Protein 4AU8 (pdb70)

Foldseek 3Di:
DVVQKDFDDFADAFPFATWTFIARNVPRDTWIKGAGPQLVVQQCVVLVPQDDQQAWHFDDWDDNIMTTTHDAPDFQLVVLVVLVWADPVVLLLLQLLSLLVSLVSQQVQQKAQQADDRNQWGAHPVSHIHGHHSSQMDHNQDGPDDPDGYPLLLAALLVLLPDPTDGSLSVLSSSLQVSLCNLTSNDTQQPAPDSVRSLVSLCQAAWDDDCVLAVCQCVRPRRDDDPGHHHPPFCCVSRVRADPQSRVLSNLSSDRHSVSRDHSVRSSVGCSVVVD/DQKAFDAFADAFPQGTWTFIARPVPRATWIKDKAQPPLRVVLVVQQCVLLVPQDDQQAWHFDDWDDDSMIMTTTHDAPHFQLVVLVPDPQADDVVLLVLQLLSLLVSLVSQQVQQKAQQADDRRQWGAHPVSHIHGHHSSQIDHNQDHVHYPLLLAALLVLLPDPTDGSLSVLSSSLQVSLCSLRSHDGQQPAPDSVSSVVSLCLAAWDQDCVLAVCQCVRNNRDDDPGRGYDPFCCVSRVSADPQSRVLSNLSNRRHSVSRDHSVVSSVGPSNVVD

CATH classification: 3.30.200.20 (+1 more: 1.10.510.10)

Organism: Homo sapiens (NCBI:txid9606)

GO terms:
  GO:0004674 protein serine/threonine kinase activity (F, IDA)
  GO:0004674 protein serine/threonine kinase activity (F, TAS)
  GO:0031175 neuron projection development (P, TAS)
  GO:0048167 regulation of synaptic plasticity (P, TAS)
  GO:0000226 microtubule cytoskeleton organization (P, TAS)
  GO:0030547 signaling receptor inhibitor activity (F, IMP)
  GO:0035255 ionotropic glutamate receptor binding (F, IPI)
  GO:0016241 regulation of macroautophagy (P, TAS)
  GO:0045861 negative regulation of proteolysis (P, IMP)
  GO:0045892 negative regulation of DNA-templated transcription (P, IMP)
  GO:0048709 oligodendrocyte differentiation (P, IDA)
  GO:0001764 neuron migration (P, TAS)
  GO:0042981 regulation of apoptotic process (P, TAS)
  GO:0016079 synaptic vesicle exocytosis (P, TAS)
  GO:0030036 actin cytoskeleton organization (P, TAS)
  GO:0030182 neuron differentiation (P, TAS)
  GO:0051402 neuron apoptotic process (P, TAS)
  GO:0051726 regulation of cell cycle (P, TAS)
  GO:0048488 synaptic vesicle endocytosis (P, TAS)
  GO:0048675 axon extension (P, TAS)

Sequence (553 aa):
GSQKYEKLEKIGEGTYGTVFKAKNRETHEIVALKRVPSSALREICLLKELKHKNIVRLHDVLHKLTLVFEFCDQDLKKYFDSCCNGDLDPEIVKSFLFQLLKGLGFCHSRNVLHRDLKPQNLLINRNGELKLADFGLARAFGIPVRSAEVVTLWYRPPDVLFGAKLYSTSIDMWSAGCIFAELANAGRPLFPGNDVDDQLKRIFRLLGTPTEEQWPSMTKLPDYKPYPMYPATTSLVNVVPKLNATGRDLLQNLLKCNPVQRISAEEALQHPYFSDFQKYEKLEKIGEGTYGTVFKAKNRETHEIVALKRVRLEGVPSSALREICLLKELKHKNIVRLHDVLHSKKLTLVFEFCDQDLKKYFDSCNGDLDPEIVKSFLFQLLKGLGFCHSRNVLHRDLKPQNLLINRNGELKLADFGLARAFGIPVVVTLWYRPPDVLFGAKLYSTSIDMWSAGCIFAELANAGRPLFPGNDVDDQLKRIFRLLGTPTEEQWPSMTKLPDYKPYPMYPATTSLVNVVPKLNATGRDLLQNLLKCNPVQRISAEEALQHPYFSDF

Structure (mmCIF, N/CA/C/O backbone):
data_4AU8
#
_entry.id   4AU8
#
_cell.length_a   83.271
_cell.length_b   83.271
_cell.length_c   191.766
_cell.angle_alpha   90.00
_cell.angle_beta   90.00
_cell.angle_gamma   90.00
#
_symmetry.space_group_name_H-M   'P 41 21 2'
#
loop_
_entity.id
_entity.type
_entity.pdbx_description
1 polymer 'CYCLIN-DEPENDENT KINASE 5'
2 non-polymer 'SULFATE ION'
3 non-polymer 4-(1,3-benzothiazol-2-yl)thiophene-2-sulfonamide
4 non-polymer IMIDAZOLE
5 water water
#
loop_
_atom_site.group_PDB
_atom_site.id
_atom_site.type_symbol
_atom_site.label_atom_id
_atom_site.label_alt_id
_atom_site.label_comp_id
_atom_site.label_asym_id
_atom_site.label_entity_id
_atom_site.label_seq_id
_atom_site.pdbx_PDB_ins_code
_atom_site.Cartn_x
_atom_site.Cartn_y
_atom_site.Cartn_z
_atom_site.occupancy
_atom_site.B_iso_or_equiv
_atom_site.auth_seq_id
_atom_site.auth_comp_id
_atom_site.auth_asym_id
_atom_site.auth_atom_id
_atom_site.pdbx_PDB_model_num
ATOM 1 N N . GLY A 1 4 ? -12.577 22.138 -3.428 1.00 56.34 0 GLY A N 1
ATOM 2 C CA . GLY A 1 4 ? -11.751 21.891 -2.251 1.00 55.96 0 GLY A CA 1
ATOM 3 C C . GLY A 1 4 ? -10.260 21.833 -2.531 1.00 58.85 0 GLY A C 1
ATOM 4 O O . GLY A 1 4 ? -9.658 22.840 -2.905 1.00 58.91 0 GLY A O 1
ATOM 5 N N . SER A 1 5 ? -9.646 20.655 -2.326 1.00 53.35 1 SER A N 1
ATOM 6 C CA . SER A 1 5 ? -8.209 20.415 -2.526 1.00 51.68 1 SER A CA 1
ATOM 7 C C . SER A 1 5 ? -7.822 20.562 -4.014 1.00 51.12 1 SER A C 1
ATOM 8 O O . SER A 1 5 ? -6.801 21.189 -4.329 1.00 49.40 1 SER A O 1
ATOM 11 N N . GLN A 1 6 ? -8.678 20.014 -4.920 1.00 44.71 2 GLN A N 1
ATOM 12 C CA . GLN A 1 6 ? -8.552 20.050 -6.384 1.00 43.17 2 GLN 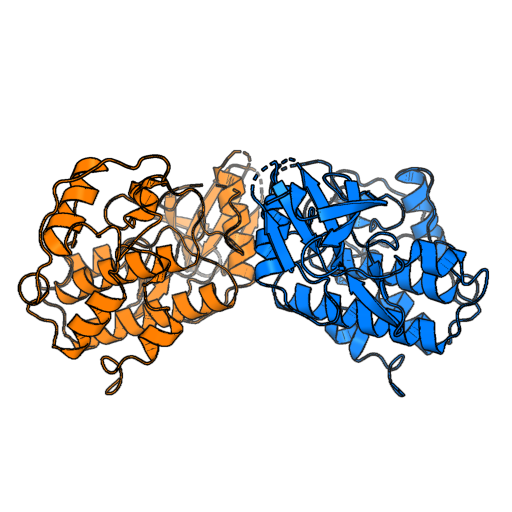A CA 1
ATOM 13 C C . GLN A 1 6 ? -8.795 21.453 -6.975 1.00 43.20 2 GLN A C 1
ATOM 14 O O . GLN A 1 6 ? -8.699 21.632 -8.190 1.00 42.73 2 GLN A O 1
ATOM 20 N N . LYS A 1 7 ? -9.070 22.452 -6.112 1.00 36.48 3 LYS A N 1
ATOM 21 C CA . LYS A 1 7 ? -9.163 23.862 -6.497 1.00 34.94 3 LYS A CA 1
ATOM 22 C C . LYS A 1 7 ? -7.731 24.381 -6.809 1.00 32.68 3 LYS A C 1
ATOM 23 O O . LYS A 1 7 ? -7.575 25.428 -7.439 1.00 31.95 3 LYS A O 1
ATOM 29 N N . TYR A 1 8 ? -6.695 23.657 -6.375 1.00 26.29 4 TYR A N 1
ATOM 30 C CA . TYR A 1 8 ? -5.310 24.087 -6.620 1.00 25.17 4 TYR A CA 1
ATOM 31 C C . TYR A 1 8 ? -4.543 23.190 -7.576 1.00 32.49 4 TYR A C 1
ATOM 32 O O . TYR A 1 8 ? -4.534 21.970 -7.405 1.00 35.38 4 TYR A O 1
ATOM 41 N N . GLU A 1 9 ? -3.863 23.787 -8.557 1.00 28.16 5 GLU A N 1
ATOM 42 C CA . GLU A 1 9 ? -3.026 23.032 -9.484 1.00 28.31 5 GLU A CA 1
ATOM 43 C C . GLU A 1 9 ? -1.608 23.079 -8.914 1.00 33.59 5 GLU A C 1
ATOM 44 O O . GLU A 1 9 ? -1.082 24.172 -8.734 1.00 31.30 5 GLU A O 1
ATOM 50 N N . LYS A 1 10 ? -0.990 21.918 -8.639 1.00 33.34 6 LYS A N 1
ATOM 51 C CA . LYS A 1 10 ? 0.388 21.882 -8.114 1.00 34.56 6 LYS A CA 1
ATOM 52 C C . LYS A 1 10 ? 1.345 22.199 -9.240 1.00 37.43 6 LYS A C 1
ATOM 53 O O . LYS A 1 10 ? 1.211 21.638 -10.323 1.00 38.05 6 LYS A O 1
ATOM 59 N N . LEU A 1 11 ? 2.237 23.177 -9.030 1.00 32.55 7 LEU A N 1
ATOM 60 C CA . LEU A 1 11 ? 3.161 23.644 -10.060 1.00 32.37 7 LEU A CA 1
ATOM 61 C C . LEU A 1 11 ? 4.550 23.032 -9.979 1.00 38.70 7 LEU A C 1
ATOM 62 O O . LEU A 1 11 ? 5.079 22.603 -11.015 1.00 40.79 7 LEU A O 1
ATOM 67 N N . GLU A 1 12 ? 5.134 22.985 -8.760 1.00 32.06 8 GLU A N 1
ATOM 68 C CA . GLU A 1 12 ? 6.446 22.403 -8.445 1.00 31.27 8 GLU A CA 1
ATOM 69 C C . GLU A 1 12 ? 6.664 22.309 -6.945 1.00 30.34 8 GLU A C 1
ATOM 70 O O . GLU A 1 12 ? 6.121 23.118 -6.179 1.00 25.02 8 GLU A O 1
ATOM 76 N N . LYS A 1 13 ? 7.517 21.360 -6.546 1.00 26.10 9 LYS A N 1
ATOM 77 C CA . LYS A 1 13 ? 7.961 21.151 -5.192 1.00 26.15 9 LYS A CA 1
ATOM 78 C C . LYS A 1 13 ? 8.950 22.298 -4.875 1.00 28.16 9 LYS A C 1
ATOM 79 O O . LYS A 1 13 ? 9.912 22.481 -5.601 1.00 27.93 9 LYS A O 1
ATOM 85 N N . ILE A 1 14 ? 8.678 23.098 -3.835 1.00 21.61 10 ILE A N 1
ATOM 86 C CA . ILE A 1 14 ? 9.547 24.206 -3.450 1.00 20.71 10 ILE A CA 1
ATOM 87 C C . ILE A 1 14 ? 10.238 24.000 -2.111 1.00 26.57 10 ILE A C 1
ATOM 88 O O . ILE A 1 14 ? 11.183 24.718 -1.787 1.00 25.53 10 ILE A O 1
ATOM 93 N N . GLY A 1 15 ? 9.756 23.057 -1.326 1.00 25.69 11 GLY A N 1
ATOM 94 C CA . GLY A 1 15 ? 10.404 22.839 -0.051 1.00 28.20 11 GLY A CA 1
ATOM 95 C C . GLY A 1 15 ? 9.937 21.669 0.763 1.00 36.99 11 GLY A C 1
ATOM 96 O O . GLY A 1 15 ? 9.129 20.845 0.322 1.00 34.28 11 GLY A O 1
ATOM 97 N N . GLU A 1 16 ? 10.500 21.606 1.964 1.00 40.43 12 GLU A N 1
ATOM 98 C CA . GLU A 1 16 ? 10.186 20.635 2.996 1.00 43.51 12 GLU A CA 1
ATOM 99 C C . GLU A 1 16 ? 10.050 21.419 4.290 1.00 51.24 12 GLU A C 1
ATOM 100 O O . GLU A 1 16 ? 10.910 22.252 4.609 1.00 51.91 12 GLU A O 1
ATOM 106 N N . GLY A 1 17 ? 8.946 21.189 4.985 1.00 48.56 13 GLY A N 1
ATOM 107 C CA . GLY A 1 17 ? 8.692 21.775 6.295 1.00 47.88 13 GLY A CA 1
ATOM 108 C C . GLY A 1 17 ? 9.009 20.751 7.370 1.00 49.89 13 GLY A C 1
ATOM 109 O O . GLY A 1 17 ? 9.589 19.693 7.081 1.00 48.96 13 GLY A O 1
ATOM 110 N N . THR A 1 18 ? 8.610 21.033 8.613 1.00 45.48 14 THR A N 1
ATOM 111 C CA . THR A 1 18 ? 8.830 20.096 9.721 1.00 45.14 14 THR A CA 1
ATOM 112 C C . THR A 1 18 ? 7.918 18.875 9.648 1.00 49.38 14 THR A C 1
ATOM 113 O O . THR A 1 18 ? 8.211 17.880 10.312 1.00 50.96 14 THR A O 1
ATOM 117 N N . TYR A 1 19 ? 6.840 18.929 8.819 1.00 43.24 15 TYR A N 1
ATOM 118 C CA . TYR A 1 19 ? 5.868 17.840 8.725 1.00 41.58 15 TYR A CA 1
ATOM 119 C C . TYR A 1 19 ? 5.414 17.411 7.331 1.00 47.97 15 TYR A C 1
ATOM 120 O O . TYR A 1 19 ? 4.456 16.636 7.211 1.00 50.37 15 TYR A O 1
ATOM 129 N N . GLY A 1 20 ? 6.093 17.886 6.296 1.00 42.74 16 GLY A N 1
ATOM 130 C CA . GLY A 1 20 ? 5.750 17.498 4.934 1.00 41.51 16 GLY A CA 1
ATOM 131 C C . GLY A 1 20 ? 6.397 18.319 3.844 1.00 40.96 16 GLY A C 1
ATOM 132 O O . GLY A 1 20 ? 7.384 19.018 4.080 1.00 40.69 16 GLY A O 1
ATOM 133 N N . THR A 1 21 ? 5.775 18.283 2.661 1.00 34.52 17 THR A N 1
ATOM 134 C CA . THR A 1 21 ? 6.233 18.933 1.432 1.00 32.70 17 THR A CA 1
ATOM 135 C C . THR A 1 21 ? 5.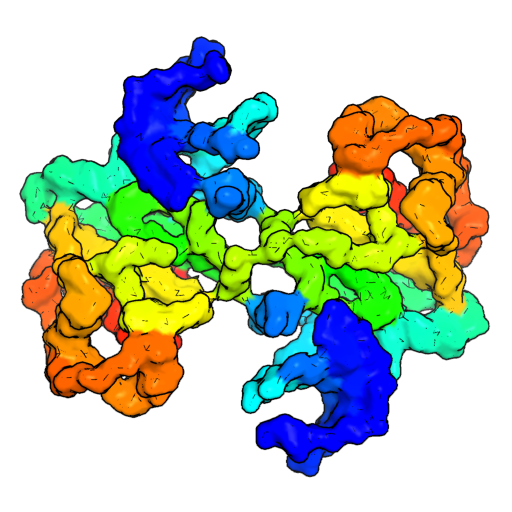509 20.249 1.144 1.00 32.90 17 THR A C 1
ATOM 136 O O . THR A 1 21 ? 4.299 20.344 1.319 1.00 33.04 17 THR A O 1
ATOM 140 N N . VAL A 1 22 ? 6.249 21.243 0.638 1.00 26.47 18 VAL A N 1
ATOM 141 C CA . VAL A 1 22 ? 5.662 22.521 0.239 1.00 25.30 18 VAL A CA 1
ATOM 142 C C . VAL A 1 22 ? 5.694 22.597 -1.284 1.00 27.22 18 VAL A C 1
ATOM 143 O O . VAL A 1 22 ? 6.733 22.304 -1.897 1.00 26.63 18 VAL A O 1
ATOM 147 N N . PHE A 1 23 ? 4.562 23.015 -1.879 1.00 22.32 19 PHE A N 1
ATOM 148 C CA . PHE A 1 23 ? 4.408 23.184 -3.307 1.00 23.17 19 PHE A CA 1
ATOM 149 C C . PHE A 1 23 ? 4.087 24.602 -3.688 1.00 25.75 19 PHE A C 1
ATOM 150 O O . PHE A 1 23 ? 3.319 25.281 -3.001 1.00 24.85 19 PHE A O 1
ATOM 158 N N . LYS A 1 24 ? 4.593 25.020 -4.842 1.00 19.02 20 LYS A N 1
ATOM 159 C CA . LYS A 1 24 ? 4.154 26.259 -5.445 1.00 18.46 20 LYS A CA 1
ATOM 160 C C . LYS A 1 24 ? 2.868 25.766 -6.146 1.00 24.44 20 LYS A C 1
ATOM 161 O O . LYS A 1 24 ? 2.854 24.653 -6.719 1.00 23.62 20 LYS A O 1
ATOM 167 N N . ALA A 1 25 ? 1.768 26.523 -6.013 1.00 20.57 21 ALA A N 1
ATOM 168 C CA . ALA A 1 25 ? 0.503 26.117 -6.626 1.00 19.35 21 ALA A CA 1
ATOM 169 C C . ALA A 1 25 ? -0.313 27.310 -7.117 1.00 23.23 21 ALA A C 1
ATOM 170 O O . ALA A 1 25 ? -0.061 28.449 -6.726 1.00 20.06 21 ALA A O 1
ATOM 172 N N . LYS A 1 26 ? -1.273 27.045 -8.002 1.00 21.34 22 LYS A N 1
ATOM 173 C CA . LYS A 1 26 ? -2.131 28.081 -8.584 1.00 20.41 22 LYS A CA 1
ATOM 174 C C . LYS A 1 26 ? -3.570 27.749 -8.260 1.00 23.82 22 LYS A C 1
ATOM 175 O O . LYS A 1 26 ? -3.991 26.612 -8.471 1.00 23.01 22 LYS A O 1
ATOM 181 N N . ASN A 1 27 ? -4.317 28.736 -7.740 1.00 19.40 23 ASN A N 1
ATOM 182 C CA . ASN A 1 27 ? -5.741 28.623 -7.483 1.00 19.25 23 ASN A CA 1
ATOM 183 C C . ASN A 1 27 ? -6.378 28.534 -8.882 1.00 23.93 23 ASN A C 1
ATOM 184 O O . ASN A 1 27 ? -6.158 29.427 -9.695 1.00 22.73 23 ASN A O 1
ATOM 189 N N . ARG A 1 28 ? -7.129 27.473 -9.169 1.00 21.83 24 ARG A N 1
ATOM 190 C CA . ARG A 1 28 ? -7.706 27.300 -10.509 1.00 22.57 24 ARG A CA 1
ATOM 191 C C . ARG A 1 28 ? -8.797 28.310 -10.894 1.00 28.27 24 ARG A C 1
ATOM 192 O O . ARG A 1 28 ? -8.924 28.619 -12.079 1.00 28.48 24 ARG A O 1
ATOM 200 N N . GLU A 1 29 ? -9.539 28.845 -9.903 1.00 24.26 25 GLU A N 1
ATOM 201 C CA . GLU A 1 29 ? -10.611 29.826 -10.100 1.00 23.89 25 GLU A CA 1
ATOM 202 C C . GLU A 1 29 ? -10.082 31.240 -10.273 1.00 25.46 25 GLU A C 1
ATOM 203 O O . GLU A 1 29 ? -10.723 32.049 -10.949 1.00 24.40 25 GLU A O 1
ATOM 209 N N . THR A 1 30 ? -8.972 31.583 -9.599 1.00 19.14 26 THR A N 1
ATOM 210 C CA . THR A 1 30 ? -8.514 32.970 -9.628 1.00 17.37 26 THR A CA 1
ATOM 211 C C . THR A 1 30 ? -7.138 33.138 -10.195 1.00 20.12 26 THR A C 1
ATOM 212 O O . THR A 1 30 ? -6.697 34.272 -10.354 1.00 18.97 26 THR A O 1
ATOM 216 N N . HIS A 1 31 ? -6.403 32.033 -10.372 1.00 16.86 27 HIS A N 1
ATOM 217 C CA . HIS A 1 31 ? -5.010 32.049 -10.822 1.00 19.32 27 HIS A CA 1
ATOM 218 C C . HIS A 1 31 ? -4.022 32.679 -9.836 1.00 21.86 27 HIS A C 1
ATOM 219 O O . HIS A 1 31 ? -2.883 32.960 -10.209 1.00 19.90 27 HIS A O 1
ATOM 226 N N . GLU A 1 32 ? -4.435 32.885 -8.575 1.00 20.53 28 GLU A N 1
ATOM 227 C CA . GLU A 1 32 ? -3.493 33.401 -7.578 1.00 19.53 28 GLU A CA 1
ATOM 228 C C . GLU A 1 32 ? -2.452 32.323 -7.329 1.00 20.61 28 GLU A C 1
ATOM 229 O O . GLU A 1 32 ? -2.812 31.150 -7.247 1.00 18.68 28 GLU A O 1
ATOM 235 N N . ILE A 1 33 ? -1.167 32.709 -7.234 1.00 18.01 29 ILE A N 1
ATOM 236 C CA . ILE A 1 33 ? -0.081 31.785 -6.904 1.00 17.90 29 ILE A CA 1
ATOM 237 C C . ILE A 1 33 ? 0.052 31.705 -5.364 1.00 21.37 29 ILE A C 1
ATOM 238 O O . ILE A 1 33 ? 0.010 32.738 -4.676 1.00 18.31 29 ILE A O 1
ATOM 243 N N . VAL A 1 34 ? 0.139 30.478 -4.829 1.00 18.03 30 VAL A N 1
ATOM 244 C CA . VAL A 1 34 ? 0.230 30.247 -3.371 1.00 17.35 30 VAL A CA 1
ATOM 245 C C . VAL A 1 34 ? 1.334 29.240 -3.088 1.00 22.51 30 VAL A C 1
ATOM 246 O O . VAL A 1 34 ? 1.841 28.605 -4.024 1.00 21.61 30 VAL A O 1
ATOM 250 N N . ALA A 1 35 ? 1.688 29.070 -1.782 1.00 19.54 31 ALA A N 1
ATOM 251 C CA . ALA A 1 35 ? 2.571 27.992 -1.332 1.00 18.46 31 ALA A CA 1
ATOM 252 C C . ALA A 1 35 ? 1.611 27.056 -0.576 1.00 24.14 31 ALA A C 1
ATOM 253 O O . ALA A 1 35 ? 0.802 27.510 0.233 1.00 23.24 31 ALA A O 1
ATOM 255 N N . LEU A 1 36 ? 1.637 25.776 -0.909 1.00 22.41 32 LEU A N 1
ATOM 256 C CA . LEU A 1 36 ? 0.706 24.796 -0.379 1.00 23.73 32 LEU A CA 1
ATOM 257 C C . LEU A 1 36 ? 1.447 23.739 0.423 1.00 26.61 32 LEU A C 1
ATOM 258 O O . LEU A 1 36 ? 2.414 23.150 -0.054 1.00 24.82 32 LEU A O 1
ATOM 263 N N . LYS A 1 37 ? 0.983 23.482 1.635 1.00 24.98 33 LYS A N 1
ATOM 264 C CA . LYS A 1 37 ? 1.541 22.439 2.491 1.00 26.19 33 LYS A CA 1
ATOM 265 C C . LYS A 1 37 ? 0.429 21.399 2.660 1.00 34.18 33 LYS A C 1
ATOM 266 O O . LYS A 1 37 ? -0.677 21.750 3.073 1.00 32.92 33 LYS A O 1
ATOM 272 N N . ARG A 1 38 ? 0.672 20.153 2.244 1.00 35.44 34 ARG A N 1
ATOM 273 C CA . ARG A 1 38 ? -0.356 19.121 2.382 1.00 37.08 34 ARG A CA 1
ATOM 274 C C . ARG A 1 38 ? 0.082 18.064 3.393 1.00 43.35 34 ARG A C 1
ATOM 275 O O . ARG A 1 38 ? 1.277 17.760 3.475 1.00 44.84 34 ARG A O 1
ATOM 283 N N . VAL A 1 39 ? -0.871 17.555 4.203 1.00 39.16 35 VAL A N 1
ATOM 284 C CA . VAL A 1 39 ? -0.580 16.536 5.218 1.00 63.28 35 VAL A CA 1
ATOM 285 C C . VAL A 1 39 ? -1.704 15.504 5.395 1.00 77.70 35 VAL A C 1
ATOM 286 O O . VAL A 1 39 ? -2.854 15.768 5.050 1.00 46.72 35 VAL A O 1
ATOM 290 N N . PRO A 1 49 ? -1.615 15.752 12.449 1.00 44.83 45 PRO A N 1
ATOM 291 C CA . PRO A 1 49 ? -0.334 15.887 13.160 1.00 44.38 45 PRO A CA 1
ATOM 292 C C . PRO A 1 49 ? -0.258 17.171 13.967 1.00 45.64 45 PRO A C 1
ATOM 293 O O . PRO A 1 49 ? -0.811 18.198 13.561 1.00 45.26 45 PRO A O 1
ATOM 297 N N . SER A 1 50 ? 0.444 17.097 15.108 1.00 40.24 46 SER A N 1
ATOM 298 C CA . SER A 1 50 ? 0.669 18.179 16.056 1.00 38.95 46 SER A CA 1
ATOM 299 C C . SER A 1 50 ? 1.345 19.389 15.417 1.00 39.35 46 SER A C 1
ATOM 300 O O . SER A 1 50 ? 1.043 20.511 15.810 1.00 39.01 46 SER A O 1
ATOM 303 N N . SER A 1 51 ? 2.289 19.172 14.473 1.00 32.62 47 SER A N 1
ATOM 304 C CA . SER A 1 51 ? 3.000 20.274 13.834 1.00 31.64 47 SER A CA 1
ATOM 305 C C . SER A 1 51 ? 2.072 21.140 12.969 1.00 30.32 47 SER A C 1
ATOM 306 O O . SER A 1 51 ? 2.214 22.357 12.975 1.00 28.35 47 SER A O 1
ATOM 309 N N . ALA A 1 52 ? 1.124 20.512 12.244 1.00 24.78 48 ALA A N 1
ATOM 310 C CA . ALA A 1 52 ? 0.174 21.217 11.386 1.00 24.00 48 ALA A CA 1
ATOM 311 C C . ALA A 1 52 ? -0.831 21.955 12.231 1.00 23.87 48 ALA A C 1
ATOM 312 O O . ALA A 1 52 ? -1.124 23.115 11.958 1.00 21.33 48 ALA A O 1
ATOM 314 N N . LEU A 1 53 ? -1.392 21.266 13.241 1.00 21.06 49 LEU A N 1
ATOM 315 C CA . LEU A 1 53 ? -2.344 21.877 14.151 1.00 21.45 49 LEU A CA 1
ATOM 316 C C . LEU A 1 53 ? -1.712 23.061 14.879 1.00 21.22 49 LEU A C 1
ATOM 317 O O . LEU A 1 53 ? -2.340 24.107 14.970 1.00 20.12 49 LEU A O 1
ATOM 322 N N . ARG A 1 54 ? -0.458 22.926 15.335 1.00 18.10 50 ARG A N 1
ATOM 323 C CA . ARG A 1 54 ? 0.191 24.033 16.033 1.00 18.31 50 ARG A CA 1
ATOM 324 C C . ARG A 1 54 ? 0.433 25.222 15.132 1.00 17.17 50 ARG A C 1
ATOM 325 O O . ARG A 1 54 ? 0.251 26.357 15.554 1.00 16.47 50 ARG A O 1
ATOM 333 N N . GLU A 1 55 ? 0.825 24.974 13.886 1.00 15.54 51 GLU A N 1
ATOM 334 C CA . GLU A 1 55 ? 1.076 26.052 12.940 1.00 15.39 51 GLU A CA 1
ATOM 335 C C . GLU A 1 55 ? -0.209 26.854 12.653 1.00 18.78 51 GLU A C 1
ATOM 336 O O . GLU A 1 55 ? -0.190 28.100 12.624 1.00 18.63 51 GLU A O 1
ATOM 342 N N . ILE A 1 56 ? -1.338 26.151 12.518 1.00 15.60 52 ILE A N 1
ATOM 343 C CA . ILE A 1 56 ? -2.632 26.817 12.274 1.00 14.60 52 ILE A CA 1
ATOM 344 C C . ILE A 1 56 ? -2.997 27.655 13.488 1.00 19.39 52 ILE A C 1
ATOM 345 O O . ILE A 1 56 ? -3.381 28.822 13.332 1.00 19.07 52 ILE A O 1
ATOM 350 N N . CYS A 1 57 ? -2.895 27.050 14.698 1.00 17.91 53 CYS A N 1
ATOM 351 C CA . CYS A 1 57 ? -3.229 27.744 15.950 1.00 18.25 53 CYS A CA 1
ATOM 352 C C . CYS A 1 57 ? -2.426 29.022 16.142 1.00 18.16 53 CYS A C 1
ATOM 353 O O . CYS A 1 57 ? -2.980 30.036 16.555 1.00 16.12 53 CYS A O 1
ATOM 356 N N . LEU A 1 58 ? -1.112 28.975 15.857 1.00 13.84 54 LEU A N 1
ATOM 357 C CA . LEU A 1 58 ? -0.257 30.154 16.023 1.00 13.35 54 LEU A CA 1
ATOM 358 C C . LEU A 1 58 ? -0.464 31.179 14.939 1.00 17.29 54 LEU A C 1
ATOM 359 O O . LEU A 1 58 ? -0.645 32.361 15.221 1.00 15.50 54 LEU A O 1
ATOM 364 N N . LEU A 1 59 ? -0.437 30.735 13.668 1.00 15.99 55 LEU A N 1
ATOM 365 C CA . LEU A 1 59 ? -0.589 31.675 12.556 1.00 15.43 55 LEU A CA 1
ATOM 366 C C . LEU A 1 59 ? -1.928 32.353 12.469 1.00 20.59 55 LEU A C 1
ATOM 367 O O . LEU A 1 59 ? -1.986 33.475 11.958 1.00 21.34 55 LEU A O 1
ATOM 372 N N . LYS A 1 60 ? -2.976 31.764 13.092 1.00 18.26 56 LYS A N 1
ATOM 373 C CA . LYS A 1 60 ? -4.249 32.467 13.122 1.00 19.55 56 LYS A CA 1
ATOM 374 C C . LYS A 1 60 ? -4.190 33.668 14.033 1.00 23.22 56 LYS A C 1
ATOM 375 O O . LYS A 1 60 ? -4.924 34.641 13.807 1.00 23.86 56 LYS A O 1
ATOM 381 N N . GLU A 1 61 ? -3.201 33.672 14.962 1.00 17.27 57 GLU A N 1
ATOM 382 C CA . GLU A 1 61 ? -3.021 34.773 15.910 1.00 18.89 57 GLU A CA 1
ATOM 383 C C . GLU A 1 61 ? -1.790 35.647 15.658 1.00 26.52 57 GLU A C 1
ATOM 384 O O . GLU A 1 61 ? -1.695 36.732 16.222 1.00 30.56 57 GLU A O 1
ATOM 390 N N . LEU A 1 62 ? -0.867 35.200 14.818 1.00 20.50 58 LEU A N 1
ATOM 391 C CA . LEU A 1 62 ? 0.356 35.970 14.551 1.00 19.29 58 LEU A CA 1
ATOM 392 C C . LEU A 1 62 ? 0.323 36.582 13.168 1.00 21.31 58 LEU A C 1
ATOM 393 O O . LEU A 1 62 ? 0.725 35.931 12.217 1.00 19.27 58 LEU A O 1
ATOM 398 N N . LYS A 1 63 ? -0.185 37.816 13.063 1.00 18.97 59 LYS A N 1
ATOM 399 C CA . LYS A 1 63 ? -0.286 38.528 11.791 1.00 19.26 59 LYS A CA 1
ATOM 400 C C . LYS A 1 63 ? 0.677 39.679 11.839 1.00 20.60 59 LYS A C 1
ATOM 401 O O . LYS A 1 63 ? 0.519 40.602 12.633 1.00 19.57 59 LYS A O 1
ATOM 407 N N . HIS A 1 64 ? 1.688 39.620 10.994 1.00 16.62 60 HIS A N 1
ATOM 408 C CA . HIS A 1 64 ? 2.720 40.631 10.914 1.00 16.55 60 HIS A CA 1
ATOM 409 C C . HIS A 1 64 ? 3.321 40.576 9.525 1.00 20.15 60 HIS A C 1
ATOM 410 O O . HIS A 1 64 ? 3.397 39.505 8.928 1.00 20.16 60 HIS A O 1
ATOM 417 N N . LYS A 1 65 ? 3.730 41.729 9.000 1.00 18.83 61 LYS A N 1
ATOM 418 C CA . LYS A 1 65 ? 4.314 41.810 7.646 1.00 18.79 61 LYS A CA 1
ATOM 419 C C . LYS A 1 65 ? 5.592 40.955 7.473 1.00 19.05 61 LYS A C 1
ATOM 420 O O . LYS A 1 65 ? 5.939 40.609 6.337 1.00 19.16 61 LYS A O 1
ATOM 426 N N . ASN A 1 66 ? 6.270 40.612 8.579 1.00 14.32 62 ASN A N 1
ATOM 427 C CA . ASN A 1 66 ? 7.470 39.763 8.508 1.00 14.42 62 ASN A CA 1
ATOM 428 C C . ASN A 1 66 ? 7.212 38.327 8.939 1.00 14.86 62 ASN A C 1
ATOM 429 O O . ASN A 1 66 ? 8.139 37.582 9.238 1.00 13.99 62 ASN A O 1
ATOM 434 N N . ILE A 1 67 ? 5.942 37.928 8.931 1.00 13.02 63 ILE A N 1
ATOM 435 C CA . ILE A 1 67 ? 5.537 36.547 9.250 1.00 11.70 63 ILE A CA 1
ATOM 436 C C . ILE A 1 67 ? 4.709 36.087 8.062 1.00 15.74 63 ILE A C 1
ATOM 437 O O . ILE A 1 67 ? 3.787 36.795 7.640 1.00 15.55 63 ILE A O 1
ATOM 442 N N . VAL A 1 68 ? 4.991 34.871 7.556 1.00 13.08 64 VAL A N 1
ATOM 443 C CA . VAL A 1 68 ? 4.262 34.310 6.418 1.00 13.51 64 VAL A CA 1
ATOM 444 C C . VAL A 1 68 ? 2.763 34.302 6.725 1.00 18.31 64 VAL A C 1
ATOM 445 O O . VAL A 1 68 ? 2.360 33.999 7.860 1.00 17.46 64 VAL A O 1
ATOM 449 N N . ARG A 1 69 ? 1.962 34.650 5.735 1.00 17.51 65 ARG A N 1
ATOM 450 C CA . ARG A 1 69 ? 0.516 34.641 5.923 1.00 18.50 65 ARG A CA 1
ATOM 451 C C . ARG A 1 69 ? -0.043 33.262 5.630 1.00 19.47 65 ARG A C 1
ATOM 452 O O . ARG A 1 69 ? 0.291 32.651 4.613 1.00 15.46 65 ARG A O 1
ATOM 460 N N . LEU A 1 70 ? -0.951 32.806 6.498 1.00 15.68 66 LEU A N 1
ATOM 461 C CA . LEU A 1 70 ? -1.697 31.578 6.296 1.00 15.86 66 LEU A CA 1
ATOM 462 C C . LEU A 1 70 ? -3.062 32.042 5.748 1.00 19.52 66 LEU A C 1
ATOM 463 O O . LEU A 1 70 ? -3.830 32.693 6.480 1.00 19.69 66 LEU A O 1
ATOM 468 N N . HIS A 1 71 ? -3.298 31.824 4.440 1.00 16.25 67 HIS A N 1
ATOM 469 C CA . HIS A 1 71 ? -4.541 32.265 3.779 1.00 17.55 67 HIS A CA 1
ATOM 470 C C . HIS A 1 71 ? -5.694 31.358 4.089 1.00 22.15 67 HIS A C 1
ATOM 471 O O . HIS A 1 71 ? -6.781 31.846 4.392 1.00 23.82 67 HIS A O 1
ATOM 478 N N . ASP A 1 72 ? -5.493 30.038 3.968 1.00 18.29 68 ASP A N 1
ATOM 479 C CA . ASP A 1 72 ? -6.643 29.151 4.134 1.00 17.67 68 ASP A CA 1
ATOM 480 C C . ASP A 1 72 ? -6.238 27.780 4.570 1.00 20.41 68 ASP A C 1
ATOM 481 O O . ASP A 1 72 ? -5.057 27.432 4.547 1.00 18.26 68 ASP A O 1
ATOM 486 N N . VAL A 1 73 ? -7.209 27.030 5.069 1.00 20.18 69 VAL A N 1
ATOM 487 C CA . VAL A 1 73 ? -7.043 25.646 5.487 1.00 21.82 69 VAL A CA 1
ATOM 488 C C . VAL A 1 73 ? -8.155 24.854 4.768 1.00 27.78 69 VAL A C 1
ATOM 489 O O . VAL A 1 73 ? -9.315 25.239 4.860 1.00 27.80 69 VAL A O 1
ATOM 493 N N . LEU A 1 74 ? -7.793 23.787 4.048 1.00 27.18 70 LEU A N 1
ATOM 494 C CA . LEU A 1 74 ? -8.774 22.932 3.353 1.00 29.55 70 LEU A CA 1
ATOM 495 C C . LEU A 1 74 ? -8.750 21.593 4.042 1.00 33.10 70 LEU A C 1
ATOM 496 O O . LEU A 1 74 ? -7.662 21.086 4.321 1.00 33.30 70 LEU A O 1
ATOM 501 N N . HIS A 1 75 ? -9.930 21.002 4.297 1.00 30.34 71 HIS A N 1
ATOM 502 C CA . HIS A 1 75 ? -10.015 19.707 4.993 1.00 47.02 71 HIS A CA 1
ATOM 503 C C . HIS A 1 75 ? -10.348 18.551 4.063 1.00 70.32 71 HIS A C 1
ATOM 504 O O . HIS A 1 75 ? -11.298 18.639 3.296 1.00 43.16 71 HIS A O 1
ATOM 511 N N . LYS A 1 79 ? -7.359 14.381 4.229 1.00 46.14 75 LYS A N 1
ATOM 512 C CA . LYS A 1 79 ? -6.270 15.276 3.823 1.00 45.42 75 LYS A CA 1
ATOM 513 C C . LYS A 1 79 ? -6.430 16.674 4.402 1.00 43.54 75 LYS A C 1
ATOM 514 O O . LYS A 1 79 ? -7.548 17.181 4.487 1.00 42.97 75 LYS A O 1
ATOM 520 N N . LEU A 1 80 ? -5.308 17.298 4.795 1.00 36.92 76 LEU A N 1
ATOM 521 C CA . LEU A 1 80 ? -5.311 18.660 5.341 1.00 35.28 76 LEU A CA 1
ATOM 522 C C . LEU A 1 80 ? -4.399 19.532 4.477 1.00 34.68 76 LEU A C 1
ATOM 523 O O . LEU A 1 80 ? -3.238 19.198 4.284 1.00 35.75 76 LEU A O 1
ATOM 528 N N . THR A 1 81 ? -4.931 20.618 3.923 1.00 29.76 77 THR A N 1
ATOM 529 C CA . THR A 1 81 ? -4.113 21.489 3.074 1.00 29.41 77 THR A CA 1
ATOM 530 C C . THR A 1 81 ? -3.989 22.884 3.679 1.00 26.16 77 THR A C 1
ATOM 531 O O . THR A 1 81 ? -5.006 23.495 3.989 1.00 23.33 77 THR A O 1
ATOM 535 N N . LEU A 1 82 ? -2.743 23.376 3.837 1.00 20.14 78 LEU A N 1
ATOM 536 C CA . LEU A 1 82 ? -2.498 24.728 4.364 1.00 18.65 78 LEU A CA 1
ATOM 537 C C . LEU A 1 82 ? -2.073 25.595 3.191 1.00 21.19 78 LEU A C 1
ATOM 538 O O . LEU A 1 82 ? -1.105 25.257 2.489 1.00 19.47 78 LEU A O 1
ATOM 543 N N . VAL A 1 83 ? -2.813 26.688 2.974 1.00 17.19 79 VAL A N 1
ATOM 544 C CA . VAL A 1 83 ? -2.583 27.605 1.868 1.00 17.54 79 VAL A CA 1
ATOM 545 C C . VAL A 1 83 ? -1.884 28.845 2.378 1.00 21.39 79 VAL A C 1
ATOM 546 O O . VAL A 1 83 ? -2.480 29.648 3.102 1.00 19.91 79 VAL A O 1
ATOM 550 N N . PHE A 1 84 ? -0.614 29.019 1.970 1.00 16.18 80 PHE A N 1
ATOM 551 C CA . PHE A 1 84 ? 0.188 30.175 2.346 1.00 15.49 80 PHE A CA 1
ATOM 552 C C . PHE A 1 84 ? 0.431 31.159 1.200 1.00 20.05 80 PHE A C 1
ATOM 553 O O . PHE A 1 84 ? 0.334 30.826 0.020 1.00 19.26 80 PHE A O 1
ATOM 561 N N . GLU A 1 85 ? 0.820 32.364 1.592 1.00 16.78 81 GLU A N 1
ATOM 562 C CA . GLU A 1 85 ? 1.385 33.432 0.784 1.00 18.12 81 GLU A CA 1
ATOM 563 C C . GLU A 1 85 ? 2.571 32.806 0.016 1.00 20.41 81 GLU A C 1
ATOM 564 O O . GLU A 1 85 ? 3.355 32.058 0.616 1.00 19.16 81 GLU A O 1
ATOM 570 N N . PHE A 1 86 ? 2.740 33.181 -1.256 1.00 19.51 82 PHE A N 1
ATOM 571 C CA . PHE A 1 86 ? 3.858 32.745 -2.074 1.00 19.81 82 PHE A CA 1
ATOM 572 C C . PHE A 1 86 ? 4.958 33.830 -2.168 1.00 24.45 82 PHE A C 1
ATOM 573 O O . PHE A 1 86 ? 4.686 34.973 -2.537 1.00 22.94 82 PHE A O 1
ATOM 581 N N . CYS A 1 87 ? 6.204 33.447 -1.859 1.00 21.46 83 CYS A N 1
ATOM 582 C CA . CYS A 1 87 ? 7.400 34.279 -2.022 1.00 21.79 83 CYS A CA 1
ATOM 583 C C . CYS A 1 87 ? 8.265 33.528 -3.047 1.00 23.47 83 CYS A C 1
ATOM 584 O O . CYS A 1 87 ? 8.333 32.301 -2.979 1.00 21.83 83 CYS A O 1
ATOM 587 N N . ASP A 1 88 ? 8.934 34.234 -3.971 1.00 22.65 84 ASP A N 1
ATOM 588 C CA . ASP A 1 88 ? 9.730 33.559 -5.020 1.00 23.61 84 ASP A CA 1
ATOM 589 C C . ASP A 1 88 ? 10.927 32.751 -4.558 1.00 22.80 84 ASP A C 1
ATOM 590 O O . ASP A 1 88 ? 11.334 31.809 -5.253 1.00 22.11 84 ASP A O 1
ATOM 595 N N . GLN A 1 89 ? 11.512 33.120 -3.412 1.00 18.26 85 GLN A N 1
ATOM 596 C CA . GLN A 1 89 ? 12.693 32.428 -2.895 1.00 17.39 85 GLN A CA 1
ATOM 597 C C . GLN A 1 89 ? 12.661 32.282 -1.392 1.00 20.91 85 GLN A C 1
ATOM 598 O O . GLN A 1 89 ? 11.985 33.049 -0.715 1.00 20.94 85 GLN A O 1
ATOM 604 N N . ASP A 1 90 ? 13.435 31.323 -0.867 1.00 16.72 86 ASP A N 1
ATOM 605 C CA . ASP A 1 90 ? 13.750 31.239 0.555 1.00 15.21 86 ASP A CA 1
ATOM 606 C C . ASP A 1 90 ? 15.140 31.877 0.597 1.00 19.43 86 ASP A C 1
ATOM 607 O O . ASP A 1 90 ? 15.714 32.106 -0.470 1.00 16.46 86 ASP A O 1
ATOM 612 N N . LEU A 1 91 ? 15.686 32.158 1.788 1.00 15.88 87 LEU A N 1
ATOM 613 C CA . LEU A 1 91 ? 16.996 32.800 1.894 1.00 15.64 87 LEU A CA 1
ATOM 614 C C . LEU A 1 91 ? 18.137 31.933 1.335 1.00 20.33 87 LEU A C 1
ATOM 615 O O . LEU A 1 91 ? 19.108 32.482 0.840 1.00 18.58 87 LEU A O 1
ATOM 620 N N . LYS A 1 92 ? 18.019 30.602 1.400 1.00 20.18 88 LYS A N 1
ATOM 621 C CA . LYS A 1 92 ? 19.055 29.711 0.837 1.00 20.37 88 LYS A CA 1
ATOM 622 C C . LYS A 1 92 ? 19.147 29.941 -0.673 1.00 22.71 88 LYS A C 1
ATOM 623 O O . LYS A 1 92 ? 20.247 30.086 -1.200 1.00 22.24 88 LYS A O 1
ATOM 629 N N . LYS A 1 93 ? 17.991 29.986 -1.362 1.00 19.97 89 LYS A N 1
ATOM 630 C CA . LYS A 1 93 ? 17.922 30.209 -2.806 1.00 19.91 89 LYS A CA 1
ATOM 631 C C . LYS A 1 93 ? 18.397 31.595 -3.135 1.00 22.02 89 LYS A C 1
ATOM 632 O O . LYS A 1 93 ? 19.058 31.787 -4.160 1.00 20.69 89 LYS A O 1
ATOM 638 N N . TYR A 1 94 ? 18.051 32.575 -2.265 1.00 17.56 90 TYR A N 1
ATOM 639 C CA . TYR A 1 94 ? 18.488 33.961 -2.426 1.00 17.82 90 TYR A CA 1
ATOM 640 C C . TYR A 1 94 ? 20.008 33.985 -2.387 1.00 21.69 90 TYR A C 1
ATOM 641 O O . TYR A 1 94 ? 20.632 34.600 -3.255 1.00 22.13 90 TYR A O 1
ATOM 650 N N . PHE A 1 95 ? 20.615 33.311 -1.396 1.00 17.11 91 PHE A N 1
ATOM 651 C CA . PHE A 1 95 ? 22.083 33.271 -1.302 1.00 16.25 91 PHE A CA 1
ATOM 652 C C . PHE A 1 95 ? 22.715 32.647 -2.563 1.00 21.30 91 PHE A C 1
ATOM 653 O O . PHE A 1 95 ? 23.731 33.154 -3.043 1.00 20.80 91 PHE A O 1
ATOM 661 N N . ASP A 1 96 ? 22.145 31.525 -3.057 1.00 19.51 92 ASP A N 1
ATOM 662 C CA . ASP A 1 96 ? 22.653 30.838 -4.260 1.00 19.18 92 ASP A CA 1
ATOM 663 C C . ASP A 1 96 ? 22.698 31.800 -5.438 1.00 24.44 92 ASP A C 1
ATOM 664 O O . ASP A 1 96 ? 23.707 31.851 -6.134 1.00 24.14 92 ASP A O 1
ATOM 669 N N . SER A 1 97 ? 21.625 32.592 -5.621 1.00 22.19 93 SER A N 1
ATOM 670 C CA . SER A 1 97 ? 21.499 33.561 -6.700 1.00 23.69 93 SER A CA 1
ATOM 671 C C . SER A 1 97 ? 22.428 34.769 -6.554 1.00 27.93 93 SER A C 1
ATOM 672 O O . SER A 1 97 ? 22.867 35.295 -7.577 1.00 27.14 93 SER A O 1
ATOM 675 N N A CYS A 1 98 ? 22.729 35.190 -5.311 0.50 24.48 94 CYS A N 1
ATOM 676 N N B CYS A 1 98 ? 22.758 35.183 -5.306 0.50 26.05 94 CYS A N 1
ATOM 677 C CA A CYS A 1 98 ? 23.632 36.306 -5.028 0.50 24.67 94 CYS A CA 1
ATOM 678 C CA B CYS A 1 98 ? 23.697 36.279 -5.006 0.50 26.96 94 CYS A CA 1
ATOM 679 C C A CYS A 1 98 ? 25.070 35.969 -5.420 0.50 29.77 94 CYS A C 1
ATOM 680 C C B CYS A 1 98 ? 25.041 35.931 -5.550 0.50 30.99 94 CYS A C 1
ATOM 681 O O A CYS A 1 98 ? 25.812 36.861 -5.839 0.50 28.90 94 CYS A O 1
ATOM 682 O O B CYS A 1 98 ? 25.703 36.773 -6.161 0.50 30.32 94 CYS A O 1
ATOM 687 N N . ASN A 1 99 ? 25.458 34.677 -5.288 1.00 27.22 95 ASN A N 1
ATOM 688 C CA . ASN A 1 99 ? 26.742 34.124 -5.711 1.00 27.43 95 ASN A CA 1
ATOM 689 C C . ASN A 1 99 ? 27.939 35.005 -5.308 1.00 31.75 95 ASN A C 1
ATOM 690 O O . ASN A 1 99 ? 28.744 35.406 -6.139 1.00 30.94 95 ASN A O 1
ATOM 695 N N . GLY A 1 100 ? 28.003 35.339 -4.030 1.00 31.08 96 GLY A N 1
ATOM 696 C CA . GLY A 1 100 ? 29.029 36.236 -3.505 1.00 32.90 96 GLY A CA 1
ATOM 697 C C . GLY A 1 100 ? 28.422 37.298 -2.625 1.00 38.01 96 GLY A C 1
ATOM 698 O O . GLY A 1 100 ? 27.238 37.211 -2.286 1.00 39.57 96 GLY A O 1
ATOM 699 N N . ASP A 1 101 ? 29.229 38.274 -2.197 1.00 35.21 97 ASP A N 1
ATOM 700 C CA . ASP A 1 101 ? 28.812 39.331 -1.261 1.00 35.22 97 ASP A CA 1
ATOM 701 C C . ASP A 1 101 ? 27.433 39.938 -1.494 1.00 35.89 97 ASP A C 1
ATOM 702 O O . ASP A 1 101 ? 27.051 40.200 -2.623 1.00 38.01 97 ASP A O 1
ATOM 707 N N . LEU A 1 102 ? 26.665 40.080 -0.423 1.00 29.13 98 LEU A N 1
ATOM 708 C CA . LEU A 1 102 ? 25.377 40.721 -0.477 1.00 28.02 98 LEU A CA 1
ATOM 709 C C . LEU A 1 102 ? 25.717 42.175 -0.245 1.00 29.48 98 LEU A C 1
ATOM 710 O O . LEU A 1 102 ? 26.636 42.453 0.523 1.00 26.74 98 LEU A O 1
ATOM 715 N N . ASP A 1 103 ? 24.944 43.092 -0.818 1.00 29.00 99 ASP A N 1
ATOM 716 C CA . ASP A 1 103 ? 25.131 44.514 -0.543 1.00 29.78 99 ASP A CA 1
ATOM 717 C C . ASP A 1 103 ? 24.917 44.729 0.991 1.00 33.43 99 ASP A C 1
ATOM 718 O O . ASP A 1 103 ? 23.910 44.244 1.528 1.00 29.94 99 ASP A O 1
ATOM 723 N N . PRO A 1 104 ? 25.862 45.414 1.701 1.00 32.54 100 PRO A N 1
ATOM 724 C CA . PRO A 1 104 ? 25.677 45.669 3.150 1.00 31.86 100 PRO A CA 1
ATOM 725 C C . PRO A 1 104 ? 24.319 46.242 3.545 1.00 33.38 100 PRO A C 1
ATOM 726 O O . PRO A 1 104 ? 23.873 45.983 4.660 1.00 31.91 100 PRO A O 1
ATOM 730 N N . GLU A 1 105 ? 23.650 46.977 2.639 1.00 29.25 101 GLU A N 1
ATOM 731 C CA . GLU A 1 105 ? 22.325 47.530 2.916 1.00 28.78 101 GLU A CA 1
ATOM 732 C C . GLU A 1 105 ? 21.251 46.466 2.910 1.00 29.19 101 GLU A C 1
ATOM 733 O O . GLU A 1 105 ? 20.290 46.576 3.660 1.00 26.09 101 GLU A O 1
ATOM 739 N N . ILE A 1 106 ? 21.436 45.422 2.091 1.00 25.12 102 ILE A N 1
ATOM 740 C CA . ILE A 1 106 ? 20.511 44.293 2.018 1.00 24.76 102 ILE A CA 1
ATOM 741 C C . ILE A 1 106 ? 20.693 43.462 3.273 1.00 25.12 102 ILE A C 1
ATOM 742 O O . ILE A 1 106 ? 19.703 43.024 3.854 1.00 24.39 102 ILE A O 1
ATOM 747 N N . VAL A 1 107 ? 21.954 43.293 3.720 1.00 21.72 103 VAL A N 1
ATOM 748 C CA . VAL A 1 107 ? 22.297 42.573 4.94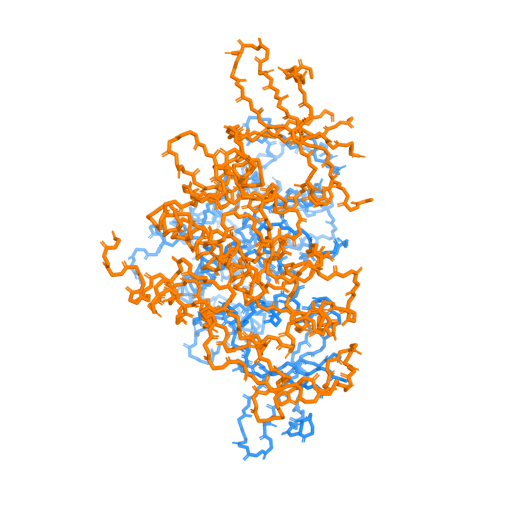0 1.00 21.25 103 VAL A CA 1
ATOM 749 C C . VAL A 1 107 ? 21.506 43.200 6.113 1.00 25.24 103 VAL A C 1
ATOM 750 O O . VAL A 1 107 ? 20.871 42.491 6.893 1.00 22.60 103 VAL A O 1
ATOM 754 N N . LYS A 1 108 ? 21.584 44.536 6.229 1.00 22.22 104 LYS A N 1
ATOM 755 C CA . LYS A 1 108 ? 20.929 45.317 7.270 1.00 20.84 104 LYS A CA 1
ATOM 756 C C . LYS A 1 108 ? 19.424 45.192 7.188 1.00 22.08 104 LYS A C 1
ATOM 757 O O . LYS A 1 108 ? 18.802 44.961 8.224 1.00 22.23 104 LYS A O 1
ATOM 763 N N . SER A 1 109 ? 18.840 45.379 5.990 1.00 18.22 105 SER A N 1
ATOM 764 C CA . SER A 1 109 ? 17.391 45.286 5.761 1.00 18.73 105 SER A CA 1
ATOM 765 C C . SER A 1 109 ? 16.865 43.887 6.152 1.00 22.32 105 SER A C 1
ATOM 766 O O . SER A 1 109 ? 15.862 43.789 6.870 1.00 20.26 105 SER A O 1
ATOM 769 N N . PHE A 1 110 ? 17.547 42.818 5.677 1.00 17.14 106 PHE A N 1
ATOM 770 C CA . PHE A 1 110 ? 17.119 41.440 6.004 1.00 17.30 106 PHE A CA 1
ATOM 771 C C . PHE A 1 110 ? 17.243 41.170 7.497 1.00 19.93 106 PHE A C 1
ATOM 772 O O . PHE A 1 110 ? 16.306 40.629 8.064 1.00 17.88 106 PHE A O 1
ATOM 780 N N . LEU A 1 111 ? 18.324 41.620 8.167 1.00 17.41 107 LEU A N 1
ATOM 781 C CA . LEU A 1 111 ? 18.382 41.418 9.613 1.00 17.47 107 LEU A CA 1
ATOM 782 C C . LEU A 1 111 ? 17.292 42.220 10.357 1.00 21.59 107 LEU A C 1
ATOM 783 O O . LEU A 1 111 ? 16.679 41.694 11.279 1.00 19.35 107 LEU A O 1
ATOM 788 N N . PHE A 1 112 ? 17.069 43.484 9.952 1.00 18.05 108 PHE A N 1
ATOM 789 C CA . PHE A 1 112 ? 16.050 44.352 10.550 1.00 17.97 108 PHE A CA 1
ATOM 790 C C . PHE A 1 112 ? 14.674 43.646 10.505 1.00 19.46 108 PHE A C 1
ATOM 791 O O . PHE A 1 112 ? 13.982 43.561 11.526 1.00 17.60 108 PHE A O 1
ATOM 799 N N . GLN A 1 113 ? 14.304 43.146 9.323 1.00 16.17 109 GLN A N 1
ATOM 800 C CA . GLN A 1 113 ? 13.018 42.457 9.099 1.00 14.96 109 GLN A CA 1
ATOM 801 C C . GLN A 1 113 ? 12.901 41.171 9.886 1.00 17.28 109 GLN A C 1
ATOM 802 O O . GLN A 1 113 ? 11.834 40.902 10.442 1.00 15.68 109 GLN A O 1
ATOM 808 N N . LEU A 1 114 ? 13.991 40.373 9.945 1.00 13.77 110 LEU A N 1
ATOM 809 C CA . LEU A 1 114 ? 13.997 39.138 10.741 1.00 13.74 110 LEU A CA 1
ATOM 810 C C . LEU A 1 114 ? 13.746 39.479 12.254 1.00 18.12 110 LEU A C 1
ATOM 811 O O . LEU A 1 114 ? 12.923 38.840 12.913 1.00 16.05 110 LEU A O 1
ATOM 816 N N . LEU A 1 115 ? 14.449 40.487 12.783 1.00 15.45 111 LEU A N 1
ATOM 817 C CA . LEU A 1 115 ? 14.288 40.908 14.189 1.00 16.10 111 LEU A CA 1
ATOM 818 C C . LEU A 1 115 ? 12.889 41.488 14.456 1.00 19.16 111 LEU A C 1
ATOM 819 O O . LEU A 1 115 ? 12.388 41.340 15.562 1.00 19.52 111 LEU A O 1
ATOM 824 N N . LYS A 1 116 ? 12.279 42.159 13.466 1.00 15.78 112 LYS A N 1
ATOM 825 C CA . LYS A 1 116 ? 10.910 42.696 13.598 1.00 17.12 112 LYS A CA 1
ATOM 826 C C . LYS A 1 116 ? 9.912 41.544 13.721 1.00 21.54 112 LYS A C 1
ATOM 827 O O . LYS A 1 116 ? 9.015 41.594 14.570 1.00 19.89 112 LYS A O 1
ATOM 833 N N . GLY A 1 117 ? 10.090 40.517 12.885 1.00 17.35 113 GLY A N 1
ATOM 834 C CA . GLY A 1 117 ? 9.235 39.323 12.924 1.00 17.39 113 GLY A CA 1
ATOM 835 C C . GLY A 1 117 ? 9.428 38.563 14.219 1.00 18.20 113 GLY A C 1
ATOM 836 O O . GLY A 1 117 ? 8.450 38.139 14.854 1.00 16.06 113 GLY A O 1
ATOM 837 N N . LEU A 1 118 ? 10.693 38.340 14.600 1.00 15.38 114 LEU A N 1
ATOM 838 C CA . LEU A 1 118 ? 11.008 37.673 15.872 1.00 15.91 114 LEU A CA 1
ATOM 839 C C . LEU A 1 118 ? 10.502 38.474 17.058 1.00 20.50 114 LEU A C 1
ATOM 840 O O . LEU A 1 118 ? 9.946 37.879 17.979 1.00 19.37 114 LEU A O 1
ATOM 845 N N . GLY A 1 119 ? 10.700 39.796 17.023 1.00 16.02 115 GLY A N 1
ATOM 846 C CA . GLY A 1 119 ? 10.239 40.695 18.089 1.00 16.43 115 GLY A CA 1
ATOM 847 C C . GLY A 1 119 ? 8.746 40.550 18.328 1.00 18.48 115 GLY A C 1
ATOM 848 O O . GLY A 1 119 ? 8.290 40.534 19.476 1.00 19.73 115 GLY A O 1
ATOM 849 N N . PHE A 1 120 ? 7.991 40.483 17.242 1.00 14.78 116 PHE A N 1
ATOM 850 C CA . PHE A 1 120 ? 6.535 40.335 17.252 1.00 14.45 116 PHE A CA 1
ATOM 851 C C . PHE A 1 120 ? 6.170 39.005 17.935 1.00 18.41 116 PHE A C 1
ATOM 852 O O . PHE A 1 120 ? 5.278 38.975 18.795 1.00 18.33 116 PHE A O 1
ATOM 860 N N . CYS A 1 121 ? 6.847 37.905 17.538 1.00 14.85 117 CYS A N 1
ATOM 861 C CA . CYS A 1 121 ? 6.586 36.575 18.118 1.00 14.34 117 CYS A CA 1
ATOM 862 C C . CYS A 1 121 ? 6.893 36.558 19.609 1.00 16.72 117 CYS A C 1
ATOM 863 O O . CYS A 1 121 ? 6.064 36.150 20.442 1.00 16.20 117 CYS A O 1
ATOM 866 N N . HIS A 1 122 ? 8.097 37.024 19.947 1.00 12.63 118 HIS A N 1
ATOM 867 C CA . HIS A 1 122 ? 8.582 36.989 21.314 1.00 13.17 118 HIS A CA 1
ATOM 868 C C . HIS A 1 122 ? 7.699 37.829 22.220 1.00 17.32 118 HIS A C 1
ATOM 869 O O . HIS A 1 122 ? 7.442 37.403 23.340 1.00 17.20 118 HIS A O 1
ATOM 876 N N . SER A 1 123 ? 7.157 38.967 21.712 1.00 15.25 119 SER A N 1
ATOM 877 C CA . SER A 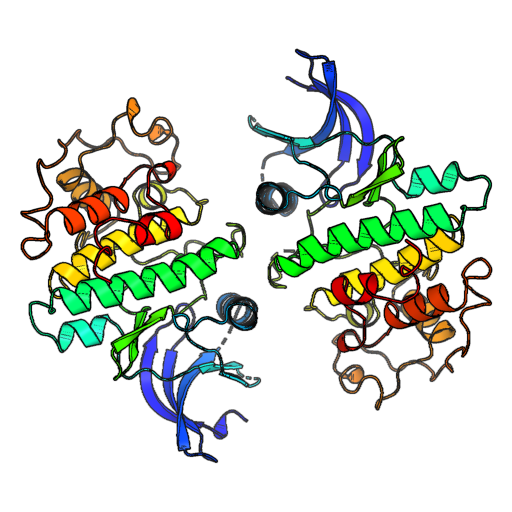1 123 ? 6.300 39.817 22.550 1.00 17.62 119 SER A CA 1
ATOM 878 C C . SER A 1 123 ? 4.970 39.101 22.839 1.00 22.47 119 SER A C 1
ATOM 879 O O . SER A 1 123 ? 4.307 39.415 23.821 1.00 21.94 119 SER A O 1
ATOM 882 N N . ARG A 1 124 ? 4.613 38.138 21.996 1.00 17.01 120 ARG A N 1
ATOM 883 C CA . ARG A 1 124 ? 3.402 37.316 22.131 1.00 18.09 120 ARG A CA 1
ATOM 884 C C . ARG A 1 124 ? 3.720 35.943 22.707 1.00 19.69 120 ARG A C 1
ATOM 885 O O . ARG A 1 124 ? 2.896 35.023 22.642 1.00 19.59 120 ARG A O 1
ATOM 893 N N . ASN A 1 125 ? 4.904 35.827 23.337 1.00 14.96 121 ASN A N 1
ATOM 894 C CA . ASN A 1 125 ? 5.355 34.611 24.035 1.00 14.81 121 ASN A CA 1
ATOM 895 C C . ASN A 1 125 ? 5.507 33.405 23.119 1.00 18.61 121 ASN A C 1
ATOM 896 O O . ASN A 1 125 ? 5.274 32.276 23.538 1.00 18.99 121 ASN A O 1
ATOM 901 N N . VAL A 1 126 ? 5.888 33.641 21.863 1.00 13.99 122 VAL A N 1
ATOM 902 C CA . VAL A 1 126 ? 6.104 32.536 20.941 1.00 13.76 122 VAL A CA 1
ATOM 903 C C . VAL A 1 126 ? 7.602 32.443 20.565 1.00 16.83 122 VAL A C 1
ATOM 904 O O . VAL A 1 126 ? 8.166 33.437 20.155 1.00 15.32 122 VAL A O 1
ATOM 908 N N . LEU A 1 127 ? 8.234 31.270 20.717 1.00 14.42 123 LEU A N 1
ATOM 909 C CA . LEU A 1 127 ? 9.592 31.103 20.190 1.00 15.24 123 LEU A CA 1
ATOM 910 C C . LEU A 1 127 ? 9.494 30.233 18.924 1.00 17.73 123 LEU A C 1
ATOM 911 O O . LEU A 1 127 ? 8.719 29.282 18.891 1.00 16.33 123 LEU A O 1
ATOM 916 N N . HIS A 1 128 ? 10.260 30.564 17.907 1.00 14.45 124 HIS A N 1
ATOM 917 C CA . HIS A 1 128 ? 10.202 29.860 16.631 1.00 14.97 124 HIS A CA 1
ATOM 918 C C . HIS A 1 128 ? 10.847 28.483 16.730 1.00 18.00 124 HIS A C 1
ATOM 919 O O . HIS A 1 128 ? 10.236 27.512 16.291 1.00 16.63 124 HIS A O 1
ATOM 926 N N . ARG A 1 129 ? 12.078 28.393 17.298 1.00 16.70 125 ARG A N 1
ATOM 927 C CA . ARG A 1 129 ? 12.807 27.137 17.545 1.00 18.19 125 ARG A CA 1
ATOM 928 C C . ARG A 1 129 ? 13.377 26.474 16.280 1.00 20.94 125 ARG A C 1
ATOM 929 O O . ARG A 1 129 ? 14.084 25.484 16.427 1.00 22.52 125 ARG A O 1
ATOM 937 N N . ASP A 1 130 ? 13.060 26.957 15.065 1.00 17.36 126 ASP A N 1
ATOM 938 C CA . ASP A 1 130 ? 13.570 26.318 13.821 1.00 17.96 126 ASP A CA 1
ATOM 939 C C . ASP A 1 130 ? 14.097 27.358 12.820 1.00 20.93 126 ASP A C 1
ATOM 940 O O . ASP A 1 130 ? 13.886 27.242 11.610 1.00 20.59 126 ASP A O 1
ATOM 945 N N . LEU A 1 131 ? 14.759 28.398 13.335 1.00 17.39 127 LEU A N 1
ATOM 946 C CA . LEU A 1 131 ? 15.223 29.485 12.504 1.00 18.08 127 LEU A CA 1
ATOM 947 C C . LEU A 1 131 ? 16.463 29.098 11.715 1.00 19.11 127 LEU A C 1
ATOM 948 O O . LEU A 1 131 ? 17.483 28.759 12.293 1.00 19.97 127 LEU A O 1
ATOM 953 N N . LYS A 1 132 ? 16.356 29.135 10.404 1.00 17.20 128 LYS A N 1
ATOM 954 C CA . LYS A 1 132 ? 17.438 28.777 9.465 1.00 16.50 128 LYS A CA 1
ATOM 955 C C . LYS A 1 132 ? 17.084 29.376 8.100 1.00 19.35 128 LYS A C 1
ATOM 956 O O . LYS A 1 132 ? 15.921 29.720 7.887 1.00 17.61 128 LYS A O 1
ATOM 962 N N . PRO A 1 133 ? 18.054 29.536 7.163 1.00 18.34 129 PRO A N 1
ATOM 963 C CA . PRO A 1 133 ? 17.745 30.167 5.862 1.00 18.28 129 PRO A CA 1
ATOM 964 C C . PRO A 1 133 ? 16.583 29.574 5.077 1.00 20.15 129 PRO A C 1
ATOM 965 O O . PRO A 1 133 ? 15.864 30.330 4.453 1.00 20.06 129 PRO A O 1
ATOM 969 N N . GLN A 1 134 ? 16.394 28.241 5.105 1.00 16.86 130 GLN A N 1
ATOM 970 C CA . GLN A 1 134 ? 15.267 27.604 4.397 1.00 17.58 130 GLN A CA 1
ATOM 971 C C . GLN A 1 134 ? 13.903 28.017 4.954 1.00 20.30 130 GLN A C 1
ATOM 972 O O . GLN A 1 134 ? 12.908 27.878 4.248 1.00 19.03 130 GLN A O 1
ATOM 978 N N . ASN A 1 135 ? 13.860 28.523 6.212 1.00 17.45 131 ASN A N 1
ATOM 979 C CA . ASN A 1 135 ? 12.619 28.960 6.852 1.00 16.67 131 ASN A CA 1
ATOM 980 C C . ASN A 1 135 ? 12.399 30.467 6.788 1.00 19.27 131 ASN A C 1
ATOM 981 O O . ASN A 1 135 ? 11.504 30.974 7.449 1.00 20.62 131 ASN A O 1
ATOM 986 N N . LEU A 1 136 ? 13.213 31.177 6.016 1.00 14.11 132 LEU A N 1
ATOM 987 C CA . LEU A 1 136 ? 13.076 32.615 5.810 1.00 13.73 132 LEU A CA 1
ATOM 988 C C . LEU A 1 136 ? 12.742 32.835 4.342 1.00 18.86 132 LEU A C 1
ATOM 989 O O . LEU A 1 136 ? 13.473 32.387 3.472 1.00 19.13 132 LEU A O 1
ATOM 994 N N . LEU A 1 137 ? 11.647 33.506 4.071 1.00 15.42 133 LEU A N 1
ATOM 995 C CA . LEU A 1 137 ? 11.179 33.742 2.711 1.00 13.99 133 LEU A CA 1
ATOM 996 C C . LEU A 1 137 ? 11.504 35.141 2.260 1.00 19.31 133 LEU A C 1
ATOM 997 O O . LEU A 1 137 ? 11.426 36.065 3.055 1.00 18.85 133 LEU A O 1
ATOM 1002 N N . ILE A 1 138 ? 11.908 35.290 0.987 1.00 15.73 134 ILE A N 1
ATOM 1003 C CA . ILE A 1 138 ? 12.299 36.591 0.423 1.00 16.64 134 ILE A CA 1
ATOM 1004 C C . ILE A 1 138 ? 11.463 36.815 -0.814 1.00 21.72 134 ILE A C 1
ATOM 1005 O O . ILE A 1 138 ? 11.570 36.040 -1.771 1.00 20.26 134 ILE A O 1
ATOM 1010 N N . ASN A 1 139 ? 10.610 37.832 -0.798 1.00 21.63 135 ASN A N 1
ATOM 1011 C CA . ASN A 1 139 ? 9.792 38.074 -1.988 1.00 25.01 135 ASN A CA 1
ATOM 1012 C C . ASN A 1 139 ? 10.543 39.000 -2.985 1.00 30.46 135 ASN A C 1
ATOM 1013 O O . ASN A 1 139 ? 11.649 39.469 -2.672 1.00 28.95 135 ASN A O 1
ATOM 1018 N N . ARG A 1 140 ? 9.987 39.222 -4.181 1.00 29.32 136 ARG A N 1
ATOM 1019 C CA . ARG A 1 140 ? 10.681 40.058 -5.173 1.00 30.40 136 ARG A CA 1
ATOM 1020 C C . ARG A 1 140 ? 10.891 41.546 -4.799 1.00 34.57 136 ARG A C 1
ATOM 1021 O O . ARG A 1 140 ? 11.809 42.176 -5.326 1.00 35.49 136 ARG A O 1
ATOM 1029 N N . ASN A 1 141 ? 10.133 42.053 -3.807 1.00 29.35 137 ASN A N 1
ATOM 1030 C CA . ASN A 1 141 ? 10.259 43.418 -3.277 1.00 28.88 137 ASN A CA 1
ATOM 1031 C C . ASN A 1 141 ? 11.301 43.548 -2.129 1.00 31.73 137 ASN A C 1
ATOM 1032 O O . ASN A 1 141 ? 11.425 44.616 -1.534 1.00 32.45 137 ASN A O 1
ATOM 1037 N N . GLY A 1 142 ? 12.060 42.484 -1.853 1.00 25.29 138 GLY A N 1
ATOM 1038 C CA . GLY A 1 142 ? 13.071 42.505 -0.792 1.00 23.02 138 GLY A CA 1
ATOM 1039 C C . GLY A 1 142 ? 12.493 42.397 0.617 1.00 23.23 138 GLY A C 1
ATOM 1040 O O . GLY A 1 142 ? 13.158 42.743 1.595 1.00 20.79 138 GLY A O 1
ATOM 1041 N N . GLU A 1 143 ? 11.255 41.904 0.736 1.00 18.93 139 GLU A N 1
ATOM 1042 C CA . GLU A 1 143 ? 10.589 41.731 2.033 1.00 18.16 139 GLU A CA 1
ATOM 1043 C C . GLU A 1 143 ? 10.872 40.329 2.554 1.00 23.16 139 GLU A C 1
ATOM 1044 O O . GLU A 1 143 ? 10.784 39.364 1.799 1.00 24.97 139 GLU A O 1
ATOM 1050 N N . LEU A 1 144 ? 11.190 40.210 3.828 1.00 18.86 140 LEU A N 1
ATOM 1051 C CA . LEU A 1 144 ? 11.537 38.917 4.425 1.00 17.39 140 LEU A CA 1
ATOM 1052 C C . LEU A 1 144 ? 10.396 38.425 5.311 1.00 19.65 140 LEU A C 1
ATOM 1053 O O . LEU A 1 144 ? 9.846 39.222 6.068 1.00 19.12 140 LEU A O 1
ATOM 1058 N N . LYS A 1 145 ? 10.087 37.103 5.278 1.00 16.62 141 LYS A N 1
ATOM 1059 C CA . LYS A 1 145 ? 9.037 36.556 6.144 1.00 16.38 141 LYS A CA 1
ATOM 1060 C C . LYS A 1 145 ? 9.525 35.290 6.831 1.00 21.39 141 LYS A C 1
ATOM 1061 O O . LYS A 1 145 ? 10.160 34.441 6.195 1.00 19.26 141 LYS A O 1
ATOM 1067 N N . LEU A 1 146 ? 9.173 35.140 8.132 1.00 18.05 142 LEU A N 1
ATOM 1068 C CA . LEU A 1 146 ? 9.480 33.932 8.895 1.00 17.18 142 LEU A CA 1
ATOM 1069 C C . LEU A 1 146 ? 8.427 32.896 8.506 1.00 18.41 142 LEU A C 1
ATOM 1070 O O . LEU A 1 146 ? 7.247 33.217 8.413 1.00 17.79 142 LEU A O 1
ATOM 1075 N N . ALA A 1 147 ? 8.837 31.661 8.307 1.00 14.33 143 ALA A N 1
ATOM 1076 C CA . ALA A 1 147 ? 7.889 30.602 7.967 1.00 14.36 143 ALA A CA 1
ATOM 1077 C C . ALA A 1 147 ? 8.189 29.357 8.784 1.00 17.39 143 ALA A C 1
ATOM 1078 O O . ALA A 1 147 ? 9.236 29.293 9.452 1.00 16.98 143 ALA A O 1
ATOM 1080 N N . ASP A 1 148 ? 7.308 28.342 8.690 1.00 15.16 144 ASP A N 1
ATOM 1081 C CA . ASP A 1 148 ? 7.485 27.037 9.339 1.00 15.28 144 ASP A CA 1
ATOM 1082 C C . ASP A 1 148 ? 7.472 27.093 10.872 1.00 17.53 144 ASP A C 1
ATOM 1083 O O . ASP A 1 148 ? 8.519 27.018 11.523 1.00 15.99 144 ASP A O 1
ATOM 1088 N N . PHE A 1 149 ? 6.261 27.223 11.436 1.00 13.09 145 PHE A N 1
ATOM 1089 C CA . PHE A 1 149 ? 6.029 27.342 12.879 1.00 12.83 145 PHE A CA 1
ATOM 1090 C C . PHE A 1 149 ? 5.652 25.993 13.499 1.00 19.19 145 PHE A C 1
ATOM 1091 O O . PHE A 1 149 ? 5.104 25.953 14.601 1.00 16.88 145 PHE A O 1
ATOM 1099 N N . GLY A 1 150 ? 5.960 24.905 12.791 1.00 18.59 146 GLY A N 1
ATOM 1100 C CA . GLY A 1 150 ? 5.642 23.560 13.260 1.00 18.86 146 GLY A CA 1
ATOM 1101 C C . GLY A 1 150 ? 6.374 23.107 14.505 1.00 20.77 146 GLY A C 1
ATOM 1102 O O . GLY A 1 150 ? 5.953 22.137 15.138 1.00 20.78 146 GLY A O 1
ATOM 1103 N N . LEU A 1 151 ? 7.497 23.751 14.858 1.00 17.14 147 LEU A N 1
ATOM 1104 C CA . LEU A 1 151 ? 8.220 23.354 16.083 1.00 17.01 147 LEU A CA 1
ATOM 1105 C C . LEU A 1 151 ? 8.094 24.433 17.131 1.00 18.80 147 LEU A C 1
ATOM 1106 O O . LEU A 1 151 ? 8.715 24.343 18.185 1.00 18.59 147 LEU A O 1
ATOM 1111 N N . ALA A 1 152 ? 7.374 25.494 16.816 1.00 14.89 148 ALA A N 1
ATOM 1112 C CA . ALA A 1 152 ? 7.291 26.628 17.726 1.00 14.88 148 ALA A CA 1
ATOM 1113 C C . ALA A 1 152 ? 6.656 26.299 19.100 1.00 19.47 148 ALA A C 1
ATOM 1114 O O . ALA A 1 152 ? 5.871 25.351 19.209 1.00 18.27 148 ALA A O 1
ATOM 1116 N N . ARG A 1 153 ? 7.079 27.024 20.146 1.00 15.12 149 ARG A N 1
ATOM 1117 C CA . ARG A 1 153 ? 6.528 26.829 21.498 1.00 15.12 149 ARG A CA 1
ATOM 1118 C C . ARG A 1 153 ? 5.876 28.102 21.952 1.00 19.18 149 ARG A C 1
ATOM 1119 O O . ARG A 1 153 ? 6.348 29.197 21.620 1.00 19.27 149 ARG A O 1
ATOM 1127 N N . ALA A 1 154 ? 4.748 27.970 22.639 1.00 16.41 150 ALA A N 1
ATOM 1128 C CA . ALA A 1 154 ? 4.030 29.114 23.204 1.00 17.09 150 ALA A CA 1
ATOM 1129 C C . ALA A 1 154 ? 4.376 29.087 24.706 1.00 18.73 150 ALA A C 1
ATOM 1130 O O . ALA A 1 154 ? 4.293 28.023 25.311 1.00 15.80 150 ALA A O 1
ATOM 1132 N N . PHE A 1 155 ? 4.860 30.220 25.274 1.00 16.71 151 PHE A N 1
ATOM 1133 C CA . PHE A 1 155 ? 5.277 30.310 26.697 1.00 16.99 151 PHE A CA 1
ATOM 1134 C C . PHE A 1 155 ? 6.421 29.321 27.078 1.00 21.85 151 PHE A C 1
ATOM 1135 O O . PHE A 1 155 ? 6.573 28.969 28.258 1.00 21.23 151 PHE A O 1
ATOM 1143 N N . GLY A 1 156 ? 7.203 28.883 26.083 1.00 18.95 152 GLY A N 1
ATOM 1144 C CA . GLY A 1 156 ? 8.280 27.916 26.288 1.00 18.42 152 GLY A CA 1
ATOM 1145 C C . GLY A 1 156 ? 7.825 26.509 26.652 1.00 21.63 152 GLY A C 1
ATOM 1146 O O . GLY A 1 156 ? 8.654 25.665 27.010 1.00 22.09 152 GLY A O 1
ATOM 1147 N N . ILE A 1 157 ? 6.507 26.240 26.580 1.00 17.36 153 ILE A N 1
ATOM 1148 C CA . ILE A 1 157 ? 5.944 24.938 26.950 1.00 17.55 153 ILE A CA 1
ATOM 1149 C C . ILE A 1 157 ? 6.221 23.925 25.819 1.00 23.56 153 ILE A C 1
ATOM 1150 O O . ILE A 1 157 ? 5.806 24.167 24.678 1.00 23.60 153 ILE A O 1
ATOM 1155 N N . PRO A 1 158 ? 6.859 22.784 26.119 1.00 23.08 154 PRO A N 1
ATOM 1156 C CA . PRO A 1 158 ? 7.044 21.751 25.075 1.00 24.56 154 PRO A CA 1
ATOM 1157 C C . PRO A 1 158 ? 5.661 21.204 24.693 1.00 32.44 154 PRO A C 1
ATOM 1158 O O . PRO A 1 158 ? 4.852 20.968 25.587 1.00 31.37 154 PRO A O 1
ATOM 1162 N N . VAL A 1 159 ? 5.335 21.109 23.382 1.00 34.22 155 VAL A N 1
ATOM 1163 C CA . VAL A 1 159 ? 3.989 20.667 22.947 1.00 35.98 155 VAL A CA 1
ATOM 1164 C C . VAL A 1 159 ? 3.812 19.161 23.123 1.00 42.27 155 VAL A C 1
ATOM 1165 O O . VAL A 1 159 ? 2.730 18.718 23.514 1.00 43.32 155 VAL A O 1
ATOM 1169 N N . ARG A 1 160 ? 4.868 18.384 22.837 1.00 39.08 156 ARG A N 1
ATOM 1170 C CA . ARG A 1 160 ? 4.876 16.924 22.951 1.00 53.18 156 ARG A CA 1
ATOM 1171 C C . ARG A 1 160 ? 5.820 16.534 24.084 1.00 95.60 156 ARG A C 1
ATOM 1172 O O . ARG A 1 160 ? 6.960 17.000 24.121 1.00 62.17 156 ARG A O 1
ATOM 1180 N N . SER A 1 163 ? 9.730 14.759 22.521 1.00 62.68 159 SER A N 1
ATOM 1181 C CA . SER A 1 163 ? 10.180 14.929 21.141 1.00 62.08 159 SER A CA 1
ATOM 1182 C C . SER A 1 163 ? 11.640 15.369 21.068 1.00 65.27 159 SER A C 1
ATOM 1183 O O . SER A 1 163 ? 12.038 16.312 21.759 1.00 65.56 159 SER A O 1
ATOM 1186 N N . ALA A 1 164 ? 12.431 14.700 20.211 1.00 60.50 160 ALA A N 1
ATOM 1187 C CA . ALA A 1 164 ? 13.844 15.035 20.000 1.00 59.21 160 ALA A CA 1
ATOM 1188 C C . ALA A 1 164 ? 14.004 16.118 18.921 1.00 60.53 160 ALA A C 1
ATOM 1189 O O . ALA A 1 164 ? 15.100 16.662 18.759 1.00 61.27 160 ALA A O 1
ATOM 1191 N N . GLU A 1 165 ? 12.901 16.435 18.200 1.00 54.30 161 GLU A N 1
ATOM 1192 C CA . GLU A 1 165 ? 12.833 17.418 17.106 1.00 52.46 161 GLU A CA 1
ATOM 1193 C C . GLU A 1 165 ? 13.308 18.803 17.528 1.00 52.46 161 GLU A C 1
ATOM 1194 O O . GLU A 1 165 ? 12.717 19.421 18.408 1.00 51.98 161 GLU A O 1
ATOM 1200 N N . VAL A 1 166 ? 14.418 19.255 16.939 1.00 46.05 162 VAL A N 1
ATOM 1201 C CA . VAL A 1 166 ? 15.030 20.558 17.222 1.00 44.33 162 VAL A CA 1
ATOM 1202 C C . VAL A 1 166 ? 15.616 21.121 15.911 1.00 39.95 162 VAL A C 1
ATOM 1203 O O . VAL A 1 166 ? 15.631 20.415 14.899 1.00 34.97 162 VAL A O 1
ATOM 1207 N N . VAL A 1 167 ? 16.024 22.406 15.917 1.00 35.90 163 VAL A N 1
ATOM 1208 C CA . VAL A 1 167 ? 16.613 23.072 14.751 1.00 35.46 163 VAL A CA 1
ATOM 1209 C C . VAL A 1 167 ? 17.847 22.283 14.307 1.00 34.89 163 VAL A C 1
ATOM 1210 O O . VAL A 1 167 ? 18.515 21.626 15.128 1.00 33.11 163 VAL A O 1
ATOM 1214 N N . THR A 1 168 ? 18.087 22.279 12.993 1.00 31.64 164 THR A N 1
ATOM 1215 C CA . THR A 1 168 ? 19.241 21.624 12.393 1.00 29.67 164 THR A CA 1
ATOM 1216 C C . THR A 1 168 ? 20.504 22.089 13.116 1.00 29.50 164 THR A C 1
ATOM 1217 O O . THR A 1 168 ? 20.552 23.220 13.609 1.00 28.39 164 THR A O 1
ATOM 1221 N N . LEU A 1 169 ? 21.501 21.209 13.178 1.00 24.33 165 LEU A N 1
ATOM 1222 C CA . LEU A 1 169 ? 22.751 21.397 13.904 1.00 23.98 165 LEU A CA 1
ATOM 1223 C C . LEU A 1 169 ? 23.394 22.780 13.878 1.00 20.44 165 LEU A C 1
ATOM 1224 O O . LEU A 1 169 ? 23.802 23.263 14.926 1.00 19.85 165 LEU A O 1
ATOM 1229 N N . TRP A 1 170 ? 23.572 23.370 12.685 1.00 16.30 166 TRP A N 1
ATOM 1230 C CA . TRP A 1 170 ? 24.348 24.611 12.532 1.00 16.96 166 TRP A CA 1
ATOM 1231 C C . TRP A 1 170 ? 23.818 25.830 13.249 1.00 20.88 166 TRP A C 1
ATOM 1232 O O . TRP A 1 170 ? 24.584 26.760 13.498 1.00 18.43 166 TRP A O 1
ATOM 1243 N N . TYR A 1 171 ? 22.507 25.817 13.581 1.00 17.26 167 TYR A N 1
ATOM 1244 C CA . TYR A 1 171 ? 21.829 26.958 14.222 1.00 16.25 167 TYR A CA 1
ATOM 1245 C C . TYR A 1 171 ? 21.488 26.689 15.676 1.00 20.70 167 TYR A C 1
ATOM 1246 O O . TYR A 1 171 ? 20.846 27.529 16.313 1.00 20.43 167 TYR A O 1
ATOM 1255 N N . ARG A 1 172 ? 21.968 25.549 16.218 1.00 17.46 168 ARG A N 1
ATOM 1256 C CA . ARG A 1 172 ? 21.702 25.148 17.592 1.00 18.00 168 ARG A CA 1
ATOM 1257 C C . ARG A 1 172 ? 22.606 25.866 18.549 1.00 21.71 168 ARG A C 1
ATOM 1258 O O . ARG A 1 172 ? 23.825 25.832 18.376 1.00 21.55 168 ARG A O 1
ATOM 1266 N N . PRO A 1 173 ? 22.039 26.432 19.632 1.00 18.21 169 PRO A N 1
ATOM 1267 C CA . PRO A 1 173 ? 22.890 27.143 20.610 1.00 16.48 169 PRO A CA 1
ATOM 1268 C C . PRO A 1 173 ? 23.616 26.198 21.539 1.00 19.48 169 PRO A C 1
ATOM 1269 O O . PRO A 1 173 ? 23.169 25.065 21.716 1.00 20.37 169 PRO A O 1
ATOM 1273 N N . PRO A 1 174 ? 24.665 26.695 22.230 1.00 17.95 170 PRO A N 1
ATOM 1274 C CA . PRO A 1 174 ? 25.430 25.821 23.152 1.00 18.81 170 PRO A CA 1
ATOM 1275 C C . PRO A 1 174 ? 24.604 25.141 24.252 1.00 22.77 170 PRO A C 1
ATOM 1276 O O . PRO A 1 174 ? 24.842 23.968 24.561 1.00 22.62 170 PRO A O 1
ATOM 1280 N N . ASP A 1 175 ? 23.575 25.834 24.791 1.00 19.17 171 ASP A N 1
ATOM 1281 C CA . ASP A 1 175 ? 22.741 25.221 25.846 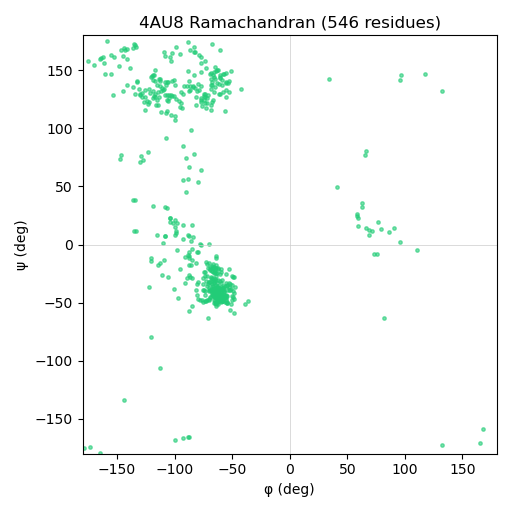1.00 18.32 171 ASP A CA 1
ATOM 1282 C C . ASP A 1 175 ? 22.012 23.996 25.331 1.00 22.07 171 ASP A C 1
ATOM 1283 O O . ASP A 1 175 ? 21.991 22.957 26.015 1.00 23.60 171 ASP A O 1
ATOM 1288 N N . VAL A 1 176 ? 21.471 24.094 24.110 1.00 20.32 172 VAL A N 1
ATOM 1289 C CA . VAL A 1 176 ? 20.744 23.021 23.409 1.00 20.00 172 VAL A CA 1
ATOM 1290 C C . VAL A 1 176 ? 21.715 21.904 23.023 1.00 24.74 172 VAL A C 1
ATOM 1291 O O . VAL A 1 176 ? 21.378 20.725 23.139 1.00 24.77 172 VAL A O 1
ATOM 1295 N N . LEU A 1 177 ? 22.938 22.275 22.599 1.00 22.12 173 LEU A N 1
ATOM 1296 C CA . LEU A 1 177 ? 23.975 21.292 22.257 1.00 21.58 173 LEU A CA 1
ATOM 1297 C C . LEU A 1 177 ? 24.406 20.507 23.482 1.00 25.20 173 LEU A C 1
ATOM 1298 O O . LEU A 1 177 ? 24.702 19.315 23.374 1.00 24.45 173 LEU A O 1
ATOM 1303 N N . PHE A 1 178 ? 24.363 21.164 24.662 1.00 22.30 174 PHE A N 1
ATOM 1304 C CA . PHE A 1 178 ? 24.625 20.555 25.970 1.00 21.50 174 PHE A CA 1
ATOM 1305 C C . PHE A 1 178 ? 23.377 19.857 26.571 1.00 27.96 174 PHE A C 1
ATOM 1306 O O . PHE A 1 178 ? 23.407 19.407 27.714 1.00 30.40 174 PHE A O 1
ATOM 1314 N N . GLY A 1 179 ? 22.303 19.773 25.800 1.00 25.31 175 GLY A N 1
ATOM 1315 C CA . GLY A 1 179 ? 21.105 19.031 26.186 1.00 25.19 175 GLY A CA 1
ATOM 1316 C C . GLY A 1 179 ? 19.986 19.727 26.929 1.00 29.55 175 GLY A C 1
ATOM 1317 O O . GLY A 1 179 ? 19.114 19.036 27.457 1.00 29.05 175 GLY A O 1
ATOM 1318 N N . ALA A 1 180 ? 19.973 21.080 26.978 1.00 27.44 176 ALA A N 1
ATOM 1319 C CA . ALA A 1 180 ? 18.896 21.818 27.640 1.00 27.29 176 ALA A CA 1
ATOM 1320 C C . ALA A 1 180 ? 17.586 21.492 26.917 1.00 30.02 176 ALA A C 1
ATOM 1321 O O . ALA A 1 180 ? 17.555 21.470 25.676 1.00 27.50 176 ALA A O 1
ATOM 1323 N N . LYS A 1 181 ? 16.548 21.114 27.680 1.00 26.77 177 LYS A N 1
ATOM 1324 C CA . LYS A 1 181 ? 15.247 20.766 27.083 1.00 27.42 177 LYS A CA 1
ATOM 1325 C C . LYS A 1 181 ? 14.308 21.971 27.088 1.00 30.37 177 LYS A C 1
ATOM 1326 O O . LYS A 1 181 ? 13.317 21.997 26.342 1.00 29.70 177 LYS A O 1
ATOM 1332 N N . LEU A 1 182 ? 14.601 22.939 27.961 1.00 25.92 178 LEU A N 1
ATOM 1333 C CA . LEU A 1 182 ? 13.825 24.163 28.106 1.00 26.21 178 LEU A CA 1
ATOM 1334 C C . LEU A 1 182 ? 14.698 25.372 27.819 1.00 29.39 178 LEU A C 1
ATOM 1335 O O . LEU A 1 182 ? 15.893 25.390 28.126 1.00 27.99 178 LEU A O 1
ATOM 1340 N N . TYR A 1 183 ? 14.090 26.391 27.220 1.00 25.16 179 TYR A N 1
ATOM 1341 C CA . TYR A 1 183 ? 14.791 27.625 26.881 1.00 23.97 179 TYR A CA 1
ATOM 1342 C C . TYR A 1 183 ? 13.741 28.672 26.601 1.00 26.12 179 TYR A C 1
ATOM 1343 O O . TYR A 1 183 ? 12.582 28.347 26.303 1.00 24.23 179 TYR A O 1
ATOM 1352 N N . SER A 1 184 ? 14.169 29.922 26.670 1.00 23.14 180 SER A N 1
ATOM 1353 C CA . SER A 1 184 ? 13.355 31.087 26.398 1.00 23.14 180 SER A CA 1
ATOM 1354 C C . SER A 1 184 ? 13.544 31.443 24.912 1.00 23.78 180 SER A C 1
ATOM 1355 O O . SER A 1 184 ? 14.135 30.672 24.158 1.00 20.13 180 SER A O 1
ATOM 1358 N N . THR A 1 185 ? 13.110 32.640 24.520 1.00 20.50 181 THR A N 1
ATOM 1359 C CA . THR A 1 185 ? 13.240 33.190 23.165 1.00 19.89 181 THR A CA 1
ATOM 1360 C C . THR A 1 185 ? 14.720 33.385 22.785 1.00 21.84 181 THR A C 1
ATOM 1361 O O . THR A 1 185 ? 15.017 33.601 21.615 1.00 20.05 181 THR A O 1
ATOM 1365 N N . SER A 1 186 ? 15.641 33.238 23.778 1.00 17.71 182 SER A N 1
ATOM 1366 C CA . SER A 1 186 ? 17.112 33.242 23.629 1.00 17.40 182 SER A CA 1
ATOM 1367 C C . SER A 1 186 ? 17.548 32.247 22.537 1.00 17.86 182 SER A C 1
ATOM 1368 O O . SER A 1 186 ? 18.553 32.489 21.871 1.00 17.09 182 SER A O 1
ATOM 1371 N N . ILE A 1 187 ? 16.833 31.112 22.390 1.00 15.29 183 ILE A N 1
ATOM 1372 C CA . ILE A 1 187 ? 17.143 30.112 21.334 1.00 15.34 183 ILE A CA 1
ATOM 1373 C C . ILE A 1 187 ? 17.124 30.776 19.938 1.00 18.40 183 ILE A C 1
ATOM 1374 O O . ILE A 1 187 ? 18.059 30.590 19.151 1.00 17.29 183 ILE A O 1
ATOM 1379 N N . ASP A 1 188 ? 16.092 31.602 19.661 1.00 15.21 184 ASP A N 1
ATOM 1380 C CA . ASP A 1 188 ? 15.949 32.285 18.373 1.00 15.09 184 ASP A CA 1
ATOM 1381 C C . ASP A 1 188 ? 17.001 33.367 18.186 1.00 19.92 184 ASP A C 1
ATOM 1382 O O . ASP A 1 188 ? 17.395 33.644 17.060 1.00 18.54 184 ASP A O 1
ATOM 1387 N N . MET A 1 189 ? 17.438 34.017 19.283 1.00 16.92 185 MET A N 1
ATOM 1388 C CA . MET A 1 189 ? 18.446 35.086 19.145 1.00 14.99 185 MET A CA 1
ATOM 1389 C C . MET A 1 189 ? 19.811 34.510 18.740 1.00 16.86 185 MET A C 1
ATOM 1390 O O . MET A 1 189 ? 20.534 35.151 18.004 1.00 17.07 185 MET A O 1
ATOM 1395 N N . TRP A 1 190 ? 20.129 33.305 19.183 1.00 16.41 186 TRP A N 1
ATOM 1396 C CA . TRP A 1 190 ? 21.378 32.639 18.774 1.00 16.44 186 TRP A CA 1
ATOM 1397 C C . TRP A 1 190 ? 21.300 32.337 17.282 1.00 19.16 186 TRP A C 1
ATOM 1398 O O . TRP A 1 190 ? 22.199 32.720 16.544 1.00 17.05 186 TRP A O 1
ATOM 1409 N N . SER A 1 191 ? 20.187 31.710 16.826 1.00 14.92 187 SER A N 1
ATOM 1410 C CA . SER A 1 191 ? 19.984 31.420 15.405 1.00 13.90 187 SER A CA 1
ATOM 1411 C C . SER A 1 191 ? 20.016 32.700 14.575 1.00 17.90 187 SER A C 1
ATOM 1412 O O . SER A 1 191 ? 20.616 32.692 13.503 1.00 16.02 187 SER A O 1
ATOM 1415 N N . ALA A 1 192 ? 19.448 33.820 15.089 1.00 14.42 188 ALA A N 1
ATOM 1416 C CA . ALA A 1 192 ? 19.483 35.112 14.376 1.00 15.45 188 ALA A CA 1
ATOM 1417 C C . ALA A 1 192 ? 20.924 35.616 14.169 1.00 18.81 188 ALA A C 1
ATOM 1418 O O . ALA A 1 192 ? 21.227 36.120 13.090 1.00 17.60 188 ALA A O 1
ATOM 1420 N N . GLY A 1 193 ? 21.771 35.472 15.190 1.00 16.90 189 GLY A N 1
ATOM 1421 C CA . GLY A 1 193 ? 23.206 35.792 15.121 1.00 16.84 189 GLY A CA 1
ATOM 1422 C C . GLY A 1 193 ? 23.901 34.927 14.067 1.00 19.97 189 GLY A C 1
ATOM 1423 O O . GLY A 1 193 ? 24.710 35.435 13.290 1.00 18.44 189 GLY A O 1
ATOM 1424 N N . CYS A 1 194 ? 23.571 33.616 13.993 1.00 16.61 190 CYS A N 1
ATOM 1425 C CA . CYS A 1 194 ? 24.178 32.723 12.965 1.00 16.42 190 CYS A CA 1
ATOM 1426 C C . CYS A 1 194 ? 23.791 33.166 11.557 1.00 19.07 190 CYS A C 1
ATOM 1427 O O . CYS A 1 194 ? 24.616 33.169 10.639 1.00 18.75 190 CYS A O 1
ATOM 1430 N N . ILE A 1 195 ? 22.525 33.538 11.384 1.00 14.45 191 ILE A N 1
ATOM 1431 C CA . ILE A 1 195 ? 21.988 33.990 10.107 1.00 14.95 191 ILE A CA 1
ATOM 1432 C C . ILE A 1 195 ? 22.562 35.354 9.746 1.00 18.13 191 ILE A C 1
ATOM 1433 O O . ILE A 1 195 ? 22.835 35.600 8.572 1.00 17.29 191 ILE A O 1
ATOM 1438 N N . PHE A 1 196 ? 22.743 36.236 10.753 1.00 16.88 192 PHE A N 1
ATOM 1439 C CA . PHE A 1 196 ? 23.370 37.567 10.518 1.00 16.08 192 PHE A CA 1
ATOM 1440 C C . PHE A 1 196 ? 24.801 37.362 9.927 1.00 17.36 192 PHE A C 1
ATOM 1441 O O . PHE A 1 196 ? 25.148 38.019 8.954 1.00 17.63 192 PHE A O 1
ATOM 1449 N N . ALA A 1 197 ? 25.604 36.443 10.498 1.00 16.97 193 ALA A N 1
ATOM 1450 C CA . ALA A 1 197 ? 26.971 36.156 10.011 1.00 17.50 193 ALA A CA 1
ATOM 1451 C C . ALA A 1 197 ? 26.927 35.600 8.600 1.00 23.34 193 ALA A C 1
ATOM 1452 O O . ALA A 1 197 ? 27.776 35.937 7.759 1.00 21.58 193 ALA A O 1
ATOM 1454 N N . GLU A 1 198 ? 25.881 34.786 8.323 1.00 20.51 194 GLU A N 1
ATOM 1455 C CA . GLU A 1 198 ? 25.670 34.176 7.018 1.00 19.67 194 GLU A CA 1
ATOM 1456 C C . GLU A 1 198 ? 25.327 35.251 6.000 1.00 23.52 194 GLU A C 1
ATOM 1457 O O . GLU A 1 198 ? 25.937 35.269 4.921 1.00 23.70 194 GLU A O 1
ATOM 1463 N N . LEU A 1 199 ? 24.435 36.226 6.377 1.00 18.52 195 LEU A N 1
ATOM 1464 C CA . LEU A 1 199 ? 24.059 37.356 5.529 1.00 18.61 195 LEU A CA 1
ATOM 1465 C C . LEU A 1 199 ? 25.292 38.175 5.189 1.00 24.21 195 LEU A C 1
ATOM 1466 O O . LEU A 1 199 ? 25.525 38.486 4.026 1.00 25.56 195 LEU A O 1
ATOM 1471 N N . ALA A 1 200 ? 26.085 38.483 6.191 1.00 21.97 196 ALA A N 1
ATOM 1472 C CA . ALA A 1 200 ? 27.292 39.304 6.027 1.00 23.55 196 ALA A CA 1
ATOM 1473 C C . ALA A 1 200 ? 28.394 38.566 5.237 1.00 31.28 196 ALA A C 1
ATOM 1474 O O . ALA A 1 200 ? 29.265 39.215 4.655 1.00 33.76 196 ALA A O 1
ATOM 1476 N N . ASN A 1 201 ? 28.325 37.225 5.186 1.00 26.64 197 ASN A N 1
ATOM 1477 C CA . ASN A 1 201 ? 29.297 36.393 4.487 1.00 27.46 197 ASN A CA 1
ATOM 1478 C C . ASN A 1 201 ? 28.811 35.759 3.235 1.00 31.90 197 ASN A C 1
ATOM 1479 O O . ASN A 1 201 ? 29.251 34.655 2.962 1.00 32.16 197 ASN A O 1
ATOM 1484 N N . ALA A 1 202 ? 27.896 36.402 2.478 1.00 29.34 198 ALA A N 1
ATOM 1485 C CA . ALA A 1 202 ? 27.434 35.872 1.182 1.00 30.80 198 ALA A CA 1
ATOM 1486 C C . ALA A 1 202 ? 26.792 34.451 1.233 1.00 30.89 198 ALA A C 1
ATOM 1487 O O . ALA A 1 202 ? 26.856 33.702 0.255 1.00 28.94 198 ALA A O 1
ATOM 1489 N N . GLY A 1 203 ? 26.239 34.073 2.374 1.00 24.83 199 GLY A N 1
ATOM 1490 C CA . GLY A 1 203 ? 25.617 32.760 2.520 1.00 22.86 199 GLY A CA 1
ATOM 1491 C C . GLY A 1 203 ? 26.482 31.679 3.108 1.00 24.26 199 GLY A C 1
ATOM 1492 O O . GLY A 1 203 ? 26.035 30.542 3.201 1.00 24.20 199 GLY A O 1
ATOM 1493 N N . ARG A 1 204 ? 27.735 32.008 3.499 1.00 19.51 200 ARG A N 1
ATOM 1494 C CA . ARG A 1 204 ? 28.624 31.037 4.111 1.00 18.64 200 ARG A CA 1
ATOM 1495 C C . ARG A 1 204 ? 28.195 30.829 5.583 1.00 19.55 200 ARG A C 1
ATOM 1496 O O . ARG A 1 204 ? 28.101 31.811 6.324 1.00 17.16 200 ARG A O 1
ATOM 1504 N N . PRO A 1 205 ? 27.942 29.581 6.025 1.00 18.68 201 PRO A N 1
ATOM 1505 C CA . PRO A 1 205 ? 27.519 29.365 7.428 1.00 19.00 201 PRO A CA 1
ATOM 1506 C C . PRO A 1 205 ? 28.637 29.666 8.423 1.00 22.63 201 PRO A C 1
ATOM 1507 O O . PRO A 1 205 ? 29.819 29.459 8.132 1.00 21.10 201 PRO A O 1
ATOM 1511 N N . LEU A 1 206 ? 28.258 30.142 9.606 1.00 17.89 202 LEU A N 1
ATOM 1512 C CA . LEU A 1 206 ? 29.252 30.502 10.598 1.00 17.44 202 LEU A CA 1
ATOM 1513 C C . LEU A 1 206 ? 29.848 29.287 11.286 1.00 19.70 202 LEU A C 1
ATOM 1514 O O . LEU A 1 206 ? 31.066 29.205 11.442 1.00 18.81 202 LEU A O 1
ATOM 1519 N N . PHE A 1 207 ? 28.991 28.368 11.740 1.00 16.26 203 PHE A N 1
ATOM 1520 C CA . PHE A 1 207 ? 29.422 27.182 12.473 1.00 15.99 203 PHE A CA 1
ATOM 1521 C C . PHE A 1 207 ? 28.917 25.929 11.755 1.00 19.00 203 PHE A C 1
ATOM 1522 O O . PHE A 1 207 ? 27.928 25.313 12.175 1.00 17.18 203 PHE A O 1
ATOM 1530 N N . PRO A 1 208 ? 29.592 25.490 10.675 1.00 17.49 204 PRO A N 1
ATOM 1531 C CA . PRO A 1 208 ? 29.101 24.296 9.962 1.00 16.36 204 PRO A CA 1
ATOM 1532 C C . PRO A 1 208 ? 29.657 22.981 10.538 1.00 24.07 204 PRO A C 1
ATOM 1533 O O . PRO A 1 208 ? 30.448 22.297 9.882 1.00 24.80 204 PRO A O 1
ATOM 1537 N N . GLY A 1 209 ? 29.265 22.655 11.768 1.00 21.66 205 GLY A N 1
ATOM 1538 C CA . GLY A 1 209 ? 29.721 21.466 12.488 1.00 21.63 205 GLY A CA 1
ATOM 1539 C C . GLY A 1 209 ? 29.287 20.157 11.856 1.00 27.48 205 GLY A C 1
ATOM 1540 O O . GLY A 1 209 ? 28.244 20.108 11.208 1.00 26.59 205 GLY A O 1
ATOM 1541 N N . ASN A 1 210 ? 30.078 19.088 12.082 1.00 25.38 206 ASN A N 1
ATOM 1542 C CA . ASN A 1 210 ? 29.856 17.729 11.552 1.00 27.06 206 ASN A CA 1
ATOM 1543 C C . ASN A 1 210 ? 28.923 16.913 12.416 1.00 27.62 206 ASN A C 1
ATOM 1544 O O . ASN A 1 210 ? 28.379 15.909 11.953 1.00 25.72 206 ASN A O 1
ATOM 1549 N N . ASP A 1 211 ? 28.912 17.223 13.715 1.00 22.54 207 ASP A N 1
ATOM 1550 C CA . ASP A 1 211 ? 28.115 16.541 14.736 1.00 22.42 207 ASP A CA 1
ATOM 1551 C C . ASP A 1 211 ? 28.105 17.435 15.966 1.00 23.89 207 ASP A C 1
ATOM 1552 O O . ASP A 1 211 ? 28.704 18.499 15.922 1.00 23.15 207 ASP A O 1
ATOM 1557 N N . VAL A 1 212 ? 27.439 17.014 17.057 1.00 22.14 208 VAL A N 1
ATOM 1558 C CA . VAL A 1 212 ? 27.327 17.832 18.265 1.00 21.43 208 VAL A CA 1
ATOM 1559 C C . VAL A 1 212 ? 28.690 18.289 18.819 1.00 25.59 208 VAL A C 1
ATOM 1560 O O . VAL A 1 212 ? 28.860 19.474 19.099 1.00 23.14 208 VAL A O 1
ATOM 1564 N N . ASP A 1 213 ? 29.644 17.348 18.969 1.00 23.24 209 ASP A N 1
ATOM 1565 C CA . ASP A 1 213 ? 30.974 17.631 19.500 1.00 23.12 209 ASP A CA 1
ATOM 1566 C C . ASP A 1 213 ? 31.734 18.628 18.630 1.00 25.20 209 ASP A C 1
ATOM 1567 O O . ASP A 1 213 ? 32.313 19.582 19.153 1.00 25.03 209 ASP A O 1
ATOM 1572 N N . ASP A 1 214 ? 31.675 18.448 17.297 1.00 21.05 210 ASP A N 1
ATOM 1573 C CA . ASP A 1 214 ? 32.330 19.371 16.360 1.00 19.96 210 ASP A CA 1
ATOM 1574 C C . ASP A 1 214 ? 31.643 20.744 16.389 1.00 22.79 210 ASP A C 1
ATOM 1575 O O . ASP A 1 214 ? 32.309 21.776 16.268 1.00 20.26 210 ASP A O 1
ATOM 1580 N N . GLN A 1 215 ? 30.311 20.757 16.603 1.00 18.93 211 GLN A N 1
ATOM 1581 C CA . GLN A 1 215 ? 29.558 22.020 16.663 1.00 17.47 211 GLN A CA 1
ATOM 1582 C C . GLN A 1 215 ? 30.021 22.880 17.848 1.00 19.15 211 GLN A C 1
ATOM 1583 O O . GLN A 1 215 ? 30.292 24.068 17.688 1.00 17.67 211 GLN A O 1
ATOM 1589 N N . LEU A 1 216 ? 30.136 22.265 19.013 1.00 19.42 212 LEU A N 1
ATOM 1590 C CA . LEU A 1 216 ? 30.585 22.908 20.251 1.00 20.93 212 LEU A CA 1
ATOM 1591 C C . LEU A 1 216 ? 32.021 23.368 20.113 1.00 23.19 212 LEU A C 1
ATOM 1592 O O . LEU A 1 216 ? 32.337 24.498 20.476 1.00 21.87 212 LEU A O 1
ATOM 1597 N N . LYS A 1 217 ? 32.866 22.550 19.462 1.00 20.43 213 LYS A N 1
ATOM 1598 C CA . LYS A 1 217 ? 34.259 22.934 19.223 1.00 19.62 213 LYS A CA 1
ATOM 1599 C C . LYS A 1 217 ? 34.360 24.122 18.322 1.00 22.14 213 LYS A C 1
ATOM 1600 O O . LYS A 1 217 ? 35.112 25.035 18.650 1.00 21.88 213 LYS A O 1
ATOM 1606 N N . ARG A 1 218 ? 33.558 24.194 17.225 1.00 18.88 214 ARG A N 1
ATOM 1607 C CA . ARG A 1 218 ? 33.640 25.373 16.334 1.00 18.01 214 ARG A CA 1
ATOM 1608 C C . ARG A 1 218 ? 33.160 26.658 17.046 1.00 20.80 214 ARG A C 1
ATOM 1609 O O . ARG A 1 218 ? 33.712 27.751 16.833 1.00 19.03 214 ARG A O 1
ATOM 1617 N N . ILE A 1 219 ? 32.102 26.519 17.860 1.00 17.70 215 ILE A N 1
ATOM 1618 C CA . ILE A 1 219 ? 31.545 27.658 18.583 1.00 17.93 215 ILE A CA 1
ATOM 1619 C C . ILE A 1 219 ? 32.588 28.189 19.587 1.00 20.70 215 ILE A C 1
ATOM 1620 O O . ILE A 1 219 ? 32.911 29.377 19.556 1.00 19.75 215 ILE A O 1
ATOM 1625 N N . PHE A 1 220 ? 33.118 27.304 20.428 1.00 18.74 216 PHE A N 1
ATOM 1626 C CA . PHE A 1 220 ? 34.100 27.692 21.463 1.00 18.92 216 PHE A CA 1
ATOM 1627 C C . PHE A 1 220 ? 35.427 28.155 20.906 1.00 26.46 216 PHE A C 1
ATOM 1628 O O . PHE A 1 220 ? 36.026 29.068 21.482 1.00 26.42 216 PHE A O 1
ATOM 1636 N N . ARG A 1 221 ? 35.860 27.621 19.744 1.00 24.28 217 ARG A N 1
ATOM 1637 C CA . ARG A 1 221 ? 37.118 28.099 19.136 1.00 24.63 217 ARG A CA 1
ATOM 1638 C C . ARG A 1 221 ? 36.977 29.533 18.646 1.00 27.48 217 ARG A C 1
ATOM 1639 O O . ARG A 1 221 ? 37.937 30.295 18.690 1.00 26.33 217 ARG A O 1
ATOM 1647 N N . LEU A 1 222 ? 35.768 29.932 18.246 1.00 22.93 218 LEU A N 1
ATOM 1648 C CA . LEU A 1 222 ? 35.580 31.308 17.834 1.00 23.25 218 LEU A CA 1
ATOM 1649 C C . LEU A 1 222 ? 35.305 32.246 19.020 1.00 28.61 218 LEU A C 1
ATOM 1650 O O . LEU A 1 222 ? 35.965 33.275 19.150 1.00 28.56 218 LEU A O 1
ATOM 1655 N N . LEU A 1 223 ? 34.310 31.915 19.848 1.00 24.25 219 LEU A N 1
ATOM 1656 C CA . LEU A 1 223 ? 33.880 32.802 20.932 1.00 23.85 219 LEU A CA 1
ATOM 1657 C C . LEU A 1 223 ? 34.623 32.652 22.224 1.00 30.62 219 LEU A C 1
ATOM 1658 O O . LEU A 1 223 ? 34.520 33.528 23.084 1.00 32.13 219 LEU A O 1
ATOM 1663 N N . GLY A 1 224 ? 35.315 31.531 22.382 1.00 26.48 220 GLY A N 1
ATOM 1664 C CA . GLY A 1 224 ? 35.999 31.177 23.615 1.00 24.81 220 GLY A CA 1
ATOM 1665 C C . GLY A 1 224 ? 35.105 30.254 24.405 1.00 27.05 220 GLY A C 1
ATOM 1666 O O . GLY A 1 224 ? 33.875 30.380 24.334 1.00 25.60 220 GLY A O 1
ATOM 1667 N N . THR A 1 225 ? 35.694 29.298 25.135 1.00 23.00 221 THR A N 1
ATOM 1668 C CA . THR A 1 225 ? 34.919 28.372 25.956 1.00 23.37 221 THR A CA 1
ATOM 1669 C C . THR A 1 225 ? 34.425 29.165 27.183 1.00 29.95 221 THR A C 1
ATOM 1670 O O . THR A 1 225 ? 35.240 29.856 27.811 1.00 28.43 221 THR A O 1
ATOM 1674 N N . PRO A 1 226 ? 33.106 29.169 27.485 1.00 28.76 222 PRO A N 1
ATOM 1675 C CA . PRO A 1 226 ? 32.632 29.961 28.641 1.00 28.99 222 PRO A CA 1
ATOM 1676 C C . PRO A 1 226 ? 33.229 29.520 29.980 1.00 30.88 222 PRO A C 1
ATOM 1677 O O . PRO A 1 226 ? 33.372 28.323 30.262 1.00 27.37 222 PRO A O 1
ATOM 1681 N N . THR A 1 227 ? 33.584 30.507 30.796 1.00 31.83 223 THR A N 1
ATOM 1682 C CA . THR A 1 227 ? 34.136 30.269 32.142 1.00 34.50 223 THR A CA 1
ATOM 1683 C C . THR A 1 227 ? 32.996 30.034 33.141 1.00 43.55 223 THR A C 1
ATOM 1684 O O . THR A 1 227 ? 31.826 30.268 32.809 1.00 41.99 223 THR A O 1
ATOM 1688 N N . GLU A 1 228 ? 33.336 29.590 34.381 1.00 44.20 224 GLU A N 1
ATOM 1689 C CA . GLU A 1 228 ? 32.350 29.403 35.454 1.00 44.97 224 GLU A CA 1
ATOM 1690 C C . GLU A 1 228 ? 31.689 30.756 35.754 1.00 46.85 224 GLU A C 1
ATOM 1691 O O . GLU A 1 228 ? 30.483 30.802 35.965 1.00 46.09 224 GLU A O 1
ATOM 1697 N N . GLU A 1 229 ? 32.473 31.849 35.712 1.00 41.74 225 GLU A N 1
ATOM 1698 C CA . GLU A 1 229 ? 32.012 33.216 35.953 1.00 41.73 225 GLU A CA 1
ATOM 1699 C C . GLU A 1 229 ? 30.973 33.690 34.907 1.00 43.09 225 GLU A C 1
ATOM 1700 O O . GLU A 1 229 ? 30.001 34.353 35.272 1.00 41.39 225 GLU A O 1
ATOM 1706 N N . GLN A 1 230 ? 31.195 33.367 33.613 1.00 37.55 226 GLN A N 1
ATOM 1707 C CA . GLN A 1 230 ? 30.290 33.756 32.523 1.00 35.42 226 GLN A CA 1
ATOM 1708 C C . GLN A 1 230 ? 29.017 32.917 32.504 1.00 35.43 226 GLN A C 1
ATOM 1709 O O . GLN A 1 230 ? 27.960 33.410 32.118 1.00 35.07 226 GLN A O 1
ATOM 1715 N N . TRP A 1 231 ? 29.123 31.640 32.873 1.00 30.98 227 TRP A N 1
ATOM 1716 C CA . TRP A 1 231 ? 28.009 30.710 32.809 1.00 29.90 227 TRP A CA 1
ATOM 1717 C C . TRP A 1 231 ? 28.066 29.676 33.952 1.00 35.01 227 TRP A C 1
ATOM 1718 O O . TRP A 1 231 ? 28.373 28.508 33.720 1.00 33.27 227 TRP A O 1
ATOM 1729 N N . PRO A 1 232 ? 27.679 30.085 35.191 1.00 35.27 228 PRO A N 1
ATOM 1730 C CA . PRO A 1 232 ? 27.716 29.150 36.338 1.00 35.53 228 PRO A CA 1
ATOM 1731 C C . PRO A 1 232 ? 26.974 27.828 36.191 1.00 40.27 228 PRO A C 1
ATOM 1732 O O . PRO A 1 232 ? 27.476 26.809 36.659 1.00 40.35 228 PRO A O 1
ATOM 1736 N N . SER A 1 233 ? 25.785 27.834 35.565 1.00 35.97 229 SER A N 1
ATOM 1737 C CA . SER A 1 233 ? 24.991 26.615 35.401 1.00 35.58 229 SER A CA 1
ATOM 1738 C C . SER A 1 233 ? 25.426 25.688 34.246 1.00 38.61 229 SER A C 1
ATOM 1739 O O . SER A 1 233 ? 24.872 24.598 34.125 1.00 37.61 229 SER A O 1
ATOM 1742 N N . MET A 1 234 ? 26.389 26.105 33.402 1.00 36.45 230 MET A N 1
ATOM 1743 C CA . MET A 1 234 ? 26.853 25.295 32.256 1.00 36.06 230 MET A CA 1
ATOM 1744 C C . MET A 1 234 ? 27.160 23.837 32.623 1.00 38.69 230 MET A C 1
ATOM 1745 O O . MET A 1 234 ? 26.781 22.916 31.890 1.00 37.58 230 MET A O 1
ATOM 1750 N N . THR A 1 235 ? 27.810 23.632 33.775 1.00 35.89 231 THR A N 1
ATOM 1751 C CA . THR A 1 235 ? 28.223 22.306 34.253 1.00 36.65 231 THR A CA 1
ATOM 1752 C C . THR A 1 235 ? 27.081 21.350 34.621 1.00 40.73 231 THR A C 1
ATOM 1753 O O . THR A 1 235 ? 27.309 20.143 34.719 1.00 41.09 231 THR A O 1
ATOM 1757 N N . LYS A 1 236 ? 25.859 21.877 34.818 1.00 36.92 232 LYS A N 1
ATOM 1758 C CA . LYS A 1 236 ? 24.691 21.095 35.229 1.00 36.36 232 LYS A CA 1
ATOM 1759 C C . LYS A 1 236 ? 23.840 20.541 34.090 1.00 38.97 232 LYS A C 1
ATOM 1760 O O . LYS A 1 236 ? 22.980 19.697 34.332 1.00 38.60 232 LYS A O 1
ATOM 1766 N N . LEU A 1 237 ? 24.097 20.982 32.848 1.00 35.82 233 LEU A N 1
ATOM 1767 C CA . LEU A 1 237 ? 23.327 20.594 31.671 1.00 36.00 233 LEU A CA 1
ATOM 1768 C C . LEU A 1 237 ? 23.305 19.083 31.413 1.00 40.83 233 LEU A C 1
ATOM 1769 O O . LEU A 1 237 ? 24.305 18.436 31.697 1.00 41.88 233 LEU A O 1
ATOM 1774 N N . PRO A 1 238 ? 22.163 18.492 30.971 1.00 36.35 234 PRO A N 1
ATOM 1775 C CA . PRO A 1 238 ? 22.089 17.026 30.811 1.00 36.44 234 PRO A CA 1
ATOM 1776 C C . PRO A 1 238 ? 23.230 16.318 30.071 1.00 40.05 234 PRO A C 1
ATOM 1777 O O . PRO A 1 238 ? 23.597 15.204 30.448 1.00 39.50 234 PRO A O 1
ATOM 1781 N N . ASP A 1 239 ? 23.779 16.959 29.026 1.00 35.38 235 ASP A N 1
ATOM 1782 C CA . ASP A 1 239 ? 24.855 16.406 28.201 1.00 34.19 235 ASP A CA 1
ATOM 1783 C C . ASP A 1 239 ? 26.112 17.279 28.267 1.00 38.76 235 ASP A C 1
ATOM 1784 O O . ASP A 1 239 ? 26.836 17.394 27.269 1.00 38.55 235 ASP A O 1
ATOM 1789 N N . TYR A 1 240 ? 26.371 17.912 29.431 1.00 34.11 236 TYR A N 1
ATOM 1790 C CA . TYR A 1 240 ? 27.567 18.731 29.580 1.00 33.90 236 TYR A CA 1
ATOM 1791 C C . TYR A 1 240 ? 28.820 17.853 29.500 1.00 39.83 236 TYR A C 1
ATOM 1792 O O . TYR A 1 240 ? 28.810 16.704 29.955 1.00 39.16 236 TYR A O 1
ATOM 1801 N N . LYS A 1 241 ? 29.880 18.404 28.891 1.00 37.10 237 LYS A N 1
ATOM 1802 C CA . LYS A 1 241 ? 31.188 17.775 28.734 1.00 37.46 237 LYS A CA 1
ATOM 1803 C C . LYS A 1 241 ? 32.211 18.898 28.850 1.00 42.34 237 LYS A C 1
ATOM 1804 O O . LYS A 1 241 ? 32.018 19.966 28.247 1.00 41.25 237 LYS A O 1
ATOM 1810 N N . PRO A 1 242 ? 33.273 18.722 29.665 1.00 39.06 238 PRO A N 1
ATOM 1811 C CA . PRO A 1 242 ? 34.274 19.797 29.772 1.00 38.03 238 PRO A CA 1
ATOM 1812 C C . PRO A 1 242 ? 35.106 19.881 28.485 1.00 39.07 238 PRO A C 1
ATOM 1813 O O . PRO A 1 242 ? 35.603 18.865 27.993 1.00 39.36 238 PRO A O 1
ATOM 1817 N N . TYR A 1 243 ? 35.160 21.071 27.887 1.00 33.28 239 TYR A N 1
ATOM 1818 C CA . TYR A 1 243 ? 35.907 21.299 26.644 1.00 32.44 239 TYR A CA 1
ATOM 1819 C C . TYR A 1 243 ? 37.213 22.017 26.970 1.00 37.00 239 TYR A C 1
ATOM 1820 O O . TYR A 1 243 ? 37.270 22.720 27.991 1.00 35.29 239 TYR A O 1
ATOM 1829 N N . PRO A 1 244 ? 38.246 21.931 26.089 1.00 34.07 240 PRO A N 1
ATOM 1830 C CA . PRO A 1 244 ? 39.453 22.734 26.307 1.00 34.22 240 PRO A CA 1
ATOM 1831 C C . PRO A 1 244 ? 39.057 24.202 26.414 1.00 39.28 240 PRO A C 1
ATOM 1832 O O . PRO A 1 244 ? 38.070 24.631 25.802 1.00 38.79 240 PRO A O 1
ATOM 1836 N N . MET A 1 245 ? 39.790 24.962 27.214 1.00 35.51 241 MET A N 1
ATOM 1837 C CA . MET A 1 245 ? 39.485 26.371 27.436 1.00 34.75 241 MET A CA 1
ATOM 1838 C C . MET A 1 245 ? 40.064 27.223 26.338 1.00 37.44 241 MET A C 1
ATOM 1839 O O . MET A 1 245 ? 41.110 27.844 26.522 1.00 36.46 241 MET A O 1
ATOM 1844 N N . TYR A 1 246 ? 39.389 27.241 25.165 1.00 32.95 242 TYR A N 1
ATOM 1845 C CA . TYR A 1 246 ? 39.852 28.028 24.021 1.00 31.49 242 TYR A CA 1
ATOM 1846 C C . TYR A 1 246 ? 39.704 29.513 24.336 1.00 36.62 242 TYR A C 1
ATOM 1847 O O . TYR A 1 246 ? 38.718 29.892 24.973 1.00 36.35 242 TYR A O 1
ATOM 1856 N N . PRO A 1 247 ? 40.643 30.382 23.909 1.00 35.10 243 PRO A N 1
ATOM 1857 C CA . PRO A 1 247 ? 40.483 31.810 24.218 1.00 35.72 243 PRO A CA 1
ATOM 1858 C C . PRO A 1 247 ? 39.450 32.489 23.326 1.00 42.03 243 PRO A C 1
ATOM 1859 O O . PRO A 1 247 ? 39.222 32.043 22.202 1.00 41.32 243 PRO A O 1
ATOM 1863 N N . ALA A 1 248 ? 38.869 33.596 23.799 1.00 40.55 244 ALA A N 1
ATOM 1864 C CA . ALA A 1 248 ? 37.924 34.357 22.992 1.00 42.53 244 ALA A CA 1
ATOM 1865 C C . ALA A 1 248 ? 38.716 35.064 21.899 1.00 50.90 244 ALA A C 1
ATOM 1866 O O . ALA A 1 248 ? 39.650 35.812 22.218 1.00 51.41 244 ALA A O 1
ATOM 1868 N N . THR A 1 249 ? 38.378 34.795 20.613 1.00 48.69 245 THR A N 1
ATOM 1869 C CA . THR A 1 249 ? 39.023 35.448 19.464 1.00 49.50 245 THR A CA 1
ATOM 1870 C C . THR A 1 249 ? 38.886 36.969 19.643 1.00 55.41 245 THR A C 1
ATOM 1871 O O . THR A 1 249 ? 37.811 37.449 20.020 1.00 55.87 245 THR A O 1
ATOM 1875 N N . THR A 1 250 ? 39.997 37.699 19.446 1.00 53.02 246 THR A N 1
ATOM 1876 C CA . THR A 1 250 ? 40.095 39.156 19.615 1.00 52.65 246 THR A CA 1
ATOM 1877 C C . THR A 1 250 ? 38.981 39.960 18.936 1.00 53.89 246 THR A C 1
ATOM 1878 O O . THR A 1 250 ? 38.393 40.845 19.566 1.00 54.12 246 THR A O 1
ATOM 1882 N N . SER A 1 251 ? 38.679 39.628 17.667 1.00 47.22 247 SER A N 1
ATOM 1883 C CA . SER A 1 251 ? 37.674 40.314 16.865 1.00 45.12 247 SER A CA 1
ATOM 1884 C C . SER A 1 251 ? 36.995 39.365 15.878 1.00 45.53 247 SER A C 1
ATOM 1885 O O . SER A 1 251 ? 37.603 38.386 15.434 1.00 44.96 247 SER A O 1
ATOM 1888 N N . LEU A 1 252 ? 35.746 39.696 15.497 1.00 39.13 248 LEU A N 1
ATOM 1889 C CA . LEU A 1 252 ? 34.980 38.935 14.507 1.00 37.43 248 LEU A CA 1
ATOM 1890 C C . LEU A 1 252 ? 35.302 39.397 13.077 1.00 40.47 248 LEU A C 1
ATOM 1891 O O . LEU A 1 252 ? 34.754 38.848 12.118 1.00 40.10 248 LEU A O 1
ATOM 1896 N N . VAL A 1 253 ? 36.245 40.356 12.929 1.00 36.48 249 VAL A N 1
ATOM 1897 C CA . VAL A 1 253 ? 36.678 40.900 11.633 1.00 36.36 249 VAL A CA 1
ATOM 1898 C C . VAL A 1 253 ? 37.157 39.808 10.657 1.00 39.84 249 VAL A C 1
ATOM 1899 O O . VAL A 1 253 ? 36.894 39.909 9.465 1.00 39.95 249 VAL A O 1
ATOM 1903 N N . ASN A 1 254 ? 37.768 38.738 11.179 1.00 37.11 250 ASN A N 1
ATOM 1904 C CA . ASN A 1 254 ? 38.226 37.595 10.398 1.00 38.04 250 ASN A CA 1
ATOM 1905 C C . ASN A 1 254 ? 37.065 36.747 9.843 1.00 41.81 250 ASN A C 1
ATOM 1906 O O . ASN A 1 254 ? 37.163 36.253 8.716 1.00 41.87 250 ASN A O 1
ATOM 1911 N N . VAL A 1 255 ? 35.989 36.550 10.635 1.00 36.44 251 VAL A N 1
ATOM 1912 C CA . VAL A 1 255 ? 34.846 35.725 10.209 1.00 35.11 251 VAL A CA 1
ATOM 1913 C C . VAL A 1 255 ? 33.801 36.484 9.406 1.00 33.82 251 VAL A C 1
ATOM 1914 O O . VAL A 1 255 ? 33.128 35.874 8.581 1.00 33.53 251 VAL A O 1
ATOM 1918 N N . VAL A 1 256 ? 33.669 37.807 9.627 1.00 26.91 252 VAL A N 1
ATOM 1919 C CA . VAL A 1 256 ? 32.723 38.671 8.886 1.00 25.26 252 VAL A CA 1
ATOM 1920 C C . VAL A 1 256 ? 33.483 39.924 8.350 1.00 31.79 252 VAL A C 1
ATOM 1921 O O . VAL A 1 256 ? 33.267 41.044 8.827 1.00 29.53 252 VAL A O 1
ATOM 1925 N N . PRO A 1 257 ? 34.372 39.760 7.335 1.00 32.20 253 PRO A N 1
ATOM 1926 C CA . PRO A 1 257 ? 35.183 40.915 6.879 1.00 33.38 253 PRO A CA 1
ATOM 1927 C C . PRO A 1 257 ? 34.415 42.114 6.342 1.00 38.63 253 PRO A C 1
ATOM 1928 O O . PRO A 1 257 ? 34.864 43.248 6.517 1.00 38.88 253 PRO A O 1
ATOM 1932 N N . LYS A 1 258 ? 33.258 41.867 5.720 1.00 33.92 254 LYS A N 1
ATOM 1933 C CA . LYS A 1 258 ? 32.437 42.909 5.112 1.00 33.78 254 LYS A CA 1
ATOM 1934 C C . LYS A 1 258 ? 31.495 43.591 6.108 1.00 35.91 254 LYS A C 1
ATOM 1935 O O . LYS A 1 258 ? 30.795 44.524 5.727 1.00 37.18 254 LYS A O 1
ATOM 1941 N N . LEU A 1 259 ? 31.462 43.137 7.364 1.00 29.64 255 LEU A N 1
ATOM 1942 C CA . LEU A 1 259 ? 30.569 43.727 8.356 1.00 28.45 255 LEU A CA 1
ATOM 1943 C C . LEU A 1 259 ? 31.317 44.769 9.186 1.00 33.22 255 LEU A C 1
ATOM 1944 O O . LEU A 1 259 ? 32.323 44.424 9.795 1.00 33.44 255 LEU A O 1
ATOM 1949 N N . ASN A 1 260 ? 30.811 46.028 9.226 1.00 31.76 256 ASN A N 1
ATOM 1950 C CA . ASN A 1 260 ? 31.409 47.128 9.995 1.00 32.33 256 ASN A CA 1
ATOM 1951 C C . ASN A 1 260 ? 31.469 46.820 11.515 1.00 36.89 256 ASN A C 1
ATOM 1952 O O . ASN A 1 260 ? 30.846 45.861 11.980 1.00 35.34 256 ASN A O 1
ATOM 1957 N N . ALA A 1 261 ? 32.219 47.637 12.277 1.00 33.64 257 ALA A N 1
ATOM 1958 C CA . ALA A 1 261 ? 32.413 47.485 13.717 1.00 33.07 257 ALA A CA 1
ATOM 1959 C C . ALA A 1 261 ? 31.100 47.504 14.534 1.00 33.78 257 ALA A C 1
ATOM 1960 O O . ALA A 1 261 ? 31.010 46.780 15.524 1.00 31.50 257 ALA A O 1
ATOM 1962 N N . THR A 1 262 ? 30.103 48.319 14.133 1.00 30.14 258 THR A N 1
ATOM 1963 C CA . THR A 1 262 ? 28.822 48.369 14.860 1.00 30.20 258 THR A CA 1
ATOM 1964 C C . THR A 1 262 ? 28.033 47.083 14.606 1.00 31.54 258 THR A C 1
ATOM 1965 O O . THR A 1 262 ? 27.407 46.567 15.515 1.00 31.57 258 THR A O 1
ATOM 1969 N N . GLY A 1 263 ? 28.146 46.566 13.385 1.00 28.16 259 GLY A N 1
ATOM 1970 C CA . GLY A 1 263 ? 27.560 45.307 12.952 1.00 26.64 259 GLY A CA 1
ATOM 1971 C C . GLY A 1 263 ? 28.150 44.179 13.751 1.00 26.66 259 GLY A C 1
ATOM 1972 O O . GLY A 1 263 ? 27.405 43.388 14.327 1.00 25.10 259 GLY A O 1
ATOM 1973 N N . ARG A 1 264 ? 29.503 44.144 13.874 1.00 23.00 260 ARG A N 1
ATOM 1974 C CA . ARG A 1 264 ? 30.194 43.104 14.646 1.00 21.67 260 ARG A CA 1
ATOM 1975 C C . ARG A 1 264 ? 29.830 43.153 16.107 1.00 25.17 260 ARG A C 1
ATOM 1976 O O . ARG A 1 264 ? 29.783 42.104 16.762 1.00 23.50 260 ARG A O 1
ATOM 1984 N N . ASP A 1 265 ? 29.563 44.370 16.637 1.00 23.29 261 ASP A N 1
ATOM 1985 C CA . ASP A 1 265 ? 29.175 44.504 18.041 1.00 23.03 261 ASP A CA 1
ATOM 1986 C C . ASP A 1 265 ? 27.798 43.872 18.256 1.00 24.33 261 ASP A C 1
ATOM 1987 O O . ASP A 1 265 ? 27.580 43.161 19.250 1.00 24.89 261 ASP A O 1
ATOM 1992 N N . LEU A 1 266 ? 26.883 44.111 17.317 1.00 20.28 262 LEU A N 1
ATOM 1993 C CA . LEU A 1 266 ? 25.550 43.518 17.399 1.00 20.24 262 LEU A CA 1
ATOM 1994 C C . LEU A 1 266 ? 25.651 41.972 17.345 1.00 25.17 262 LEU A C 1
ATOM 1995 O O . LEU A 1 266 ? 25.032 41.276 18.165 1.00 22.27 262 LEU A O 1
ATOM 2000 N N . LEU A 1 267 ? 26.462 41.462 16.390 1.00 22.23 263 LEU A N 1
ATOM 2001 C CA . LEU A 1 267 ? 26.726 40.040 16.205 1.00 20.79 263 LEU A CA 1
ATOM 2002 C C . LEU A 1 267 ? 27.241 39.382 17.485 1.00 23.72 263 LEU A C 1
ATOM 2003 O O . LEU A 1 267 ? 26.730 38.331 17.874 1.00 21.34 263 LEU A O 1
ATOM 2008 N N . GLN A 1 268 ? 28.216 40.017 18.181 1.00 21.86 264 GLN A N 1
ATOM 2009 C CA . GLN A 1 268 ? 28.746 39.517 19.447 1.00 21.86 264 GLN A CA 1
ATOM 2010 C C . GLN A 1 268 ? 27.658 39.405 20.524 1.00 22.41 264 GLN A C 1
ATOM 2011 O O . GLN A 1 268 ? 27.678 38.463 21.314 1.00 21.99 264 GLN A O 1
ATOM 2017 N N . ASN A 1 269 ? 26.734 40.377 20.556 1.00 20.65 265 ASN A N 1
ATOM 2018 C CA . ASN A 1 269 ? 25.652 40.412 21.555 1.00 20.74 265 ASN A CA 1
ATOM 2019 C C . ASN A 1 269 ? 24.555 39.373 21.304 1.00 24.32 265 ASN A C 1
ATOM 2020 O O . ASN A 1 269 ? 23.891 38.938 22.249 1.00 25.47 265 ASN A O 1
ATOM 2025 N N . LEU A 1 270 ? 24.420 38.930 20.042 1.00 20.33 266 LEU A N 1
ATOM 2026 C CA . LEU A 1 270 ? 23.481 37.878 19.661 1.00 18.74 266 LEU A CA 1
ATOM 2027 C C . LEU A 1 270 ? 24.115 36.535 20.008 1.00 22.22 266 LEU A C 1
ATOM 2028 O O . LEU A 1 270 ? 23.472 35.674 20.608 1.00 20.46 266 LEU A O 1
ATOM 2033 N N . LEU A 1 271 ? 25.418 36.387 19.704 1.00 20.72 267 LEU A N 1
ATOM 2034 C CA . LEU A 1 271 ? 26.167 35.154 19.930 1.00 18.89 267 LEU A CA 1
ATOM 2035 C C . LEU A 1 271 ? 26.810 35.023 21.294 1.00 23.98 267 LEU A C 1
ATOM 2036 O O . LEU A 1 271 ? 28.007 34.773 21.381 1.00 24.02 267 LEU A O 1
ATOM 2041 N N . LYS A 1 272 ? 26.024 35.115 22.369 1.00 21.59 268 LYS A N 1
ATOM 2042 C CA . LYS A 1 272 ? 26.545 34.837 23.724 1.00 20.18 268 LYS A CA 1
ATOM 2043 C C . LYS A 1 272 ? 26.221 33.382 23.979 1.00 23.58 268 LYS A C 1
ATOM 2044 O O . LYS A 1 272 ? 25.092 32.960 23.709 1.00 24.65 268 LYS A O 1
ATOM 2050 N N . CYS A 1 273 ? 27.197 32.584 24.437 1.00 19.85 269 CYS A N 1
ATOM 2051 C CA . CYS A 1 273 ? 26.930 31.160 24.685 1.00 20.95 269 CYS A CA 1
ATOM 2052 C C . CYS A 1 273 ? 25.889 30.969 25.795 1.00 24.11 269 CYS A C 1
ATOM 2053 O O . CYS A 1 273 ? 25.037 30.087 25.699 1.00 22.21 269 CYS A O 1
ATOM 2056 N N . ASN A 1 274 ? 26.006 31.759 26.871 1.00 20.71 270 ASN A N 1
ATOM 2057 C CA . ASN A 1 274 ? 25.084 31.667 28.003 1.00 19.42 270 ASN A CA 1
ATOM 2058 C C . ASN A 1 274 ? 23.757 32.275 27.515 1.00 19.71 270 ASN A C 1
ATOM 2059 O O . ASN A 1 274 ? 23.750 33.454 27.149 1.00 17.73 270 ASN A O 1
ATOM 2064 N N . PRO A 1 275 ? 22.645 31.483 27.471 1.00 17.35 271 PRO A N 1
ATOM 2065 C CA . PRO A 1 275 ? 21.375 32.014 26.925 1.00 18.50 271 PRO A CA 1
ATOM 2066 C C . PRO A 1 275 ? 20.847 33.295 27.546 1.00 24.97 271 PRO A C 1
ATOM 2067 O O . PRO A 1 275 ? 20.319 34.145 26.813 1.00 22.53 271 PRO A O 1
ATOM 2071 N N . VAL A 1 276 ? 21.043 33.466 28.873 1.00 24.46 272 VAL A N 1
ATOM 2072 C CA . VAL A 1 276 ? 20.598 34.686 29.555 1.00 25.33 272 VAL A CA 1
ATOM 2073 C C . VAL A 1 276 ? 21.270 35.956 29.091 1.00 28.68 272 VAL A C 1
ATOM 2074 O O . VAL A 1 276 ? 20.698 37.025 29.277 1.00 29.81 272 VAL A O 1
ATOM 2078 N N . GLN A 1 277 ? 22.496 35.868 28.532 1.00 23.40 273 GLN A N 1
ATOM 2079 C CA . GLN A 1 277 ? 23.256 37.052 28.107 1.00 22.15 273 GLN A CA 1
ATOM 2080 C C . GLN A 1 277 ? 22.977 37.539 26.701 1.00 24.17 273 GLN A C 1
ATOM 2081 O O . GLN A 1 277 ? 23.404 38.635 26.338 1.00 22.44 273 GLN A O 1
ATOM 2087 N N . ARG A 1 278 ? 22.267 36.735 25.887 1.00 21.03 274 ARG A N 1
ATOM 2088 C CA . ARG A 1 278 ? 21.941 37.112 24.514 1.00 19.65 274 ARG A CA 1
ATOM 2089 C C . ARG A 1 278 ? 20.962 38.267 24.497 1.00 24.46 274 ARG A C 1
ATOM 2090 O O . ARG A 1 278 ? 19.987 38.257 25.254 1.00 25.19 274 ARG A O 1
ATOM 2098 N N . ILE A 1 279 ? 21.236 39.266 23.663 1.00 21.46 275 ILE A N 1
ATOM 2099 C CA . ILE A 1 279 ? 20.408 40.464 23.473 1.00 22.98 275 ILE A CA 1
ATOM 2100 C C . ILE A 1 279 ? 19.013 40.032 22.968 1.00 25.45 275 ILE A C 1
ATOM 2101 O O . ILE A 1 279 ? 18.910 39.045 22.244 1.00 22.45 275 ILE A O 1
ATOM 2106 N N . SER A 1 280 ? 17.955 40.753 23.363 1.00 21.63 276 SER A N 1
ATOM 2107 C CA . SER A 1 280 ? 16.604 40.421 22.928 1.00 20.54 276 SER A CA 1
ATOM 2108 C C . SER A 1 280 ? 16.391 41.032 21.515 1.00 21.80 276 SER A C 1
ATOM 2109 O O . SER A 1 280 ? 17.163 41.891 21.089 1.00 19.73 276 SER A O 1
ATOM 2112 N N . ALA A 1 281 ? 15.339 40.609 20.801 1.00 18.74 277 ALA A N 1
ATOM 2113 C CA . ALA A 1 281 ? 15.023 41.171 19.490 1.00 19.00 277 ALA A CA 1
ATOM 2114 C C . ALA A 1 281 ? 14.709 42.687 19.617 1.00 22.27 277 ALA A C 1
ATOM 2115 O O . ALA A 1 281 ? 15.098 43.477 18.751 1.00 18.77 277 ALA A O 1
ATOM 2117 N N . GLU A 1 282 ? 13.999 43.075 20.680 1.00 21.00 278 GLU A N 1
ATOM 2118 C CA . GLU A 1 282 ? 13.657 44.495 20.882 1.00 23.89 278 GLU A CA 1
ATOM 2119 C C . GLU A 1 282 ? 14.932 45.357 21.074 1.00 27.92 278 GLU A C 1
ATOM 2120 O O . GLU A 1 282 ? 15.054 46.400 20.438 1.00 27.65 278 GLU A O 1
ATOM 2126 N N . GLU A 1 283 ? 15.879 44.885 21.902 1.00 25.99 279 GLU A N 1
ATOM 2127 C CA . GLU A 1 283 ? 17.158 45.570 22.169 1.00 26.40 279 GLU A CA 1
ATOM 2128 C C . GLU A 1 283 ? 18.041 45.616 20.917 1.00 27.74 279 GLU A C 1
ATOM 2129 O O . GLU A 1 283 ? 18.631 46.655 20.621 1.00 25.29 279 GLU A O 1
ATOM 2135 N N . ALA A 1 284 ? 18.093 44.503 20.150 1.00 24.09 280 ALA A N 1
ATOM 2136 C CA . ALA A 1 284 ? 18.853 44.442 18.894 1.00 22.76 280 ALA A CA 1
ATOM 2137 C C . ALA A 1 284 ? 18.338 45.500 17.886 1.00 25.63 280 ALA A C 1
ATOM 2138 O O . ALA A 1 284 ? 19.146 46.137 17.213 1.00 25.47 280 ALA A O 1
ATOM 2140 N N . LEU A 1 285 ? 17.004 45.699 17.785 1.00 21.20 281 LEU A N 1
ATOM 2141 C CA . LEU A 1 285 ? 16.439 46.714 16.894 1.00 21.45 281 LEU A CA 1
ATOM 2142 C C . LEU A 1 285 ? 16.838 48.149 17.309 1.00 26.87 281 LEU A C 1
ATOM 2143 O O . LEU A 1 285 ? 16.851 49.039 16.460 1.00 25.76 281 LEU A O 1
ATOM 2148 N N . GLN A 1 286 ? 17.157 48.349 18.589 1.00 25.67 282 GLN A N 1
ATOM 2149 C CA . GLN A 1 286 ? 17.594 49.657 19.123 1.00 27.90 282 GLN A CA 1
ATOM 2150 C C . GLN A 1 286 ? 19.127 49.863 18.998 1.00 33.86 282 GLN A C 1
ATOM 2151 O O . GLN A 1 286 ? 19.631 50.954 19.294 1.00 34.81 282 GLN A O 1
ATOM 2157 N N . HIS A 1 287 ? 19.861 48.820 18.567 1.00 27.96 283 HIS A N 1
ATOM 2158 C CA . HIS A 1 287 ? 21.321 48.863 18.438 1.00 26.98 283 HIS A CA 1
ATOM 2159 C C . HIS A 1 287 ? 21.794 49.933 17.443 1.00 32.32 283 HIS A C 1
ATOM 2160 O O . HIS A 1 287 ? 21.164 50.092 16.397 1.00 32.25 283 HIS A O 1
ATOM 2167 N N . PRO A 1 288 ? 22.933 50.623 17.710 1.00 30.32 284 PRO A N 1
ATOM 2168 C CA . PRO A 1 288 ? 23.447 51.621 16.735 1.00 30.09 284 PRO A CA 1
ATOM 2169 C C . PRO A 1 288 ? 23.620 51.101 15.297 1.00 31.99 284 PRO A C 1
ATOM 2170 O O . PRO A 1 288 ? 23.636 51.902 14.365 1.00 31.17 284 PRO A O 1
ATOM 2174 N N . TYR A 1 289 ? 23.730 49.761 15.100 1.00 27.32 285 TYR A N 1
ATOM 2175 C CA . TYR A 1 289 ? 23.836 49.171 13.754 1.00 25.63 285 TYR A CA 1
ATOM 2176 C C . TYR A 1 289 ? 22.726 49.664 12.834 1.00 27.42 285 TYR A C 1
ATOM 2177 O O . TYR A 1 289 ? 22.992 49.955 11.673 1.00 28.97 285 TYR A O 1
ATOM 2186 N N . PHE A 1 290 ? 21.501 49.806 13.364 1.00 23.95 286 PHE A N 1
ATOM 2187 C CA . PHE A 1 290 ? 20.338 50.272 12.629 1.00 24.62 286 PHE A CA 1
ATOM 2188 C C . PHE A 1 290 ? 20.103 51.806 12.724 1.00 36.29 286 PHE A C 1
ATOM 2189 O O . PHE A 1 290 ? 19.003 52.260 12.389 1.00 34.60 286 PHE A O 1
ATOM 2197 N N . SER A 1 291 ? 21.130 52.596 13.154 1.00 39.94 287 SER A N 1
ATOM 2198 C CA . SER A 1 291 ? 21.016 54.074 13.289 1.00 43.38 287 SER A CA 1
ATOM 2199 C C . SER A 1 291 ? 20.422 54.779 12.074 1.00 53.87 287 SER A C 1
ATOM 2200 O O . SER A 1 291 ? 19.373 55.412 12.205 1.00 55.76 287 SER A O 1
ATOM 2203 N N . ASP A 1 292 ? 21.055 54.641 10.896 1.00 53.84 288 ASP A N 1
ATOM 2204 C CA . ASP A 1 292 ? 20.599 55.279 9.653 1.00 55.44 288 ASP A CA 1
ATOM 2205 C C . ASP A 1 292 ? 19.626 54.387 8.862 1.00 59.72 288 ASP A C 1
ATOM 2206 O O . ASP A 1 292 ? 19.733 54.262 7.635 1.00 59.99 288 ASP A O 1
ATOM 2211 N N . PHE A 1 293 ? 18.658 53.789 9.582 1.00 54.76 289 PHE A N 1
ATOM 2212 C CA . PHE A 1 293 ? 17.658 52.885 9.030 1.00 54.15 289 PHE A CA 1
ATOM 2213 C C . PHE A 1 293 ? 16.336 53.097 9.762 1.00 91.31 289 PHE A C 1
ATOM 2214 O O . PHE A 1 293 ? 15.274 52.782 9.232 1.00 60.08 289 PHE A O 1
ATOM 2222 N N . GLN B 1 6 ? 11.512 21.511 52.943 1.00 41.70 2 GLN B N 1
ATOM 2223 C CA . GLN B 1 6 ? 11.642 21.774 54.376 1.00 41.24 2 GLN B CA 1
ATOM 2224 C C . GLN B 1 6 ? 11.769 23.264 54.768 1.00 41.10 2 GLN B C 1
ATOM 2225 O O . GLN B 1 6 ? 11.781 23.581 55.954 1.00 40.99 2 GLN B O 1
ATOM 2231 N N . LYS B 1 7 ? 11.837 24.165 53.776 1.00 34.68 3 LYS B N 1
ATOM 2232 C CA . LYS B 1 7 ? 11.865 25.621 53.970 1.00 33.30 3 LYS B CA 1
ATOM 2233 C C . LYS B 1 7 ? 10.434 26.071 54.392 1.00 32.80 3 LYS B C 1
ATOM 2234 O O . LYS B 1 7 ? 10.272 27.068 55.094 1.00 31.02 3 LYS B O 1
ATOM 2240 N N . TYR B 1 8 ? 9.420 25.306 53.971 1.00 27.66 4 TYR B N 1
ATOM 2241 C CA . TYR B 1 8 ? 8.012 25.583 54.229 1.00 27.11 4 TYR B CA 1
ATOM 2242 C C . TYR B 1 8 ? 7.346 24.538 55.119 1.00 36.59 4 TYR B C 1
ATOM 2243 O O . TYR B 1 8 ? 7.477 23.340 54.862 1.00 38.72 4 TYR B O 1
ATOM 2252 N N . GLU B 1 9 ? 6.627 24.996 56.162 1.00 32.44 5 GLU B N 1
ATOM 2253 C CA . GLU B 1 9 ? 5.862 24.145 57.075 1.00 31.54 5 GLU B CA 1
ATOM 2254 C C . GLU B 1 9 ? 4.403 24.099 56.577 1.00 33.86 5 GLU B C 1
ATOM 2255 O O . GLU B 1 9 ? 3.752 25.145 56.517 1.00 31.15 5 GLU B O 1
ATOM 2261 N N . LYS B 1 10 ? 3.897 22.899 56.215 1.00 31.58 6 LYS B N 1
ATOM 2262 C CA . LYS B 1 10 ? 2.509 22.722 55.772 1.00 32.59 6 LYS B CA 1
ATOM 2263 C C . LYS B 1 10 ? 1.617 22.899 56.987 1.00 38.16 6 LYS B C 1
ATOM 2264 O O . LYS B 1 10 ? 1.890 22.308 58.032 1.00 39.27 6 LYS B O 1
ATOM 2270 N N . LEU B 1 11 ? 0.591 23.754 56.882 1.00 34.18 7 LEU B N 1
ATOM 2271 C CA . LEU B 1 11 ? -0.299 24.059 58.011 1.00 33.48 7 LEU B CA 1
ATOM 2272 C C . LEU B 1 11 ? -1.622 23.311 57.957 1.00 39.79 7 LEU B C 1
ATOM 2273 O O . LEU B 1 11 ? -2.127 22.911 59.013 1.00 42.30 7 LEU B O 1
ATOM 2278 N N . GLU B 1 12 ? -2.202 23.153 56.741 1.00 32.22 8 GLU B N 1
ATOM 2279 C CA . GLU B 1 12 ? -3.453 22.437 56.469 1.00 31.42 8 GLU B CA 1
ATOM 2280 C C . GLU B 1 12 ? -3.716 22.367 54.965 1.00 33.03 8 GLU B C 1
ATOM 2281 O O . GLU B 1 12 ? -3.234 23.227 54.211 1.00 30.47 8 GLU B O 1
ATOM 2287 N N . LYS B 1 13 ? -4.529 21.381 54.553 1.00 29.27 9 LYS B N 1
ATOM 2288 C CA . LYS B 1 13 ? -5.004 21.224 53.184 1.00 29.17 9 LYS B CA 1
ATOM 2289 C C . LYS B 1 13 ? -6.071 22.317 52.957 1.00 31.63 9 LYS B C 1
ATOM 2290 O O . LYS B 1 13 ? -6.993 22.453 53.767 1.00 30.48 9 LYS B O 1
ATOM 2296 N N . ILE B 1 14 ? -5.955 23.082 51.860 1.00 25.63 10 ILE B N 1
ATOM 2297 C CA . ILE B 1 14 ? -6.945 24.130 51.559 1.00 24.08 10 ILE B CA 1
ATOM 2298 C C . ILE B 1 14 ? -7.770 23.877 50.305 1.00 30.45 10 ILE B C 1
ATOM 2299 O O . ILE B 1 14 ? -8.820 24.500 50.105 1.00 30.87 10 ILE B O 1
ATOM 2304 N N . GLY B 1 15 ? -7.284 22.985 49.468 1.00 28.37 11 GLY B N 1
ATOM 2305 C CA . GLY B 1 15 ? -7.959 22.652 48.232 1.00 29.39 11 GLY B CA 1
ATOM 2306 C C . GLY B 1 15 ? -7.288 21.582 47.404 1.00 35.74 11 GLY B C 1
ATOM 2307 O O . GLY B 1 15 ? -6.318 20.942 47.822 1.00 33.08 11 GLY B O 1
ATOM 2308 N N . GLU B 1 16 ? -7.867 21.365 46.232 1.00 37.81 12 GLU B N 1
ATOM 2309 C CA . GLU B 1 16 ? -7.427 20.401 45.236 1.00 39.25 12 GLU B CA 1
ATOM 2310 C C . GLU B 1 16 ? -7.262 21.161 43.934 1.00 44.87 12 GLU B C 1
ATOM 2311 O O . GLU B 1 16 ? -8.188 21.844 43.483 1.00 44.58 12 GLU B O 1
ATOM 2317 N N . GLY B 1 17 ? -6.062 21.100 43.384 1.00 41.39 13 GLY B N 1
ATOM 2318 C CA . GLY B 1 17 ? -5.766 21.721 42.101 1.00 40.56 13 GLY B CA 1
ATOM 2319 C C . GLY B 1 17 ? -6.090 20.727 41.002 1.00 41.51 13 GLY B C 1
ATOM 2320 O O . GLY B 1 17 ? -6.739 19.707 41.262 1.00 40.50 13 GLY B O 1
ATOM 2321 N N . THR B 1 18 ? -5.614 20.985 39.779 1.00 36.56 14 THR B N 1
ATOM 2322 C CA . THR B 1 18 ? -5.855 20.068 38.666 1.00 35.91 14 THR B CA 1
ATOM 2323 C C . THR B 1 18 ? -4.860 18.901 38.704 1.00 38.27 14 THR B C 1
ATOM 2324 O O . THR B 1 18 ? -5.074 17.906 38.010 1.00 39.54 14 THR B O 1
ATOM 2328 N N . TYR B 1 19 ? -3.762 19.032 39.477 1.00 32.28 15 TYR B N 1
ATOM 2329 C CA . TYR B 1 19 ? -2.726 18.003 39.540 1.00 31.17 15 TYR B CA 1
ATOM 2330 C C . TYR B 1 19 ? -2.247 17.624 40.942 1.00 36.24 15 TYR B C 1
ATOM 2331 O O . TYR B 1 19 ? -1.245 16.924 41.086 1.00 37.76 15 TYR B O 1
ATOM 2340 N N . GLY B 1 20 ? -2.962 18.066 41.962 1.00 31.32 16 GLY B N 1
ATOM 2341 C CA . GLY B 1 20 ? -2.610 17.726 43.334 1.00 30.93 16 GLY B CA 1
ATOM 2342 C C . GLY B 1 20 ? -3.293 18.566 44.390 1.00 32.20 16 GLY B C 1
ATOM 2343 O O . GLY B 1 20 ? -4.148 19.405 44.094 1.00 31.28 16 GLY B O 1
ATOM 2344 N N . THR B 1 21 ? -2.844 18.391 45.615 1.00 28.04 17 THR B N 1
ATOM 2345 C CA . THR B 1 21 ? -3.359 19.091 46.777 1.00 27.54 17 THR B CA 1
ATOM 2346 C C . THR B 1 21 ? -2.716 20.470 46.915 1.00 29.38 17 THR B C 1
ATOM 2347 O O . THR B 1 21 ? -1.532 20.630 46.626 1.00 29.46 17 THR B O 1
ATOM 2351 N N . VAL B 1 22 ? -3.495 21.448 47.407 1.00 24.50 18 VAL B N 1
ATOM 2352 C CA . VAL B 1 22 ? -2.986 22.781 47.714 1.00 23.51 18 VAL B CA 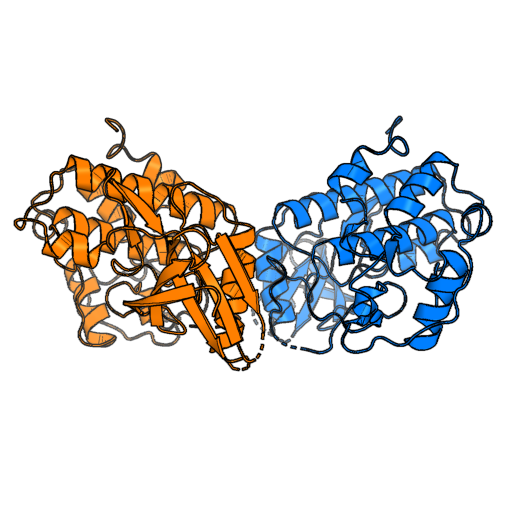1
ATOM 2353 C C . VAL B 1 22 ? -3.000 22.887 49.270 1.00 26.92 18 VAL B C 1
ATOM 2354 O O . VAL B 1 22 ? -3.992 22.539 49.925 1.00 25.25 18 VAL B O 1
ATOM 2358 N N . PHE B 1 23 ? -1.905 23.368 49.830 1.00 22.82 19 PHE B N 1
ATOM 2359 C CA . PHE B 1 23 ? -1.776 23.546 51.265 1.00 24.22 19 PHE B CA 1
ATOM 2360 C C . PHE B 1 23 ? -1.581 24.993 51.640 1.00 26.10 19 PHE B C 1
ATOM 2361 O O . PHE B 1 23 ? -0.913 25.741 50.923 1.00 25.74 19 PHE B O 1
ATOM 2369 N N . LYS B 1 24 ? -2.053 25.357 52.840 1.00 21.41 20 LYS B N 1
ATOM 2370 C CA . LYS B 1 24 ? -1.724 26.624 53.462 1.00 19.91 20 LYS B CA 1
ATOM 2371 C C . LYS B 1 24 ? -0.395 26.265 54.105 1.00 24.77 20 LYS B C 1
ATOM 2372 O O . LYS B 1 24 ? -0.256 25.167 54.662 1.00 25.50 20 LYS B O 1
ATOM 2378 N N . ALA B 1 25 ? 0.604 27.141 53.986 1.00 21.45 21 ALA B N 1
ATOM 2379 C CA . ALA B 1 25 ? 1.926 26.866 54.521 1.00 20.87 21 ALA B CA 1
ATOM 2380 C C . ALA B 1 25 ? 2.589 28.117 55.004 1.00 24.64 21 ALA B C 1
ATOM 2381 O O . ALA B 1 25 ? 2.103 29.221 54.749 1.00 24.11 21 ALA B O 1
ATOM 2383 N N . LYS B 1 26 ? 3.684 27.946 55.736 1.00 22.43 22 LYS B N 1
ATOM 2384 C CA . LYS B 1 26 ? 4.428 29.030 56.353 1.00 22.68 22 LYS B CA 1
ATOM 2385 C C . LYS B 1 26 ? 5.916 28.914 56.026 1.00 24.80 22 LYS B C 1
ATOM 2386 O O . LYS B 1 26 ? 6.514 27.851 56.228 1.00 24.07 22 LYS B O 1
ATOM 2392 N N . ASN B 1 27 ? 6.518 30.015 55.555 1.00 20.08 23 ASN B N 1
ATOM 2393 C CA . ASN B 1 27 ? 7.962 30.059 55.323 1.00 21.45 23 ASN B CA 1
ATOM 2394 C C . ASN B 1 27 ? 8.593 30.011 56.738 1.00 25.29 23 ASN B C 1
ATOM 2395 O O . ASN B 1 27 ? 8.283 30.845 57.587 1.00 22.08 23 ASN B O 1
ATOM 2400 N N . ARG B 1 28 ? 9.409 28.999 57.016 1.00 23.45 24 ARG B N 1
ATOM 2401 C CA . ARG B 1 28 ? 9.984 28.871 58.363 1.00 23.50 24 ARG B CA 1
ATOM 2402 C C . ARG B 1 28 ? 10.933 29.991 58.767 1.00 28.53 24 ARG B C 1
ATOM 2403 O O . ARG B 1 28 ? 10.991 30.330 59.947 1.00 28.62 24 ARG B O 1
ATOM 2411 N N . GLU B 1 29 ? 11.625 30.598 57.795 1.00 25.29 25 GLU B N 1
ATOM 2412 C CA . GLU B 1 29 ? 12.580 31.677 58.053 1.00 26.20 25 GLU B CA 1
ATOM 2413 C C . GLU B 1 29 ? 11.910 33.023 58.258 1.00 28.53 25 GLU B C 1
ATOM 2414 O O . GLU B 1 29 ? 12.453 33.853 58.988 1.00 28.63 25 GLU B O 1
ATOM 2420 N N . THR B 1 30 ? 10.759 33.276 57.581 1.00 21.93 26 THR B N 1
ATOM 2421 C CA . THR B 1 30 ? 10.152 34.606 57.620 1.00 19.45 26 THR B CA 1
ATOM 2422 C C . THR B 1 30 ? 8.775 34.620 58.171 1.00 19.01 26 THR B C 1
ATOM 2423 O O . THR B 1 30 ? 8.228 35.704 58.395 1.00 17.86 26 THR B O 1
ATOM 2427 N N . HIS B 1 31 ? 8.149 33.434 58.279 1.00 14.74 27 HIS B N 1
ATOM 2428 C CA . HIS B 1 31 ? 6.785 33.278 58.741 1.00 17.69 27 HIS B CA 1
ATOM 2429 C C . HIS B 1 31 ? 5.748 33.808 57.795 1.00 20.20 27 HIS B C 1
ATOM 2430 O O . HIS B 1 31 ? 4.590 33.862 58.164 1.00 20.25 27 HIS B O 1
ATOM 2437 N N . GLU B 1 32 ? 6.123 34.135 56.541 1.00 18.13 28 GLU B N 1
ATOM 2438 C CA . GLU B 1 32 ? 5.118 34.552 55.556 1.00 17.45 28 GLU B CA 1
ATOM 2439 C C . GLU B 1 32 ? 4.176 33.376 55.268 1.00 22.31 28 GLU B C 1
ATOM 2440 O O . GLU B 1 32 ? 4.636 32.235 55.138 1.00 21.34 28 GLU B O 1
ATOM 2446 N N . ILE B 1 33 ? 2.864 33.643 55.223 1.00 19.35 29 ILE B N 1
ATOM 2447 C CA . ILE B 1 33 ? 1.878 32.618 54.913 1.00 19.76 29 ILE B CA 1
ATOM 2448 C C . ILE B 1 33 ? 1.737 32.546 53.381 1.00 23.26 29 ILE B C 1
ATOM 2449 O O . ILE B 1 33 ? 1.614 33.581 52.726 1.00 21.35 29 ILE B O 1
ATOM 2454 N N . VAL B 1 34 ? 1.760 31.323 52.825 1.00 20.12 30 VAL B N 1
ATOM 2455 C CA . VAL B 1 34 ? 1.647 31.078 51.372 1.00 19.09 30 VAL B CA 1
ATOM 2456 C C . VAL B 1 34 ? 0.654 29.952 51.105 1.00 23.43 30 VAL B C 1
ATOM 2457 O O . VAL B 1 34 ? 0.225 29.261 52.042 1.00 19.44 30 VAL B O 1
ATOM 2461 N N . ALA B 1 35 ? 0.332 29.738 49.812 1.00 21.71 31 ALA B N 1
ATOM 2462 C CA . ALA B 1 35 ? -0.441 28.594 49.328 1.00 20.76 31 ALA B CA 1
ATOM 2463 C C . ALA B 1 35 ? 0.648 27.796 48.631 1.00 25.51 31 ALA B C 1
ATOM 2464 O O . ALA B 1 35 ? 1.525 28.373 47.971 1.00 26.30 31 ALA B O 1
ATOM 2466 N N . LEU B 1 36 ? 0.647 26.489 48.814 1.00 21.30 32 LEU B N 1
ATOM 2467 C CA . LEU B 1 36 ? 1.721 25.665 48.316 1.00 21.41 32 LEU B CA 1
ATOM 2468 C C . LEU B 1 36 ? 1.210 24.433 47.575 1.00 25.77 32 LEU B C 1
ATOM 2469 O O . LEU B 1 36 ? 0.224 23.831 47.994 1.00 24.41 32 LEU B O 1
ATOM 2474 N N . LYS B 1 37 ? 1.889 24.065 46.468 1.00 23.15 33 LYS B N 1
ATOM 2475 C CA . LYS B 1 37 ? 1.644 22.831 45.724 1.00 22.87 33 LYS B CA 1
ATOM 2476 C C . LYS B 1 37 ? 2.986 22.084 45.723 1.00 29.35 33 LYS B C 1
ATOM 2477 O O . LYS B 1 37 ? 4.013 22.698 45.469 1.00 26.88 33 LYS B O 1
ATOM 2483 N N . ARG B 1 38 ? 2.979 20.780 46.006 1.00 30.42 34 ARG B N 1
ATOM 2484 C CA . ARG B 1 38 ? 4.201 19.966 46.028 1.00 33.00 34 ARG B CA 1
ATOM 2485 C C . ARG B 1 38 ? 4.026 18.788 45.057 1.00 39.27 34 ARG B C 1
ATOM 2486 O O . ARG B 1 38 ? 3.051 18.045 45.160 1.00 39.63 34 ARG B O 1
ATOM 2494 N N . VAL B 1 39 ? 4.946 18.663 44.097 1.00 37.23 35 VAL B N 1
ATOM 2495 C CA . VAL B 1 39 ? 4.925 17.640 43.048 1.00 38.42 35 VAL B CA 1
ATOM 2496 C C . VAL B 1 39 ? 6.161 16.748 43.117 1.00 43.62 35 VAL B C 1
ATOM 2497 O O . VAL B 1 39 ? 7.283 17.259 43.184 1.00 42.58 35 VAL B O 1
ATOM 2501 N N . ARG B 1 40 ? 5.958 15.416 43.059 1.00 42.88 36 ARG B N 1
ATOM 2502 C CA . ARG B 1 40 ? 7.068 14.459 42.980 1.00 43.95 36 ARG B CA 1
ATOM 2503 C C . ARG B 1 40 ? 7.491 14.411 41.499 1.00 49.70 36 ARG B C 1
ATOM 2504 O O . ARG B 1 40 ? 6.635 14.257 40.617 1.00 50.06 36 ARG B O 1
ATOM 2512 N N . LEU B 1 41 ? 8.789 14.617 41.218 1.00 46.07 37 LEU B N 1
ATOM 2513 C CA . LEU B 1 41 ? 9.298 14.616 39.841 1.00 67.23 37 LEU B CA 1
ATOM 2514 C C . LEU B 1 41 ? 9.642 13.203 39.359 1.00 104.18 37 LEU B C 1
ATOM 2515 O O . LEU B 1 41 ? 8.890 12.255 39.594 1.00 62.47 37 LEU B O 1
ATOM 2520 N N . GLU B 1 46 ? 2.546 10.950 34.643 1.00 51.12 42 GLU B N 1
ATOM 2521 C CA . GLU B 1 46 ? 3.408 11.869 33.893 1.00 51.34 42 GLU B CA 1
ATOM 2522 C C . GLU B 1 46 ? 2.745 13.242 33.725 1.00 55.19 42 GLU B C 1
ATOM 2523 O O . GLU B 1 46 ? 3.441 14.251 33.567 1.00 55.28 42 GLU B O 1
ATOM 2529 N N . GLY B 1 47 ? 1.412 13.259 33.758 1.00 50.32 43 GLY B N 1
ATOM 2530 C CA . GLY B 1 47 ? 0.608 14.469 33.621 1.00 49.29 43 GLY B CA 1
ATOM 2531 C C . GLY B 1 47 ? 0.726 15.446 34.776 1.00 49.41 43 GLY B C 1
ATOM 2532 O O . GLY B 1 47 ? 0.363 16.617 34.619 1.00 49.16 43 GLY B O 1
ATOM 2533 N N . VAL B 1 48 ? 1.215 14.970 35.952 1.00 42.36 44 VAL B N 1
ATOM 2534 C CA . VAL B 1 48 ? 1.396 15.779 37.168 1.00 39.94 44 VAL B CA 1
ATOM 2535 C C . VAL B 1 48 ? 2.562 16.782 37.023 1.00 41.41 44 VAL B C 1
ATOM 2536 O O . VAL B 1 48 ? 2.269 17.987 37.046 1.00 39.03 44 VAL B O 1
ATOM 2540 N N . PRO B 1 49 ? 3.861 16.364 36.843 1.00 37.65 45 PRO B N 1
ATOM 2541 C CA . PRO B 1 49 ? 4.923 17.377 36.669 1.00 36.92 45 PRO B CA 1
ATOM 2542 C C . PRO B 1 49 ? 4.751 18.183 35.375 1.00 39.22 45 PRO B C 1
ATOM 2543 O O . PRO B 1 49 ? 5.227 19.311 35.309 1.00 37.64 45 PRO B O 1
ATOM 2547 N N . SER B 1 50 ? 4.040 17.622 34.365 1.00 35.80 46 SER B N 1
ATOM 2548 C CA . SER B 1 50 ? 3.775 18.353 33.122 1.00 34.47 46 SER B CA 1
ATOM 2549 C C . SER B 1 50 ? 2.779 19.485 33.360 1.00 34.95 46 SER B C 1
ATOM 2550 O O . SER B 1 50 ? 2.960 20.576 32.806 1.00 33.93 46 SER B O 1
ATOM 2553 N N . SER B 1 51 ? 1.733 19.241 34.190 1.00 29.71 47 SER B N 1
ATOM 2554 C CA . SER B 1 51 ? 0.753 20.284 34.526 1.00 27.97 47 SER B CA 1
ATOM 2555 C C . SER B 1 51 ? 1.414 21.379 35.371 1.00 26.95 47 SER B C 1
ATOM 2556 O O . SER B 1 51 ? 1.086 22.553 35.206 1.00 25.32 47 SER B O 1
ATOM 2559 N N . ALA B 1 52 ? 2.360 20.992 36.253 1.00 22.72 48 ALA B N 1
ATOM 2560 C CA . ALA B 1 52 ? 3.139 21.911 37.095 1.00 22.84 48 ALA B CA 1
ATOM 2561 C C . ALA B 1 52 ? 4.023 22.790 36.186 1.00 24.37 48 ALA B C 1
ATOM 2562 O O . ALA B 1 52 ? 4.061 23.995 36.362 1.00 22.76 48 ALA B O 1
ATOM 2564 N N . LEU B 1 53 ? 4.695 22.183 35.192 1.00 21.28 49 LEU B N 1
ATOM 2565 C CA . LEU B 1 53 ? 5.543 22.916 34.249 1.00 21.77 49 LEU B CA 1
ATOM 2566 C C . LEU B 1 53 ? 4.702 23.966 33.471 1.00 22.05 49 LEU B C 1
ATOM 2567 O O . LEU B 1 53 ? 5.081 25.135 33.390 1.00 20.52 49 LEU B O 1
ATOM 2572 N N . ARG B 1 54 ? 3.521 23.556 32.990 1.00 19.55 50 ARG B N 1
ATOM 2573 C CA . ARG B 1 54 ? 2.585 24.416 32.277 1.00 19.51 50 ARG B CA 1
ATOM 2574 C C . ARG B 1 54 ? 2.195 25.595 33.152 1.00 21.19 50 ARG B C 1
ATOM 2575 O O . ARG B 1 54 ? 2.238 26.726 32.698 1.00 18.74 50 ARG B O 1
ATOM 2583 N N . GLU B 1 55 ? 1.813 25.333 34.414 1.00 18.19 51 GLU B N 1
ATOM 2584 C CA . GLU B 1 55 ? 1.441 26.409 35.325 1.00 18.06 51 GLU B CA 1
ATOM 2585 C C . GLU B 1 55 ? 2.584 27.392 35.552 1.00 19.06 51 GLU B C 1
ATOM 2586 O O . GLU B 1 55 ? 2.363 28.597 35.506 1.00 18.81 51 GLU B O 1
ATOM 2592 N N . ILE B 1 56 ? 3.813 26.895 35.752 1.00 16.72 52 ILE B N 1
ATOM 2593 C CA . ILE B 1 56 ? 4.980 27.792 35.939 1.00 16.46 52 ILE B CA 1
ATOM 2594 C C . ILE B 1 56 ? 5.210 28.650 34.666 1.00 17.88 52 ILE B C 1
ATOM 2595 O O . ILE B 1 56 ? 5.426 29.862 34.755 1.00 17.73 52 ILE B O 1
ATOM 2600 N N . CYS B 1 57 ? 5.196 28.010 33.502 1.00 14.52 53 CYS B N 1
ATOM 2601 C CA . CYS B 1 57 ? 5.441 28.707 32.221 1.00 15.95 53 CYS B CA 1
ATOM 2602 C C . CYS B 1 57 ? 4.494 29.836 31.986 1.00 18.16 53 CYS B C 1
ATOM 2603 O O . CYS B 1 57 ? 4.903 30.888 31.519 1.00 17.93 53 CYS B O 1
ATOM 2606 N N . LEU B 1 58 ? 3.199 29.590 32.235 1.00 16.46 54 LEU B N 1
ATOM 2607 C CA . LEU B 1 58 ? 2.155 30.589 32.035 1.00 15.73 54 LEU B CA 1
ATOM 2608 C C . LEU B 1 58 ? 2.201 31.672 33.088 1.00 18.79 54 LEU B C 1
ATOM 2609 O O . LEU B 1 58 ? 2.196 32.863 32.740 1.00 17.42 54 LEU B O 1
ATOM 2614 N N . LEU B 1 59 ? 2.280 31.273 34.391 1.00 16.81 55 LEU B N 1
ATOM 2615 C CA . LEU B 1 59 ? 2.279 32.267 35.470 1.00 17.40 55 LEU B CA 1
ATOM 2616 C C . LEU B 1 59 ? 3.509 33.168 35.537 1.00 22.76 55 LEU B C 1
ATOM 2617 O O . LEU B 1 59 ? 3.423 34.303 36.032 1.00 20.85 55 LEU B O 1
ATOM 2622 N N . LYS B 1 60 ? 4.630 32.709 34.975 1.00 20.46 56 LYS B N 1
ATOM 2623 C CA . LYS B 1 60 ? 5.800 33.583 34.927 1.00 20.97 56 LYS B CA 1
ATOM 2624 C C . LYS B 1 60 ? 5.571 34.765 33.949 1.00 25.60 56 LYS B C 1
ATOM 2625 O O . LYS B 1 60 ? 6.202 35.820 34.082 1.00 25.20 56 LYS B O 1
ATOM 2631 N N . GLU B 1 61 ? 4.592 34.606 33.037 1.00 19.90 57 GLU B N 1
ATOM 2632 C CA . GLU B 1 61 ? 4.249 35.649 32.080 1.00 20.47 57 GLU B CA 1
ATOM 2633 C C . GLU B 1 61 ? 2.953 36.357 32.400 1.00 26.54 57 GLU B C 1
ATOM 2634 O O . GLU B 1 61 ? 2.812 37.526 32.060 1.00 30.95 57 GLU B O 1
ATOM 2640 N N . LEU B 1 62 ? 2.022 35.692 33.075 1.00 20.88 58 LEU B N 1
ATOM 2641 C CA . LEU B 1 62 ? 0.730 36.302 33.362 1.00 19.91 58 LEU B CA 1
ATOM 2642 C C . LEU B 1 62 ? 0.679 37.015 34.706 1.00 24.39 58 LEU B C 1
ATOM 2643 O O . LEU B 1 62 ? 0.202 36.436 35.680 1.00 23.99 58 LEU B O 1
ATOM 2648 N N . LYS B 1 63 ? 1.123 38.287 34.748 1.00 20.08 59 LYS B N 1
ATOM 2649 C CA . LYS B 1 63 ? 1.102 39.095 35.987 1.00 20.31 59 LYS B CA 1
ATOM 2650 C C . LYS B 1 63 ? -0.004 40.125 35.889 1.00 23.87 59 LYS B C 1
ATOM 2651 O O . LYS B 1 63 ? 0.034 41.005 35.016 1.00 21.69 59 LYS B O 1
ATOM 2657 N N . HIS B 1 64 ? -1.007 39.998 36.759 1.00 19.67 60 HIS B N 1
ATOM 2658 C CA . HIS B 1 64 ? -2.168 40.903 36.741 1.00 18.86 60 HIS B CA 1
ATOM 2659 C C . HIS B 1 64 ? -2.836 40.801 38.126 1.00 23.20 60 HIS B C 1
ATOM 2660 O O . HIS B 1 64 ? -2.822 39.733 38.752 1.00 21.65 60 HIS B O 1
ATOM 2667 N N . LYS B 1 65 ? -3.403 41.913 38.589 1.00 20.68 61 LYS B N 1
ATOM 2668 C CA . LYS B 1 65 ? -4.052 42.016 39.905 1.00 20.74 61 LYS B CA 1
ATOM 2669 C C . LYS B 1 65 ? -5.154 40.972 40.141 1.00 22.76 61 LYS B C 1
ATOM 2670 O O . LYS B 1 65 ? -5.422 40.632 41.290 1.00 23.93 61 LYS B O 1
ATOM 2676 N N . ASN B 1 66 ? -5.776 40.458 39.078 1.00 19.27 62 ASN B N 1
ATOM 2677 C CA . ASN B 1 66 ? -6.829 39.451 39.220 1.00 18.44 62 ASN B CA 1
ATOM 2678 C C . ASN B 1 66 ? -6.389 38.038 38.867 1.00 20.20 62 ASN B C 1
ATOM 2679 O O . ASN B 1 66 ? -7.225 37.210 38.512 1.00 20.87 62 ASN B O 1
ATOM 2684 N N . ILE B 1 67 ? -5.082 37.774 38.927 1.00 15.40 63 ILE B N 1
ATOM 2685 C CA . ILE B 1 67 ? -4.504 36.462 38.625 1.00 15.71 63 ILE B CA 1
ATOM 2686 C C . ILE B 1 67 ? -3.623 36.119 39.810 1.00 18.22 63 ILE B C 1
ATOM 2687 O O . ILE B 1 67 ? -2.814 36.950 40.225 1.00 17.91 63 ILE B O 1
ATOM 2692 N N . VAL B 1 68 ? -3.787 34.907 40.368 1.00 15.59 64 VAL B N 1
ATOM 2693 C CA . VAL B 1 68 ? -2.958 34.490 41.513 1.00 16.03 64 VAL B CA 1
ATOM 2694 C C . VAL B 1 68 ? -1.456 34.606 41.164 1.00 20.07 64 VAL B C 1
ATOM 2695 O O . VAL B 1 68 ? -1.048 34.273 40.055 1.00 17.64 64 VAL B O 1
ATOM 2699 N N . ARG B 1 69 ? -0.656 35.079 42.118 1.00 17.77 65 ARG B N 1
ATOM 2700 C CA . ARG B 1 69 ? 0.767 35.191 41.903 1.00 17.99 65 ARG B CA 1
ATOM 2701 C C . ARG B 1 69 ? 1.480 33.925 42.291 1.00 21.41 65 ARG B C 1
ATOM 2702 O O . ARG B 1 69 ? 1.228 33.363 43.360 1.00 19.15 65 ARG B O 1
ATOM 2710 N N . LEU B 1 70 ? 2.419 33.518 41.450 1.00 16.84 66 LEU B N 1
ATOM 2711 C CA . LEU B 1 70 ? 3.325 32.415 41.739 1.00 16.68 66 LEU B CA 1
ATOM 2712 C C . LEU B 1 70 ? 4.582 33.130 42.196 1.00 22.68 66 LEU B C 1
ATOM 2713 O O . LEU B 1 70 ? 5.201 33.838 41.401 1.00 22.45 66 LEU B O 1
ATOM 2718 N N . HIS B 1 71 ? 4.910 33.030 43.498 1.00 20.35 67 HIS B N 1
ATOM 2719 C CA . HIS B 1 71 ? 6.040 33.752 44.089 1.00 21.01 67 HIS B CA 1
ATOM 2720 C C . HIS B 1 71 ? 7.354 33.077 43.809 1.00 22.42 67 HIS B C 1
ATOM 2721 O O . HIS B 1 71 ? 8.325 33.737 43.434 1.00 22.33 67 HIS B O 1
ATOM 2728 N N . ASP B 1 72 ? 7.397 31.756 44.006 1.00 17.57 68 ASP B N 1
ATOM 2729 C CA . ASP B 1 72 ? 8.650 31.037 43.889 1.00 17.67 68 ASP B CA 1
ATOM 2730 C C . ASP B 1 72 ? 8.440 29.618 43.494 1.00 20.30 68 ASP B C 1
ATOM 2731 O O . ASP B 1 72 ? 7.342 29.095 43.618 1.00 18.59 68 ASP B O 1
ATOM 2736 N N . VAL B 1 73 ? 9.494 28.997 42.996 1.00 17.52 69 VAL B N 1
ATOM 2737 C CA . VAL B 1 73 ? 9.520 27.577 42.635 1.00 18.65 69 VAL B CA 1
ATOM 2738 C C . VAL B 1 73 ? 10.788 26.990 43.301 1.00 26.08 69 VAL B C 1
ATOM 2739 O O . VAL B 1 73 ? 11.862 27.564 43.147 1.00 25.40 69 VAL B O 1
ATOM 2743 N N . LEU B 1 74 ? 10.654 25.882 44.041 1.00 25.68 70 LEU B N 1
ATOM 2744 C CA . LEU B 1 74 ? 11.804 25.236 44.666 1.00 28.39 70 LEU B CA 1
ATOM 2745 C C . LEU B 1 74 ? 11.908 23.819 44.133 1.00 35.42 70 LEU B C 1
ATOM 2746 O O . LEU B 1 74 ? 10.887 23.161 43.914 1.00 32.57 70 LEU B O 1
ATOM 2751 N N . HIS B 1 75 ? 13.134 23.331 43.954 1.00 37.63 71 HIS B N 1
ATOM 2752 C CA . HIS B 1 75 ? 13.319 21.960 43.484 1.00 40.68 71 HIS B CA 1
ATOM 2753 C C . HIS B 1 75 ? 14.463 21.245 44.144 1.00 46.50 71 HIS B C 1
ATOM 2754 O O . HIS B 1 75 ? 15.513 21.839 44.373 1.00 46.23 71 HIS B O 1
ATOM 2761 N N . SER B 1 76 ? 14.225 19.979 44.511 1.00 45.15 72 SER B N 1
ATOM 2762 C CA . SER B 1 76 ? 15.200 19.111 45.176 1.00 70.85 72 SER B CA 1
ATOM 2763 C C . SER B 1 76 ? 15.499 17.848 44.373 1.00 99.17 72 SER B C 1
ATOM 2764 O O . SER B 1 76 ? 15.250 17.794 43.168 1.00 62.08 72 SER B O 1
ATOM 2767 N N . LYS B 1 78 ? 14.095 15.063 43.900 1.00 49.71 74 LYS B N 1
ATOM 2768 C CA . LYS B 1 78 ? 13.097 14.531 44.824 1.00 49.77 74 LYS B CA 1
ATOM 2769 C C . LYS B 1 78 ? 11.711 15.144 44.538 1.00 53.61 74 LYS B C 1
ATOM 2770 O O . LYS B 1 78 ? 10.779 14.417 44.182 1.00 53.37 74 LYS B O 1
ATOM 2776 N N . LYS B 1 79 ? 11.579 16.484 44.709 1.00 48.29 75 LYS B N 1
ATOM 2777 C CA . LYS B 1 79 ? 10.316 17.203 44.555 1.00 46.97 75 LYS B CA 1
ATOM 2778 C C . LYS B 1 79 ? 10.432 18.594 43.924 1.00 45.81 75 LYS B C 1
ATOM 2779 O O . LYS B 1 79 ? 11.523 19.161 43.808 1.00 44.55 75 LYS B O 1
ATOM 2785 N N . LEU B 1 80 ? 9.271 19.137 43.535 1.00 38.82 76 LEU B N 1
ATOM 2786 C CA . LEU B 1 80 ? 9.091 20.462 42.969 1.00 36.38 76 LEU B CA 1
ATOM 2787 C C . LEU B 1 80 ? 8.036 21.148 43.851 1.00 34.58 76 LEU B C 1
ATOM 2788 O O . LEU B 1 80 ? 6.989 20.562 44.132 1.00 33.81 76 LEU B O 1
ATOM 2793 N N . THR B 1 81 ? 8.346 22.347 44.357 1.00 27.81 77 THR B N 1
ATOM 2794 C CA . THR B 1 81 ? 7.428 23.056 45.240 1.00 26.15 77 THR B CA 1
ATOM 2795 C C . THR B 1 81 ? 7.043 24.363 44.588 1.00 26.45 77 THR B C 1
ATOM 2796 O O . THR B 1 81 ? 7.928 25.129 44.201 1.00 24.08 77 THR B O 1
ATOM 2800 N N . LEU B 1 82 ? 5.727 24.611 44.453 1.00 23.66 78 LEU B N 1
ATOM 2801 C CA . LEU B 1 82 ? 5.230 25.861 43.874 1.00 22.30 78 LEU B CA 1
ATOM 2802 C C . LEU B 1 82 ? 4.670 26.683 45.031 1.00 23.93 78 LEU B C 1
ATOM 2803 O O . LEU B 1 82 ? 3.810 26.199 45.778 1.00 22.28 78 LEU B O 1
ATOM 2808 N N . VAL B 1 83 ? 5.181 27.898 45.179 1.00 18.08 79 VAL B N 1
ATOM 2809 C CA . VAL B 1 83 ? 4.787 28.821 46.243 1.00 19.21 79 VAL B CA 1
ATOM 2810 C C . VAL B 1 83 ? 3.942 29.962 45.660 1.00 22.63 79 VAL B C 1
ATOM 2811 O O . VAL B 1 83 ? 4.455 30.788 44.890 1.00 21.64 79 VAL B O 1
ATOM 2815 N N . PHE B 1 84 ? 2.662 30.005 46.043 1.00 17.94 80 PHE B N 1
ATOM 2816 C CA . PHE B 1 84 ? 1.709 31.011 45.584 1.00 17.87 80 PHE B CA 1
ATOM 2817 C C . PHE B 1 84 ? 1.323 31.989 46.677 1.00 23.50 80 PHE B C 1
ATOM 2818 O O . PHE B 1 84 ? 1.472 31.688 47.874 1.00 22.28 80 PHE B O 1
ATOM 2826 N N . GLU B 1 85 ? 0.700 33.110 46.272 1.00 20.88 81 GLU B N 1
ATOM 2827 C CA . GLU B 1 85 ? 0.146 34.036 47.245 1.00 22.18 81 GLU B CA 1
ATOM 2828 C C . GLU B 1 85 ? -0.998 33.330 47.965 1.00 25.39 81 GLU B C 1
ATOM 2829 O O . GLU B 1 85 ? -1.670 32.464 47.380 1.00 23.37 81 GLU B O 1
ATOM 2835 N N . PHE B 1 86 ? -1.201 33.682 49.235 1.00 22.82 82 PHE B N 1
ATOM 2836 C CA . PHE B 1 86 ? -2.270 33.099 50.040 1.00 22.07 82 PHE B CA 1
ATOM 2837 C C . PHE B 1 86 ? -3.453 34.043 50.070 1.00 25.62 82 PHE B C 1
ATOM 2838 O O . PHE B 1 86 ? -3.318 35.211 50.433 1.00 25.87 82 PHE B O 1
ATOM 2846 N N . CYS B 1 87 ? -4.602 33.535 49.680 1.00 23.32 83 CYS B N 1
ATOM 2847 C CA . CYS B 1 87 ? -5.863 34.258 49.708 1.00 24.87 83 CYS B CA 1
ATOM 2848 C C . CYS B 1 87 ? -6.739 33.589 50.744 1.00 30.05 83 CYS B C 1
ATOM 2849 O O . CYS B 1 87 ? -6.686 32.368 50.901 1.00 28.02 83 CYS B O 1
ATOM 2852 N N . ASP B 1 88 ? -7.483 34.394 51.500 1.00 29.60 84 ASP B N 1
ATOM 2853 C CA . ASP B 1 88 ? -8.307 33.950 52.625 1.00 30.32 84 ASP B CA 1
ATOM 2854 C C . ASP B 1 88 ? -9.319 32.856 52.284 1.00 30.54 84 ASP B C 1
ATOM 2855 O O . ASP B 1 88 ? -9.466 31.897 53.043 1.00 30.84 84 ASP B O 1
ATOM 2860 N N . GLN B 1 89 ? -10.028 32.998 51.154 1.00 22.65 85 GLN B N 1
ATOM 2861 C CA . GLN B 1 89 ? -11.033 32.011 50.779 1.00 21.57 85 GLN B CA 1
ATOM 2862 C C . GLN B 1 89 ? -11.042 31.756 49.298 1.00 26.04 85 GLN B C 1
ATOM 2863 O O . GLN B 1 89 ? -10.512 32.554 48.535 1.00 26.28 85 GLN B O 1
ATOM 2869 N N . ASP B 1 90 ? -11.751 30.695 48.890 1.00 22.67 86 ASP B N 1
ATOM 2870 C CA . ASP B 1 90 ? -12.090 30.490 47.499 1.00 22.47 86 ASP B CA 1
ATOM 2871 C C . ASP B 1 90 ? -13.554 30.922 47.400 1.00 25.77 86 ASP B C 1
ATOM 2872 O O . ASP B 1 90 ? -14.212 31.082 48.444 1.00 24.69 86 ASP B O 1
ATOM 2877 N N . LEU B 1 91 ? -14.068 31.146 46.191 1.00 22.23 87 LEU B N 1
ATOM 2878 C CA . LEU B 1 91 ? -15.450 31.620 46.032 1.00 22.98 87 LEU B CA 1
ATOM 2879 C C . LEU B 1 91 ? -16.500 30.664 46.634 1.00 27.23 87 LEU B C 1
ATOM 2880 O O . LEU B 1 91 ? -17.524 31.134 47.136 1.00 25.21 87 LEU B O 1
ATOM 2885 N N . LYS B 1 92 ? -16.249 29.339 46.594 1.00 26.39 88 LYS B N 1
ATOM 2886 C CA . LYS B 1 92 ? -17.167 28.361 47.212 1.00 27.82 88 LYS B CA 1
ATOM 2887 C C . LYS B 1 92 ? -17.304 28.646 48.720 1.00 33.14 88 LYS B C 1
ATOM 2888 O O . LYS B 1 92 ? -18.427 28.773 49.199 1.00 35.30 88 LYS B O 1
ATOM 2894 N N . LYS B 1 93 ? -16.172 28.819 49.445 1.00 29.29 89 LYS B N 1
ATOM 2895 C CA . LYS B 1 93 ? -16.165 29.129 50.876 1.00 29.65 89 LYS B CA 1
ATOM 2896 C C . LYS B 1 93 ? -16.793 30.495 51.155 1.00 33.43 89 LYS B C 1
ATOM 2897 O O . LYS B 1 93 ? -17.460 30.671 52.181 1.00 32.28 89 LYS B O 1
ATOM 2903 N N . TYR B 1 94 ? -16.589 31.460 50.237 1.00 26.30 90 TYR B N 1
ATOM 2904 C CA . TYR B 1 94 ? -17.177 32.781 50.372 1.00 25.93 90 TYR B CA 1
ATOM 2905 C C . TYR B 1 94 ? -18.703 32.673 50.376 1.00 28.57 90 TYR B C 1
ATOM 2906 O O . TYR B 1 94 ? -19.334 33.353 51.184 1.00 30.02 90 TYR B O 1
ATOM 2915 N N . PHE B 1 95 ? -19.283 31.865 49.464 1.00 24.05 91 PHE B N 1
ATOM 2916 C CA . PHE B 1 95 ? -20.734 31.674 49.317 1.00 24.78 91 PHE B CA 1
ATOM 2917 C C . PHE B 1 95 ? -21.359 31.055 50.591 1.00 35.82 91 PHE B C 1
ATOM 2918 O O . PHE B 1 95 ? -22.384 31.551 51.080 1.00 35.72 91 PHE B O 1
ATOM 2926 N N . ASP B 1 96 ? -20.720 29.989 51.132 1.00 36.05 92 ASP B N 1
ATOM 2927 C CA . ASP B 1 96 ? -21.118 29.328 52.390 1.00 37.85 92 ASP B CA 1
ATOM 2928 C C . ASP B 1 96 ? -21.334 30.362 53.515 1.00 46.51 92 ASP B C 1
ATOM 2929 O O . ASP B 1 96 ? -22.347 30.300 54.210 1.00 47.81 92 ASP B O 1
ATOM 2934 N N . SER B 1 97 ? -20.402 31.329 53.648 1.00 44.41 93 SER B N 1
ATOM 2935 C CA . SER B 1 97 ? -20.399 32.406 54.635 1.00 45.30 93 SER B CA 1
ATOM 2936 C C . SER B 1 97 ? -21.371 33.571 54.329 1.00 51.52 93 SER B C 1
ATOM 2937 O O . SER B 1 97 ? -21.447 34.519 55.116 1.00 51.27 93 SER B O 1
ATOM 2940 N N . CYS B 1 98 ? -22.112 33.507 53.202 1.00 49.28 94 CYS B N 1
ATOM 2941 C CA . CYS B 1 98 ? -23.108 34.525 52.863 1.00 49.19 94 CYS B CA 1
ATOM 2942 C C . CYS B 1 98 ? -24.414 34.111 53.521 1.00 55.80 94 CYS B C 1
ATOM 2943 O O . CYS B 1 98 ? -24.760 32.925 53.523 1.00 54.39 94 CYS B O 1
ATOM 2946 N N . ASN B 1 99 ? -25.157 35.083 54.056 1.00 55.18 95 ASN B N 1
ATOM 2947 C CA . ASN B 1 99 ? -26.448 34.793 54.687 1.00 55.64 95 ASN B CA 1
ATOM 2948 C C . ASN B 1 99 ? -27.513 34.641 53.581 1.00 60.01 95 ASN B C 1
ATOM 2949 O O . ASN B 1 99 ? -28.524 35.348 53.550 1.00 60.35 95 ASN B O 1
ATOM 2954 N N . GLY B 1 100 ? -27.209 33.751 52.639 1.00 56.03 96 GLY B N 1
ATOM 2955 C CA . GLY B 1 100 ? -28.046 33.422 51.493 1.00 55.54 96 GLY B CA 1
ATOM 2956 C C . GLY B 1 100 ? -28.396 34.541 50.538 1.00 58.00 96 GLY B C 1
ATOM 2957 O O . GLY B 1 100 ? -29.322 34.398 49.733 1.00 58.29 96 GLY B O 1
ATOM 2958 N N . ASP B 1 101 ? -27.673 35.659 50.618 1.00 52.20 97 ASP B N 1
ATOM 2959 C CA . ASP B 1 101 ? -27.937 36.804 49.761 1.00 51.38 97 ASP B CA 1
ATO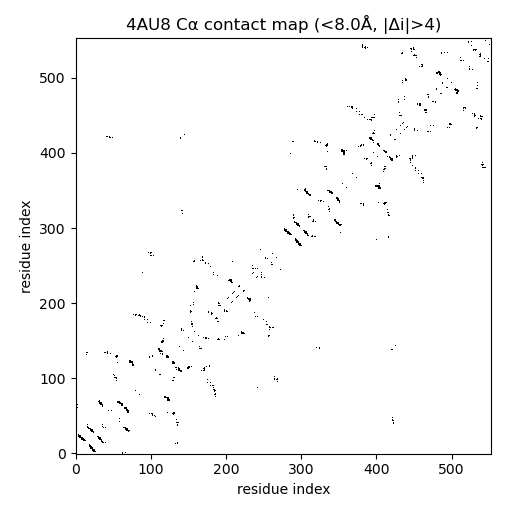M 2960 C C . ASP B 1 101 ? -26.686 37.636 49.566 1.00 49.23 97 ASP B C 1
ATOM 2961 O O . ASP B 1 101 ? -26.017 38.003 50.535 1.00 48.68 97 ASP B O 1
ATOM 2966 N N . LEU B 1 102 ? -26.359 37.913 48.304 1.00 42.16 98 LEU B N 1
ATOM 2967 C CA . LEU B 1 102 ? -25.190 38.711 47.972 1.00 39.48 98 LEU B CA 1
ATOM 2968 C C . LEU B 1 102 ? -25.606 40.087 47.500 1.00 38.30 98 LEU B C 1
ATOM 2969 O O . LEU B 1 102 ? -26.460 40.200 46.620 1.00 37.61 98 LEU B O 1
ATOM 2974 N N . ASP B 1 103 ? -25.014 41.127 48.089 1.00 33.47 99 ASP B N 1
ATOM 2975 C CA . ASP B 1 103 ? -25.259 42.526 47.720 1.00 33.64 99 ASP B CA 1
ATOM 2976 C C . ASP B 1 103 ? -24.971 42.659 46.201 1.00 36.66 99 ASP B C 1
ATOM 2977 O O . ASP B 1 103 ? -23.898 42.222 45.758 1.00 33.78 99 ASP B O 1
ATOM 2982 N N . PRO B 1 104 ? -25.937 43.203 45.408 1.00 34.53 100 PRO B N 1
ATOM 2983 C CA . PRO B 1 104 ? -25.725 43.350 43.949 1.00 34.02 100 PRO B CA 1
ATOM 2984 C C . PRO B 1 104 ? -24.416 44.024 43.521 1.00 37.24 100 PRO B C 1
ATOM 2985 O O . PRO B 1 104 ? -23.926 43.740 42.426 1.00 36.72 100 PRO B O 1
ATOM 2989 N N . GLU B 1 105 ? -23.847 44.896 44.374 1.00 32.57 101 GLU B N 1
ATOM 2990 C CA . GLU B 1 105 ? -22.584 45.566 44.079 1.00 32.14 101 GLU B CA 1
ATOM 2991 C C . GLU B 1 105 ? -21.390 44.637 44.234 1.00 32.33 101 GLU B C 1
ATOM 2992 O O . GLU B 1 105 ? -20.372 44.862 43.582 1.00 30.33 101 GLU B O 1
ATOM 2998 N N . ILE B 1 106 ? -21.492 43.624 45.128 1.00 28.56 102 ILE B N 1
ATOM 2999 C CA . ILE B 1 106 ? -20.415 42.644 45.329 1.00 27.56 102 ILE B CA 1
ATOM 3000 C C . ILE B 1 106 ? -20.455 41.713 44.128 1.00 28.56 102 ILE B C 1
ATOM 3001 O O . ILE B 1 106 ? -19.407 41.364 43.598 1.00 27.93 102 ILE B O 1
ATOM 3006 N N . VAL B 1 107 ? -21.672 41.363 43.675 1.00 23.01 103 VAL B N 1
ATOM 3007 C CA . VAL B 1 107 ? -21.922 40.540 42.485 1.00 22.94 103 VAL B CA 1
ATOM 3008 C C . VAL B 1 107 ? -21.272 41.237 41.294 1.00 26.09 103 VAL B C 1
ATOM 3009 O O . VAL B 1 107 ? -20.544 40.608 40.522 1.00 23.57 103 VAL B O 1
ATOM 3013 N N . LYS B 1 108 ? -21.523 42.552 41.169 1.00 21.75 104 LYS B N 1
ATOM 3014 C CA . LYS B 1 108 ? -20.981 43.355 40.084 1.00 21.03 104 LYS B CA 1
ATOM 3015 C C . LYS B 1 108 ? -19.454 43.430 40.163 1.00 26.57 104 LYS B C 1
ATOM 3016 O O . LYS B 1 108 ? -18.794 43.280 39.131 1.00 27.76 104 LYS B O 1
ATOM 3022 N N . SER B 1 109 ? -18.903 43.672 41.364 1.00 22.36 105 SER B N 1
ATOM 3023 C CA . SER B 1 109 ? -17.459 43.761 41.594 1.00 22.78 105 SER B CA 1
ATOM 3024 C C . SER B 1 109 ? -16.725 42.444 41.270 1.00 25.56 105 SER B C 1
ATOM 3025 O O . SER B 1 109 ? -15.683 42.477 40.614 1.00 25.07 105 SER B O 1
ATOM 3028 N N . PHE B 1 110 ? -17.253 41.314 41.743 1.00 20.82 106 PHE B N 1
ATOM 3029 C CA . PHE B 1 110 ? -16.644 39.995 41.512 1.00 20.65 106 PHE B CA 1
ATOM 3030 C C . PHE B 1 110 ? -16.675 39.631 40.021 1.00 24.10 106 PHE B C 1
ATOM 3031 O O . PHE B 1 110 ? -15.665 39.158 39.498 1.00 22.81 106 PHE B O 1
ATOM 3039 N N . LEU B 1 111 ? -17.796 39.895 39.329 1.00 19.91 107 LEU B N 1
ATOM 3040 C CA . LEU B 1 111 ? -17.859 39.612 37.890 1.00 19.78 107 LEU B CA 1
ATOM 3041 C C . LEU B 1 111 ? -16.888 40.520 37.114 1.00 23.57 107 LEU B C 1
ATOM 3042 O O . LEU B 1 111 ? -16.161 40.046 36.250 1.00 21.32 107 LEU B O 1
ATOM 3047 N N . PHE B 1 112 ? -16.853 41.808 37.455 1.00 21.32 108 PHE B N 1
ATOM 3048 C CA . PHE B 1 112 ? -15.944 42.779 36.832 1.00 21.92 108 PHE B CA 1
ATOM 3049 C C . PHE B 1 112 ? -14.477 42.292 36.970 1.00 24.48 108 PHE B C 1
ATOM 3050 O O . PHE B 1 112 ? -13.739 42.251 35.987 1.00 22.55 108 PHE B O 1
ATOM 3058 N N . GLN B 1 113 ? -14.079 41.905 38.185 1.00 20.54 109 GLN B N 1
ATOM 3059 C CA . GLN B 1 113 ? -12.725 41.405 38.455 1.00 19.69 109 GLN B CA 1
ATOM 3060 C C . GLN B 1 113 ? -12.453 40.090 37.703 1.00 20.91 109 GLN B C 1
ATOM 3061 O O . GLN B 1 113 ? -11.361 39.912 37.168 1.00 19.83 109 GLN B O 1
ATOM 3067 N N . LEU B 1 114 ? -13.449 39.192 37.627 1.00 17.95 110 LEU B N 1
ATOM 3068 C CA . LEU B 1 114 ? -13.269 37.930 36.904 1.00 17.43 110 LEU B CA 1
ATOM 3069 C C . LEU B 1 114 ? -13.011 38.213 35.407 1.00 20.77 110 LEU B C 1
ATOM 3070 O O . LEU B 1 114 ? -12.089 37.646 34.806 1.00 18.22 110 LEU B O 1
ATOM 3075 N N . LEU B 1 115 ? -13.828 39.104 34.827 1.00 17.54 111 LEU B N 1
ATOM 3076 C CA . LEU B 1 115 ? -13.696 39.470 33.413 1.00 17.88 111 LEU B CA 1
ATOM 3077 C C . LEU B 1 115 ? -12.396 40.204 33.134 1.00 19.29 111 LEU B C 1
ATOM 3078 O O . LEU B 1 115 ? -11.870 40.080 32.026 1.00 19.90 111 LEU B O 1
ATOM 3083 N N . LYS B 1 116 ? -11.879 40.964 34.110 1.00 16.14 112 LYS B N 1
ATOM 3084 C CA . LYS B 1 116 ? -10.583 41.651 33.935 1.00 17.02 112 LYS B CA 1
ATOM 3085 C C . LYS B 1 116 ? -9.473 40.631 33.880 1.00 21.58 112 LYS B C 1
ATOM 3086 O O . LYS B 1 116 ? -8.617 40.738 33.008 1.00 20.39 112 LYS B O 1
ATOM 3092 N N . GLY B 1 117 ? -9.501 39.647 34.786 1.00 17.41 113 GLY B N 1
ATOM 3093 C CA . GLY B 1 117 ? -8.522 38.559 34.799 1.00 17.50 113 GLY B CA 1
ATOM 3094 C C . GLY B 1 117 ? -8.604 37.705 33.542 1.00 20.95 113 GLY B C 1
ATOM 3095 O O . GLY B 1 117 ? -7.575 37.337 32.954 1.00 18.97 113 GLY B O 1
ATOM 3096 N N . LEU B 1 118 ? -9.824 37.427 33.082 1.00 18.86 114 LEU B N 1
ATOM 3097 C CA . LEU B 1 118 ? -10.005 36.639 31.854 1.00 19.33 114 LEU B CA 1
ATOM 3098 C C . LEU B 1 118 ? -9.569 37.419 30.627 1.00 21.91 114 LEU B C 1
ATOM 3099 O O . LEU B 1 118 ? -8.893 36.858 29.775 1.00 21.14 114 LEU B O 1
ATOM 3104 N N . GLY B 1 119 ? -9.965 38.685 30.541 1.00 18.83 115 GLY B N 1
ATOM 3105 C CA . GLY B 1 119 ? -9.604 39.553 29.419 1.00 17.89 115 GLY B CA 1
ATOM 3106 C C . GLY B 1 119 ? -8.097 39.652 29.247 1.00 20.44 115 GLY B C 1
ATOM 3107 O O . GLY B 1 119 ? -7.597 39.623 28.129 1.00 18.87 115 GLY B O 1
ATOM 3108 N N . PHE B 1 120 ? -7.373 39.758 30.356 1.00 17.53 116 PHE B N 1
ATOM 3109 C CA . PHE B 1 120 ? -5.904 39.791 30.376 1.00 17.90 116 PHE B CA 1
ATOM 3110 C C . PHE B 1 120 ? -5.325 38.473 29.788 1.00 21.68 116 PHE B C 1
ATOM 3111 O O . PHE B 1 120 ? -4.416 38.525 28.948 1.00 19.75 116 PHE B O 1
ATOM 3119 N N . CYS B 1 121 ? -5.865 37.300 30.225 1.00 18.23 117 CYS B N 1
ATOM 3120 C CA . CYS B 1 121 ? -5.434 35.984 29.751 1.00 17.83 117 CYS B CA 1
ATOM 3121 C C . CYS B 1 121 ? -5.732 35.824 28.247 1.00 18.40 117 CYS B C 1
ATOM 3122 O O . CYS B 1 121 ? -4.849 35.468 27.450 1.00 16.37 117 CYS B O 1
ATOM 3125 N N . HIS B 1 122 ? -6.971 36.127 27.865 1.00 15.01 118 HIS B N 1
ATOM 3126 C CA . HIS B 1 122 ? -7.470 35.961 26.495 1.00 14.62 118 HIS B CA 1
ATOM 3127 C C . HIS B 1 122 ? -6.711 36.856 25.538 1.00 19.24 118 HIS B C 1
ATOM 3128 O O . HIS B 1 122 ? -6.395 36.406 24.434 1.00 17.80 118 HIS B O 1
ATOM 3135 N N . SER B 1 123 ? -6.364 38.083 25.988 1.00 16.49 119 SER B N 1
ATOM 3136 C CA . SER B 1 123 ? -5.586 39.025 25.170 1.00 18.69 119 SER B CA 1
ATOM 3137 C C . SER B 1 123 ? -4.167 38.484 24.929 1.00 24.21 119 SER B C 1
ATOM 3138 O O . SER B 1 123 ? -3.554 38.848 23.938 1.00 25.80 119 SER B O 1
ATOM 3141 N N . ARG B 1 124 ? -3.681 37.595 25.810 1.00 19.15 120 ARG B N 1
ATOM 3142 C CA . ARG B 1 124 ? -2.373 36.911 25.712 1.00 17.80 120 ARG B CA 1
ATOM 3143 C C . ARG B 1 124 ? -2.494 35.498 25.158 1.00 18.30 120 ARG B C 1
ATOM 3144 O O . ARG B 1 124 ? -1.542 34.737 25.188 1.00 17.06 120 ARG B O 1
ATOM 3152 N N . ASN B 1 125 ? -3.644 35.183 24.553 1.00 15.38 121 ASN B N 1
ATOM 3153 C CA . ASN B 1 125 ? -3.924 33.896 23.892 1.00 14.57 121 ASN B CA 1
ATOM 3154 C C . ASN B 1 125 ? -3.889 32.706 24.856 1.00 18.19 121 ASN B C 1
ATOM 3155 O O . ASN B 1 125 ? -3.493 31.605 24.480 1.00 19.00 121 ASN B O 1
ATOM 3160 N N . VAL B 1 126 ? -4.341 32.922 26.085 1.00 14.98 122 VAL B N 1
ATOM 3161 C CA . VAL B 1 126 ? -4.403 31.852 27.065 1.00 13.49 122 VAL B CA 1
ATOM 3162 C C . VAL B 1 126 ? -5.872 31.671 27.453 1.00 17.87 122 VAL B C 1
ATOM 3163 O O . VAL B 1 126 ? -6.519 32.642 27.829 1.00 17.12 122 VAL B O 1
ATOM 3167 N N . LEU B 1 127 ? -6.386 30.435 27.376 1.00 16.74 123 LEU B N 1
ATOM 3168 C CA . LEU B 1 127 ? -7.735 30.169 27.892 1.00 17.74 123 LEU B CA 1
ATOM 3169 C C . LEU B 1 127 ? -7.539 29.333 29.173 1.00 19.03 123 LEU B C 1
ATOM 3170 O O . LEU B 1 127 ? -6.666 28.482 29.208 1.00 17.40 123 LEU B O 1
ATOM 3175 N N . HIS B 1 128 ? -8.320 29.604 30.224 1.00 15.32 124 HIS B N 1
ATOM 3176 C CA . HIS B 1 128 ? -8.180 28.912 31.497 1.00 13.42 124 HIS B CA 1
ATOM 3177 C C . HIS B 1 128 ? -8.634 27.434 31.430 1.00 16.92 124 HIS B C 1
ATOM 3178 O O . HIS B 1 128 ? -7.927 26.560 31.927 1.00 17.31 124 HIS B O 1
ATOM 3185 N N . ARG B 1 129 ? -9.819 27.170 30.859 1.00 15.67 125 ARG B N 1
ATOM 3186 C CA . ARG B 1 129 ? -10.389 25.832 30.620 1.00 18.18 125 ARG B CA 1
ATOM 3187 C C . ARG B 1 129 ? -10.941 25.156 31.871 1.00 22.53 125 ARG B C 1
ATOM 3188 O O . ARG B 1 129 ? -11.523 24.088 31.747 1.00 24.61 125 ARG B O 1
ATOM 3196 N N . ASP B 1 130 ? -10.732 25.718 33.057 1.00 18.38 126 ASP B N 1
ATOM 3197 C CA . ASP B 1 130 ? -11.202 25.045 34.288 1.00 20.18 126 ASP B CA 1
ATOM 3198 C C . ASP B 1 130 ? -11.853 26.023 35.245 1.00 22.37 126 ASP B C 1
ATOM 3199 O O . ASP B 1 130 ? -11.636 25.939 36.449 1.00 21.55 126 ASP B O 1
ATOM 3204 N N . LEU B 1 131 ? -12.619 26.990 34.717 1.00 19.01 127 LEU B N 1
ATOM 3205 C CA . LEU B 1 131 ? -13.209 27.977 35.608 1.00 20.40 127 LEU B CA 1
ATOM 3206 C C . LEU B 1 131 ? -14.363 27.408 36.391 1.00 23.76 127 LEU B C 1
ATOM 3207 O O . LEU B 1 131 ? -15.273 26.816 35.814 1.00 22.90 127 LEU B O 1
ATOM 3212 N N . LYS B 1 132 ? -14.320 27.607 37.706 1.00 22.04 128 LYS B N 1
ATOM 3213 C CA . LYS B 1 132 ? -15.330 27.170 38.673 1.00 21.66 128 LYS B CA 1
ATOM 3214 C C . LYS B 1 132 ? -15.087 27.930 39.992 1.00 24.03 128 LYS B C 1
ATOM 3215 O O . LYS B 1 132 ? -13.960 28.383 40.199 1.00 22.07 128 LYS B O 1
ATOM 3221 N N . PRO B 1 133 ? -16.086 28.053 40.912 1.00 22.29 129 PRO B N 1
ATOM 3222 C CA . PRO B 1 133 ? -15.861 28.798 42.174 1.00 21.60 129 PRO B CA 1
ATOM 3223 C C . PRO B 1 133 ? -14.627 28.411 42.980 1.00 23.11 129 PRO B C 1
ATOM 3224 O O . PRO B 1 133 ? -13.975 29.306 43.490 1.00 22.76 129 PRO B O 1
ATOM 3228 N N . GLN B 1 134 ? -14.271 27.098 43.055 1.00 19.40 130 GLN B N 1
ATOM 3229 C CA . GLN B 1 134 ? -13.077 26.648 43.766 1.00 20.65 130 GLN B CA 1
ATOM 3230 C C . GLN B 1 134 ? -11.751 27.218 43.169 1.00 24.43 130 GLN B C 1
ATOM 3231 O O . GLN B 1 134 ? -10.738 27.235 43.866 1.00 23.69 130 GLN B O 1
ATOM 3237 N N . ASN B 1 135 ? -11.770 27.681 41.904 1.00 20.73 131 ASN B N 1
ATOM 3238 C CA . ASN B 1 135 ? -10.570 28.241 41.241 1.00 20.47 131 ASN B CA 1
ATOM 3239 C C . ASN B 1 135 ? -10.540 29.754 41.252 1.00 25.87 131 ASN B C 1
ATOM 3240 O O . ASN B 1 135 ? -9.706 30.366 40.586 1.00 26.72 131 ASN B O 1
ATOM 3245 N N . LEU B 1 136 ? -11.470 30.357 41.987 1.00 21.78 132 LEU B N 1
ATOM 3246 C CA . LEU B 1 136 ? -11.572 31.798 42.131 1.00 19.54 132 LEU B CA 1
ATOM 3247 C C . LEU B 1 136 ? -11.314 32.089 43.583 1.00 24.03 132 LEU B C 1
ATOM 3248 O O . LEU B 1 136 ? -12.017 31.563 44.454 1.00 24.61 132 LEU B O 1
ATOM 3253 N N . LEU B 1 137 ? -10.273 32.881 43.850 1.00 18.70 133 LEU B N 1
ATOM 3254 C CA . LEU B 1 137 ? -9.824 33.217 45.198 1.00 18.72 133 LEU B CA 1
ATOM 3255 C C . LEU B 1 137 ? -10.319 34.576 45.607 1.00 24.14 133 LEU B C 1
ATOM 3256 O O . LEU B 1 137 ? -10.286 35.495 44.800 1.00 22.09 133 LEU B O 1
ATOM 3261 N N . ILE B 1 138 ? -10.790 34.707 46.876 1.00 21.84 134 ILE B N 1
ATOM 3262 C CA . ILE B 1 138 ? -11.336 35.966 47.381 1.00 21.65 134 ILE B CA 1
ATOM 3263 C C . ILE B 1 138 ? -10.573 36.385 48.607 1.00 28.69 134 ILE B C 1
ATOM 3264 O O . ILE B 1 138 ? -10.570 35.636 49.586 1.00 26.94 134 ILE B O 1
ATOM 3269 N N . ASN B 1 139 ? -9.960 37.575 48.582 1.00 26.83 135 ASN B N 1
ATOM 3270 C CA . ASN B 1 139 ? -9.250 38.044 49.767 1.00 28.44 135 ASN B CA 1
ATOM 3271 C C . ASN B 1 139 ? -10.157 38.961 50.611 1.00 34.46 135 ASN B C 1
ATOM 3272 O O . ASN B 1 139 ? -11.225 39.347 50.125 1.00 32.14 135 ASN B O 1
ATOM 3277 N N . ARG B 1 140 ? -9.804 39.232 51.888 1.00 35.98 136 ARG B N 1
ATOM 3278 C CA . ARG B 1 140 ? -10.663 40.032 52.780 1.00 37.16 136 ARG B CA 1
ATOM 3279 C C . ARG B 1 140 ? -10.964 41.468 52.288 1.00 41.16 136 ARG B C 1
ATOM 3280 O O . ARG B 1 140 ? -12.019 42.015 52.614 1.00 42.14 136 ARG B O 1
ATOM 3288 N N . ASN B 1 141 ? -10.096 42.028 51.431 1.00 35.76 137 ASN B N 1
ATOM 3289 C CA . ASN B 1 141 ? -10.287 43.356 50.840 1.00 35.15 137 ASN B CA 1
ATOM 3290 C C . ASN B 1 141 ? -11.309 43.336 49.682 1.00 35.88 137 ASN B C 1
ATOM 3291 O O . ASN B 1 141 ? -11.560 44.372 49.075 1.00 36.42 137 ASN B O 1
ATOM 3296 N N . GLY B 1 142 ? -11.869 42.171 49.381 1.00 30.43 138 GLY B N 1
ATOM 3297 C CA . GLY B 1 142 ? -12.823 42.015 48.284 1.00 29.60 138 GLY B CA 1
ATOM 3298 C C . GLY B 1 142 ? -12.183 41.767 46.921 1.00 29.76 138 GLY B C 1
ATOM 3299 O O . GLY B 1 142 ? -12.883 41.780 45.907 1.00 27.20 138 GLY B O 1
ATOM 3300 N N . GLU B 1 143 ? -10.863 41.497 46.884 1.00 24.92 139 GLU B N 1
ATOM 3301 C CA . GLU B 1 143 ? -10.151 41.245 45.614 1.00 25.10 139 GLU B CA 1
ATOM 3302 C C . GLU B 1 143 ? -10.294 39.778 45.180 1.00 26.95 139 GLU B C 1
ATOM 3303 O O . GLU B 1 143 ? -10.189 38.889 46.023 1.00 26.42 139 GLU B O 1
ATOM 3309 N N . LEU B 1 144 ? -10.552 39.539 43.880 1.00 22.41 140 LEU B N 1
ATOM 3310 C CA . LEU B 1 144 ? -10.784 38.213 43.277 1.00 21.84 140 LEU B CA 1
ATOM 3311 C C . LEU B 1 144 ? -9.594 37.860 42.375 1.00 23.12 140 LEU B C 1
ATOM 3312 O O . LEU B 1 144 ? -9.155 38.705 41.584 1.00 21.43 140 LEU B O 1
ATOM 3317 N N . LYS B 1 145 ? -9.101 36.612 42.489 1.00 19.10 141 LYS B N 1
ATOM 3318 C CA . LYS B 1 145 ? -7.969 36.109 41.707 1.00 18.11 141 LYS B CA 1
ATOM 3319 C C . LYS B 1 145 ? -8.288 34.767 41.074 1.00 21.55 141 LYS B C 1
ATOM 3320 O O . LYS B 1 145 ? -8.831 33.869 41.733 1.00 20.82 141 LYS B O 1
ATOM 3326 N N . LEU B 1 146 ? -7.959 34.647 39.783 1.00 17.39 142 LEU B N 1
ATOM 3327 C CA . LEU B 1 146 ? -8.095 33.413 39.020 1.00 17.61 142 LEU B CA 1
ATOM 3328 C C . LEU B 1 146 ? -6.939 32.531 39.440 1.00 19.46 142 LEU B C 1
ATOM 3329 O O . LEU B 1 146 ? -5.804 33.014 39.492 1.00 17.65 142 LEU B O 1
ATOM 3334 N N . ALA B 1 147 ? -7.199 31.228 39.672 1.00 17.82 143 ALA B N 1
ATOM 3335 C CA . ALA B 1 147 ? -6.142 30.312 40.075 1.00 18.24 143 ALA B CA 1
ATOM 3336 C C . ALA B 1 147 ? -6.247 29.008 39.320 1.00 19.58 143 ALA B C 1
ATOM 3337 O O . ALA B 1 147 ? -7.258 28.769 38.653 1.00 17.67 143 ALA B O 1
ATOM 3339 N N . ASP B 1 148 ? -5.200 28.149 39.433 1.00 18.33 144 ASP B N 1
ATOM 3340 C CA . ASP B 1 148 ? -5.152 26.802 38.838 1.00 17.93 144 ASP B CA 1
ATOM 3341 C C . ASP B 1 148 ? -5.130 26.80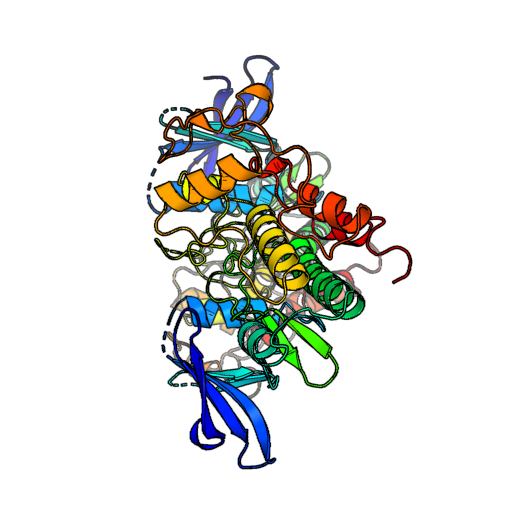5 37.314 1.00 21.34 144 ASP B C 1
ATOM 3342 O O . ASP B 1 148 ? -6.145 26.563 36.650 1.00 21.25 144 ASP B O 1
ATOM 3347 N N . PHE B 1 149 ? -3.937 27.049 36.773 1.00 17.70 145 PHE B N 1
ATOM 3348 C CA . PHE B 1 149 ? -3.703 27.121 35.322 1.00 16.52 145 PHE B CA 1
ATOM 3349 C C . PHE B 1 149 ? -3.107 25.815 34.761 1.00 22.28 145 PHE B C 1
ATOM 3350 O O . PHE B 1 149 ? -2.522 25.824 33.669 1.00 22.14 145 PHE B O 1
ATOM 3358 N N . GLY B 1 150 ? -3.293 24.711 35.491 1.00 19.35 146 GLY B N 1
ATOM 3359 C CA . GLY B 1 150 ? -2.808 23.373 35.122 1.00 20.06 146 GLY B CA 1
ATOM 3360 C C . GLY B 1 150 ? -3.439 22.741 33.881 1.00 24.67 146 GLY B C 1
ATOM 3361 O O . GLY B 1 150 ? -2.859 21.830 33.290 1.00 24.55 146 GLY B O 1
ATOM 3362 N N . LEU B 1 151 ? -4.622 23.211 33.461 1.00 20.26 147 LEU B N 1
ATOM 3363 C CA . LEU B 1 151 ? -5.271 22.706 32.253 1.00 20.60 147 LEU B CA 1
ATOM 3364 C C . LEU B 1 151 ? -5.355 23.821 31.200 1.00 21.21 147 LEU B C 1
ATOM 3365 O O . LEU B 1 151 ? -6.032 23.636 30.191 1.00 20.28 147 LEU B O 1
ATOM 3370 N N . ALA B 1 152 ? -4.711 24.979 31.448 1.00 16.24 148 ALA B N 1
ATOM 3371 C CA . ALA B 1 152 ? -4.817 26.120 30.524 1.00 15.28 148 ALA B CA 1
ATOM 3372 C C . ALA B 1 152 ? -4.157 25.847 29.169 1.00 20.06 148 ALA B C 1
ATOM 3373 O O . ALA B 1 152 ? -3.264 25.010 29.093 1.00 18.21 148 ALA B O 1
ATOM 3375 N N . ARG B 1 153 ? -4.724 26.407 28.082 1.00 17.18 149 ARG B N 1
ATOM 3376 C CA . ARG B 1 153 ? -4.152 26.236 26.735 1.00 16.45 149 ARG B CA 1
ATOM 3377 C C . ARG B 1 153 ? -3.638 27.582 26.221 1.00 19.45 149 ARG B C 1
ATOM 3378 O O . ARG B 1 153 ? -4.254 28.604 26.489 1.00 17.74 149 ARG B O 1
ATOM 3386 N N . ALA B 1 154 ? -2.497 27.576 25.509 1.00 16.61 150 ALA B N 1
ATOM 3387 C CA . ALA B 1 154 ? -1.918 28.759 24.892 1.00 15.58 150 ALA B CA 1
ATOM 3388 C C . ALA B 1 154 ? -2.215 28.619 23.391 1.00 18.60 150 ALA B C 1
ATOM 3389 O O . ALA B 1 154 ? -1.945 27.564 22.798 1.00 16.49 150 ALA B O 1
ATOM 3391 N N . PHE B 1 155 ? -2.839 29.650 22.807 1.00 17.38 151 PHE B N 1
ATOM 3392 C CA . PHE B 1 155 ? -3.262 29.690 21.391 1.00 17.66 151 PHE B CA 1
ATOM 3393 C C . PHE B 1 155 ? -4.238 28.532 21.036 1.00 23.34 151 PHE B C 1
ATOM 3394 O O . PHE B 1 155 ? -4.328 28.141 19.878 1.00 22.81 151 PHE B O 1
ATOM 3402 N N . GLY B 1 156 ? -4.946 27.995 22.036 1.00 20.21 152 GLY B N 1
ATOM 3403 C CA . GLY B 1 156 ? -5.895 26.899 21.838 1.00 19.86 152 GLY B CA 1
ATOM 3404 C C . GLY B 1 156 ? -5.252 25.557 21.544 1.00 22.03 152 GLY B C 1
ATOM 3405 O O . GLY B 1 156 ? -5.944 24.605 21.149 1.00 20.64 152 GLY B O 1
ATOM 3406 N N . ILE B 1 157 ? -3.923 25.456 21.727 1.00 18.78 153 ILE B N 1
ATOM 3407 C CA . ILE B 1 157 ? -3.215 24.217 21.392 1.00 19.11 153 ILE B CA 1
ATOM 3408 C C . ILE B 1 157 ? -3.428 23.147 22.465 1.00 26.14 153 ILE B C 1
ATOM 3409 O O . ILE B 1 157 ? -3.077 23.395 23.610 1.00 27.72 153 ILE B O 1
ATOM 3414 N N . PRO B 1 158 ? -3.961 21.951 22.131 1.00 26.58 154 PRO B N 1
ATOM 3415 C CA . PRO B 1 158 ? -4.047 20.881 23.150 1.00 28.66 154 PRO B CA 1
ATOM 3416 C C . PRO B 1 158 ? -2.648 20.361 23.506 1.00 35.86 154 PRO B C 1
ATOM 3417 O O . PRO B 1 158 ? -1.789 20.319 22.629 1.00 36.42 154 PRO B O 1
ATOM 3421 N N . VAL B 1 159 ? -2.406 19.942 24.767 1.00 35.97 155 VAL B N 1
ATOM 3422 C CA . VAL B 1 159 ? -1.084 19.396 25.137 1.00 64.32 155 VAL B CA 1
ATOM 3423 C C . VAL B 1 159 ? -1.154 17.980 25.707 1.00 89.48 155 VAL B C 1
ATOM 3424 O O . VAL B 1 159 ? -1.872 17.139 25.175 1.00 60.19 155 VAL B O 1
ATOM 3428 N N . VAL B 1 166 ? -10.475 17.983 31.611 1.00 56.21 162 VAL B N 1
ATOM 3429 C CA . VAL B 1 166 ? -11.603 18.871 31.315 1.00 56.15 162 VAL B CA 1
ATOM 3430 C C . VAL B 1 166 ? -12.247 19.467 32.591 1.00 58.54 162 VAL B C 1
ATOM 3431 O O . VAL B 1 166 ? -12.189 18.845 33.657 1.00 58.18 162 VAL B O 1
ATOM 3435 N N . VAL B 1 167 ? -12.857 20.671 32.464 1.00 53.56 163 VAL B N 1
ATOM 3436 C CA . VAL B 1 167 ? -13.566 21.387 33.536 1.00 52.13 163 VAL B CA 1
ATOM 3437 C C . VAL B 1 167 ? -14.697 20.524 34.109 1.00 52.19 163 VAL B C 1
ATOM 3438 O O . VAL B 1 167 ? -15.294 19.723 33.383 1.00 51.46 163 VAL B O 1
ATOM 3442 N N . THR B 1 168 ? -14.959 20.671 35.424 1.00 46.28 164 THR B N 1
ATOM 3443 C CA . THR B 1 168 ? -16.050 19.981 36.112 1.00 44.16 164 THR B CA 1
ATOM 3444 C C . THR B 1 168 ? -17.357 20.248 35.365 1.00 41.33 164 THR B C 1
ATOM 3445 O O . THR B 1 168 ? -17.576 21.360 34.850 1.00 39.99 164 THR B O 1
ATOM 3449 N N . LEU B 1 169 ? -18.171 19.202 35.252 1.00 34.79 165 LEU B N 1
ATOM 3450 C CA . LEU B 1 169 ? -19.430 19.134 34.508 1.00 32.85 165 LEU B CA 1
ATOM 3451 C C . LEU B 1 169 ? -20.313 20.379 34.487 1.00 29.20 165 LEU B C 1
ATOM 3452 O O . LEU B 1 169 ? -20.762 20.777 33.410 1.00 27.26 165 LEU B O 1
ATOM 3457 N N . TRP B 1 170 ? -20.569 20.983 35.666 1.00 24.18 166 TRP B N 1
ATOM 3458 C CA . TRP B 1 170 ? -21.491 22.118 35.834 1.00 24.59 166 TRP B CA 1
ATOM 3459 C C . TRP B 1 170 ? -21.131 23.364 35.061 1.00 24.68 166 TRP B C 1
ATOM 3460 O O . TRP B 1 170 ? -22.017 24.164 34.759 1.00 23.52 166 TRP B O 1
ATOM 3471 N N . TYR B 1 171 ? -19.826 23.536 34.752 1.00 21.96 167 TYR B N 1
ATOM 3472 C CA . TYR B 1 171 ? -19.328 24.737 34.076 1.00 21.86 167 TYR B CA 1
ATOM 3473 C C . TYR B 1 171 ? -18.916 24.485 32.611 1.00 25.76 167 TYR B C 1
ATOM 3474 O O . TYR B 1 171 ? -18.401 25.390 31.955 1.00 22.24 167 TYR B O 1
ATOM 3483 N N . ARG B 1 172 ? -19.195 23.272 32.102 1.00 22.63 168 ARG B N 1
ATOM 3484 C CA . ARG B 1 172 ? -18.874 22.876 30.718 1.00 23.12 168 ARG B CA 1
ATOM 3485 C C . ARG B 1 172 ? -19.877 23.419 29.704 1.00 25.52 168 ARG B C 1
ATOM 3486 O O . ARG B 1 172 ? -21.085 23.210 29.888 1.00 24.54 168 ARG B O 1
ATOM 3494 N N . PRO B 1 173 ? -19.390 24.018 28.574 1.00 21.46 169 PRO B N 1
ATOM 3495 C CA . PRO B 1 173 ? -20.316 24.524 27.542 1.00 20.73 169 PRO B CA 1
ATOM 3496 C C . PRO B 1 173 ? -20.897 23.414 26.679 1.00 23.34 169 PRO B C 1
ATOM 3497 O O . PRO B 1 173 ? -20.296 22.342 26.622 1.00 23.32 169 PRO B O 1
ATOM 3501 N N . PRO B 1 174 ? -22.033 23.661 25.961 1.00 21.37 170 PRO B N 1
ATOM 3502 C CA . PRO B 1 174 ? -22.635 22.603 25.123 1.00 20.58 170 PRO B CA 1
ATOM 3503 C C . PRO B 1 174 ? -21.715 22.032 24.046 1.00 23.66 170 PRO B C 1
ATOM 3504 O O . PRO B 1 174 ? -21.784 20.836 23.784 1.00 21.32 170 PRO B O 1
ATOM 3508 N N . ASP B 1 175 ? -20.867 22.872 23.402 1.00 20.06 171 ASP B N 1
ATOM 3509 C CA . ASP B 1 175 ? -19.939 22.332 22.379 1.00 19.89 171 ASP B CA 1
ATOM 3510 C C . ASP B 1 175 ? -18.994 21.267 22.997 1.00 23.35 171 ASP B C 1
ATOM 3511 O O . ASP B 1 175 ? -18.833 20.197 22.423 1.00 25.91 171 ASP B O 1
ATOM 3516 N N . VAL B 1 176 ? -18.454 21.525 24.183 1.00 19.96 172 VAL B N 1
ATOM 3517 C CA . VAL B 1 176 ? -17.577 20.606 24.937 1.00 21.19 172 VAL B CA 1
ATOM 3518 C C . VAL B 1 176 ? -18.344 19.357 25.409 1.00 26.09 172 VAL B C 1
ATOM 3519 O O . VAL B 1 176 ? -17.835 18.240 25.304 1.00 24.14 172 VAL B O 1
ATOM 3523 N N . LEU B 1 177 ? -19.611 19.532 25.836 1.00 25.30 173 LEU B N 1
ATOM 3524 C CA . LEU B 1 177 ? -20.448 18.383 26.221 1.00 25.63 173 LEU B CA 1
ATOM 3525 C C . LEU B 1 177 ? -20.754 17.532 24.995 1.00 29.79 173 LEU B C 1
ATOM 3526 O O . LEU B 1 177 ? -20.909 16.319 25.119 1.00 31.66 173 LEU B O 1
ATOM 3531 N N . PHE B 1 178 ? -20.796 18.160 23.808 1.00 24.66 174 PHE B N 1
ATOM 3532 C CA . PHE B 1 178 ? -20.972 17.458 22.538 1.00 24.19 174 PHE B CA 1
ATOM 3533 C C . PHE B 1 178 ? -19.629 16.931 21.953 1.00 29.60 174 PHE B C 1
ATOM 3534 O O . PHE B 1 178 ? -19.568 16.557 20.780 1.00 28.91 174 PHE B O 1
ATOM 3542 N N . GLY B 1 179 ? -18.593 16.862 22.791 1.00 29.18 175 GLY B N 1
ATOM 3543 C CA . GLY B 1 179 ? -17.276 16.312 22.452 1.00 28.73 175 GLY B CA 1
ATOM 3544 C C . GLY B 1 179 ? -16.292 17.165 21.669 1.00 31.37 175 GLY B C 1
ATOM 3545 O O . GLY B 1 179 ? -15.299 16.616 21.175 1.00 29.79 175 GLY B O 1
ATOM 3546 N N . ALA B 1 180 ? -16.526 18.503 21.539 1.00 26.41 176 ALA B N 1
ATOM 3547 C CA . ALA B 1 180 ? -15.584 19.374 20.808 1.00 26.61 176 ALA B CA 1
ATOM 3548 C C . ALA B 1 180 ? -14.212 19.281 21.459 1.00 31.30 176 ALA B C 1
ATOM 3549 O O . ALA B 1 180 ? -14.105 19.308 22.686 1.00 30.86 176 ALA B O 1
ATOM 3551 N N . LYS B 1 181 ? -13.182 19.076 20.633 1.00 29.80 177 LYS B N 1
ATOM 3552 C CA . LYS B 1 181 ? -11.797 18.891 21.071 1.00 30.45 177 LYS B CA 1
ATOM 3553 C C . LYS B 1 181 ? -11.048 20.211 21.138 1.00 31.94 177 LYS B C 1
ATOM 3554 O O . LYS B 1 181 ? -10.155 20.375 21.967 1.00 33.36 177 LYS B O 1
ATOM 3560 N N . LEU B 1 182 ? -11.394 21.124 20.246 1.00 26.56 178 LEU B N 1
ATOM 3561 C CA . LEU B 1 182 ? -10.802 22.444 20.136 1.00 26.68 178 LEU B CA 1
ATOM 3562 C C . LEU B 1 182 ? -11.864 23.494 20.386 1.00 30.58 178 LEU B C 1
ATOM 3563 O O . LEU B 1 182 ? -13.037 23.315 20.046 1.00 29.53 178 LEU B O 1
ATOM 3568 N N . TYR B 1 183 ? -11.447 24.595 20.997 1.00 25.80 179 TYR B N 1
ATOM 3569 C CA . TYR B 1 183 ? -12.323 25.721 21.306 1.00 24.32 179 TYR B CA 1
ATOM 3570 C C . TYR B 1 183 ? -11.418 26.900 21.542 1.00 25.65 179 TYR B C 1
ATOM 3571 O O . TYR B 1 183 ? -10.254 26.718 21.909 1.00 23.62 179 TYR B O 1
ATOM 3580 N N . SER B 1 184 ? -11.966 28.095 21.359 1.00 23.00 180 SER B N 1
ATOM 3581 C CA . SER B 1 184 ? -11.315 29.373 21.608 1.00 21.50 180 SER B CA 1
ATOM 3582 C C . SER B 1 184 ? -11.571 29.728 23.078 1.00 23.02 180 SER B C 1
ATOM 3583 O O . SER B 1 184 ? -12.049 28.890 23.855 1.00 20.19 180 SER B O 1
ATOM 3586 N N . THR B 1 185 ? -11.320 31.000 23.428 1.00 19.94 181 THR B N 1
ATOM 3587 C CA . THR B 1 185 ? -11.526 31.586 24.749 1.00 20.85 181 THR B CA 1
ATOM 3588 C C . THR B 1 185 ? -13.030 31.585 25.109 1.00 23.68 181 THR B C 1
ATOM 3589 O O . THR B 1 185 ? -13.372 31.778 26.277 1.00 23.55 181 THR B O 1
ATOM 3593 N N . SER B 1 186 ? -13.916 31.294 24.115 1.00 18.93 182 SER B N 1
ATOM 3594 C CA . SER B 1 186 ? -15.380 31.151 24.316 1.00 18.92 182 SER B CA 1
ATOM 3595 C C . SER B 1 186 ? -15.713 30.164 25.439 1.00 22.80 182 SER B C 1
ATOM 3596 O O . SER B 1 186 ? -16.737 30.333 26.090 1.00 23.35 182 SER B O 1
ATOM 3599 N N . ILE B 1 187 ? -14.889 29.106 25.625 1.00 18.84 183 ILE B N 1
ATOM 3600 C CA . ILE B 1 187 ? -15.084 28.129 26.707 1.00 18.06 183 ILE B CA 1
ATOM 3601 C C . ILE B 1 187 ? -15.167 28.837 28.071 1.00 20.14 183 ILE B C 1
ATOM 3602 O O . ILE B 1 187 ? -16.060 28.526 28.868 1.00 17.50 183 ILE B O 1
ATOM 3607 N N . ASP B 1 188 ? -14.259 29.811 28.322 1.00 16.66 184 ASP B N 1
ATOM 3608 C CA . ASP B 1 188 ? -14.224 30.543 29.588 1.00 16.64 184 ASP B CA 1
ATOM 3609 C C . ASP B 1 188 ? -15.425 31.478 29.710 1.00 19.83 184 ASP B C 1
ATOM 3610 O O . ASP B 1 188 ? -15.848 31.772 30.828 1.00 18.14 184 ASP B O 1
ATOM 3615 N N . MET B 1 189 ? -15.903 32.006 28.575 1.00 16.93 185 MET B N 1
ATOM 3616 C CA . MET B 1 189 ? -17.024 32.946 28.609 1.00 16.56 185 MET B CA 1
ATOM 3617 C C . MET B 1 189 ? -18.310 32.244 29.069 1.00 21.70 185 MET B C 1
ATOM 3618 O O . MET B 1 189 ? -19.096 32.825 29.825 1.00 20.36 185 MET B O 1
ATOM 3623 N N . TRP B 1 190 ? -18.468 30.978 28.677 1.00 17.98 186 TRP B N 1
ATOM 3624 C CA . TRP B 1 190 ? -19.608 30.174 29.116 1.00 18.00 186 TRP B CA 1
ATOM 3625 C C . TRP B 1 190 ? -19.513 29.982 30.624 1.00 21.75 186 TRP B C 1
ATOM 3626 O O . TRP B 1 190 ? -20.478 30.282 31.352 1.00 20.82 186 TRP B O 1
ATOM 3637 N N . SER B 1 191 ? -18.319 29.541 31.112 1.00 17.03 187 SER B N 1
ATOM 3638 C CA . SER B 1 191 ? -18.098 29.334 32.554 1.00 16.93 187 SER B CA 1
ATOM 3639 C C . SER B 1 191 ? -18.338 30.610 33.353 1.00 20.93 187 SER B C 1
ATOM 3640 O O . SER B 1 191 ? -18.965 30.534 34.412 1.00 19.21 187 SER B O 1
ATOM 3643 N N . ALA B 1 192 ? -17.889 31.782 32.845 1.00 17.28 188 ALA B N 1
ATOM 3644 C CA . ALA B 1 192 ? -18.131 33.079 33.473 1.00 18.35 188 ALA B CA 1
ATOM 3645 C C . ALA B 1 192 ? -19.646 33.380 33.590 1.00 22.94 188 ALA B C 1
ATOM 3646 O O . ALA B 1 192 ? -20.065 33.954 34.597 1.00 21.67 188 ALA B O 1
ATOM 3648 N N . GLY B 1 193 ? -20.420 33.017 32.568 1.00 21.38 189 GLY B N 1
ATOM 3649 C CA . GLY B 1 193 ? -21.885 33.139 32.575 1.00 22.02 189 GLY B CA 1
ATOM 3650 C C . GLY B 1 193 ? -22.505 32.297 33.684 1.00 25.32 189 GLY B C 1
ATOM 3651 O O . GLY B 1 193 ? -23.376 32.765 34.424 1.00 24.59 189 GLY B O 1
ATOM 3652 N N . CYS B 1 194 ? -22.025 31.067 33.847 1.00 22.35 190 CYS B N 1
ATOM 3653 C CA . CYS B 1 194 ? -22.476 30.155 34.919 1.00 21.73 190 CYS B CA 1
ATOM 3654 C C . CYS B 1 194 ? -22.145 30.707 36.288 1.00 27.44 190 CYS B C 1
ATOM 3655 O O . CYS B 1 194 ? -22.968 30.605 37.208 1.00 27.45 190 CYS B O 1
ATOM 3658 N N . ILE B 1 195 ? -20.921 31.242 36.442 1.00 21.80 191 ILE B N 1
ATOM 3659 C CA . ILE B 1 195 ? -20.462 31.836 37.701 1.00 20.76 191 ILE B CA 1
ATOM 3660 C C . ILE B 1 195 ? -21.269 33.107 37.978 1.00 22.84 191 ILE B C 1
ATOM 3661 O O . ILE B 1 195 ? -21.603 33.364 39.122 1.00 22.43 191 ILE B O 1
ATOM 3666 N N . PHE B 1 196 ? -21.582 33.892 36.935 1.00 19.23 192 PHE B N 1
ATOM 3667 C CA . PHE B 1 196 ? -22.384 35.119 37.090 1.00 19.19 192 PHE B CA 1
ATOM 3668 C C . PHE B 1 196 ? -23.764 34.791 37.698 1.00 24.06 192 PHE B C 1
ATOM 3669 O O . PHE B 1 196 ? -24.167 35.456 38.651 1.00 25.14 192 PHE B O 1
ATOM 3677 N N . ALA B 1 197 ? -24.439 33.736 37.197 1.00 22.42 193 ALA B N 1
ATOM 3678 C CA . ALA B 1 197 ? -25.741 33.278 37.725 1.00 23.01 193 ALA B CA 1
ATOM 3679 C C . ALA B 1 197 ? -25.597 32.821 39.184 1.00 27.65 193 ALA B C 1
ATOM 3680 O O . ALA B 1 197 ? -26.465 33.097 40.019 1.00 26.24 193 ALA B O 1
ATOM 3682 N N . GLU B 1 198 ? -24.488 32.137 39.493 1.00 24.43 194 GLU B N 1
ATOM 3683 C CA . GLU B 1 198 ? -24.191 31.641 40.825 1.00 24.49 194 GLU B CA 1
ATOM 3684 C C . GLU B 1 198 ? -23.992 32.794 41.817 1.00 30.68 194 GLU B C 1
ATOM 3685 O O . GLU B 1 198 ? -24.551 32.762 42.924 1.00 30.35 194 GLU B O 1
ATOM 3691 N N . LEU B 1 199 ? -23.224 33.834 41.408 1.00 25.56 195 LEU B N 1
ATOM 3692 C CA . LEU B 1 199 ? -22.977 35.046 42.188 1.00 24.47 195 LEU B CA 1
ATOM 3693 C C . LEU B 1 199 ? -24.297 35.763 42.515 1.00 27.68 195 LEU B C 1
ATOM 3694 O O . LEU B 1 199 ? -24.521 36.116 43.676 1.00 27.15 195 LEU B O 1
ATOM 3699 N N . ALA B 1 200 ? -25.155 35.957 41.494 1.00 24.46 196 ALA B N 1
ATOM 3700 C CA . ALA B 1 200 ? -26.453 36.636 41.601 1.00 26.55 196 ALA B CA 1
ATOM 3701 C C . ALA B 1 200 ? -27.407 35.889 42.549 1.00 34.15 196 ALA B C 1
ATOM 3702 O O . ALA B 1 200 ? -28.241 36.533 43.190 1.00 35.37 196 ALA B O 1
ATOM 3704 N N . ASN B 1 201 ? -27.275 34.544 42.630 1.00 30.13 197 ASN B N 1
ATOM 3705 C CA . ASN B 1 201 ? -28.084 33.679 43.499 1.00 30.33 197 ASN B CA 1
ATOM 3706 C C . ASN B 1 201 ? -27.310 33.229 44.726 1.00 36.74 197 ASN B C 1
ATOM 3707 O O . ASN B 1 201 ? -27.634 32.194 45.306 1.00 38.76 197 ASN B O 1
ATOM 3712 N N . ALA B 1 202 ? -26.269 33.992 45.100 1.00 33.80 198 ALA B N 1
ATOM 3713 C CA . ALA B 1 202 ? -25.378 33.778 46.244 1.00 34.50 198 ALA B CA 1
ATOM 3714 C C . ALA B 1 202 ? -24.954 32.300 46.501 1.00 37.06 198 ALA B C 1
ATOM 3715 O O . ALA B 1 202 ? -25.071 31.792 47.618 1.00 36.62 198 ALA B O 1
ATOM 3717 N N . GLY B 1 203 ? -24.500 31.626 45.448 1.00 31.06 199 GLY B N 1
ATOM 3718 C CA . GLY B 1 203 ? -23.982 30.270 45.550 1.00 30.20 199 GLY B CA 1
ATOM 3719 C C . GLY B 1 203 ? -24.752 29.129 44.947 1.00 32.54 199 GLY B C 1
ATOM 3720 O O . GLY B 1 203 ? -24.267 28.000 44.984 1.00 33.46 199 GLY B O 1
ATOM 3721 N N . ARG B 1 204 ? -25.946 29.385 44.411 1.00 27.30 200 ARG B N 1
ATOM 3722 C CA . ARG B 1 204 ? -26.748 28.320 43.812 1.00 26.87 200 ARG B CA 1
ATOM 3723 C C . ARG B 1 204 ? -26.254 28.051 42.397 1.00 30.75 200 ARG B C 1
ATOM 3724 O O . ARG B 1 204 ? -26.325 28.968 41.565 1.00 28.34 200 ARG B O 1
ATOM 3732 N N . PRO B 1 205 ? -25.792 26.807 42.100 1.00 29.41 201 PRO B N 1
ATOM 3733 C CA . PRO B 1 205 ? -25.304 26.505 40.742 1.00 29.76 201 PRO B CA 1
ATOM 3734 C C . PRO B 1 205 ? -26.437 26.534 39.740 1.00 33.67 201 PRO B C 1
ATOM 3735 O O . PRO B 1 205 ? -27.537 26.067 40.046 1.00 33.88 201 PRO B O 1
ATOM 3739 N N . LEU B 1 206 ? -26.175 27.093 38.545 1.00 27.71 202 LEU B N 1
ATOM 3740 C CA . LEU B 1 206 ? -27.184 27.231 37.507 1.00 27.52 202 LEU B CA 1
ATOM 3741 C C . LEU B 1 206 ? -27.538 25.911 36.807 1.00 29.78 202 LEU B C 1
ATOM 3742 O O . LEU B 1 206 ? -28.713 25.651 36.563 1.00 29.45 202 LEU B O 1
ATOM 3747 N N . PHE B 1 207 ? -26.534 25.083 36.469 1.00 24.89 203 PHE B N 1
ATOM 3748 C CA . PHE B 1 207 ? -26.802 23.842 35.740 1.00 23.98 203 PHE B CA 1
ATOM 3749 C C . PHE B 1 207 ? -26.126 22.684 36.449 1.00 30.71 203 PHE B C 1
ATOM 3750 O O . PHE B 1 207 ? -25.060 22.223 36.013 1.00 28.77 203 PHE B O 1
ATOM 3758 N N . PRO B 1 208 ? -26.696 22.200 37.579 1.00 31.17 204 PRO B N 1
ATOM 3759 C CA . PRO B 1 208 ? -26.012 21.146 38.325 1.00 32.12 204 PRO B CA 1
ATOM 3760 C C . PRO B 1 208 ? -26.428 19.760 37.847 1.00 38.01 204 PRO B C 1
ATOM 3761 O O . PRO B 1 208 ? -27.213 19.068 38.498 1.00 38.12 204 PRO B O 1
ATOM 3765 N N . GLY B 1 209 ? -25.914 19.392 36.682 1.00 34.86 205 GLY B N 1
ATOM 3766 C CA . GLY B 1 209 ? -26.203 18.116 36.031 1.00 35.23 205 GLY B CA 1
ATOM 3767 C C . GLY B 1 209 ? -25.550 16.929 36.707 1.00 40.22 205 GLY B C 1
ATOM 3768 O O . GLY B 1 209 ? -24.481 17.065 37.314 1.00 40.53 205 GLY B O 1
ATOM 3769 N N . ASN B 1 210 ? -26.178 15.747 36.575 1.00 37.62 206 ASN B N 1
ATOM 3770 C CA . ASN B 1 210 ? -25.674 14.494 37.163 1.00 37.90 206 ASN B CA 1
ATOM 3771 C C . ASN B 1 210 ? -24.705 13.768 36.245 1.00 40.60 206 ASN B C 1
ATOM 3772 O O . ASN B 1 210 ? -23.867 12.992 36.717 1.00 41.18 206 ASN B O 1
ATOM 3777 N N . ASP B 1 211 ? -24.847 13.990 34.928 1.00 35.01 207 ASP B N 1
ATOM 3778 C CA . ASP B 1 211 ? -24.016 13.409 33.869 1.00 33.97 207 ASP B CA 1
ATOM 3779 C C . ASP B 1 211 ? -24.123 14.276 32.602 1.00 34.88 207 ASP B C 1
ATOM 3780 O O . ASP B 1 211 ? -24.919 15.210 32.591 1.00 34.16 207 ASP B O 1
ATOM 3785 N N . VAL B 1 212 ? -23.338 13.961 31.543 1.00 30.89 208 VAL B N 1
ATOM 3786 C CA . VAL B 1 212 ? -23.321 14.706 30.275 1.00 30.12 208 VAL B CA 1
ATOM 3787 C C . VAL B 1 212 ? -24.720 14.911 29.694 1.00 33.08 208 VAL B C 1
ATOM 3788 O O . VAL B 1 212 ? -25.074 16.044 29.381 1.00 31.26 208 VAL B O 1
ATOM 3792 N N . ASP B 1 213 ? -25.518 13.830 29.570 1.00 31.03 209 ASP B N 1
ATOM 3793 C CA . ASP B 1 213 ? -26.882 13.890 29.039 1.00 31.66 209 ASP B CA 1
ATOM 3794 C C . ASP B 1 213 ? -27.777 14.829 29.853 1.00 33.72 209 ASP B C 1
ATOM 3795 O O . ASP B 1 213 ? -28.465 15.688 29.286 1.00 32.87 209 ASP B O 1
ATOM 3800 N N . ASP B 1 214 ? -27.754 14.671 31.181 1.00 30.73 210 ASP B N 1
ATOM 3801 C CA . ASP B 1 214 ? -28.522 15.505 32.094 1.00 30.53 210 ASP B CA 1
ATOM 3802 C C . ASP B 1 214 ? -28.061 16.978 32.052 1.00 33.33 210 ASP B C 1
ATOM 3803 O O . ASP B 1 214 ? -28.900 17.877 32.114 1.00 31.36 210 ASP B O 1
ATOM 3808 N N . GLN B 1 215 ? -26.723 17.209 31.960 1.00 29.60 211 GLN B N 1
ATOM 3809 C CA . GLN B 1 215 ? -26.130 18.550 31.852 1.00 27.52 211 GLN B CA 1
ATOM 3810 C C . GLN B 1 215 ? -26.679 19.252 30.599 1.00 27.91 211 GLN B C 1
ATOM 3811 O O . GLN B 1 215 ? -27.128 20.390 30.707 1.00 27.49 211 GLN B O 1
ATOM 3817 N N . LEU B 1 216 ? -26.699 18.566 29.429 1.00 23.12 212 LEU B N 1
ATOM 3818 C CA . LEU B 1 216 ? -27.236 19.144 28.193 1.00 24.36 212 LEU B CA 1
ATOM 3819 C C . LEU B 1 216 ? -28.736 19.389 28.280 1.00 30.31 212 LEU B C 1
ATOM 3820 O O . LEU B 1 216 ? -29.216 20.400 27.777 1.00 28.55 212 LEU B O 1
ATOM 3825 N N . LYS B 1 217 ? -29.477 18.475 28.941 1.00 30.51 213 LYS B N 1
ATOM 3826 C CA . LYS B 1 217 ? -30.922 18.647 29.128 1.00 30.60 213 LYS B CA 1
ATOM 3827 C C . LYS B 1 217 ? -31.211 19.906 29.936 1.00 32.63 213 LYS B C 1
ATOM 3828 O O . LYS B 1 217 ? -32.024 20.720 29.497 1.00 33.10 213 LYS B O 1
ATOM 3834 N N . ARG B 1 218 ? -30.477 20.118 31.050 1.00 30.10 214 ARG B N 1
ATOM 3835 C CA . ARG B 1 218 ? -30.658 21.304 31.900 1.00 30.56 214 ARG B CA 1
ATOM 3836 C C . ARG B 1 218 ? -30.387 22.607 31.152 1.00 32.01 214 ARG B C 1
ATOM 3837 O O . ARG B 1 218 ? -31.167 23.554 31.260 1.00 30.89 214 ARG B O 1
ATOM 3845 N N . ILE B 1 219 ? -29.305 22.637 30.346 1.00 26.71 215 ILE B N 1
ATOM 3846 C CA . ILE B 1 219 ? -28.957 23.813 29.541 1.00 24.56 215 ILE B CA 1
ATOM 3847 C C . ILE B 1 219 ? -30.030 24.104 28.491 1.00 29.05 215 ILE B C 1
ATOM 3848 O O . ILE B 1 219 ? -30.498 25.246 28.395 1.00 29.10 215 ILE B O 1
ATOM 3853 N N . PHE B 1 220 ? -30.408 23.081 27.699 1.00 26.40 216 PHE B N 1
ATOM 3854 C CA . PHE B 1 220 ? -31.402 23.238 26.635 1.00 26.93 216 PHE B CA 1
ATOM 3855 C C . PHE B 1 220 ? -32.831 23.501 27.154 1.00 31.65 216 PHE B C 1
ATOM 3856 O O . PHE B 1 220 ? -33.594 24.160 26.462 1.00 29.77 216 PHE B O 1
ATOM 3864 N N . ARG B 1 221 ? -33.161 23.026 28.364 1.00 30.16 217 ARG B N 1
ATOM 3865 C CA . ARG B 1 221 ? -34.478 23.270 28.972 1.00 31.43 217 ARG B CA 1
ATOM 3866 C C . ARG B 1 221 ? -34.597 24.729 29.407 1.00 37.67 217 ARG B C 1
ATOM 3867 O O . ARG B 1 221 ? -35.700 25.271 29.408 1.00 38.45 217 ARG B O 1
ATOM 3875 N N . LEU B 1 222 ? -33.463 25.384 29.721 1.00 33.61 218 LEU B N 1
ATOM 3876 C CA . LEU B 1 222 ? -33.485 26.794 30.087 1.00 32.87 218 LEU B CA 1
ATOM 3877 C C . LEU B 1 222 ? -33.385 27.699 28.862 1.00 36.02 218 LEU B C 1
ATOM 3878 O O . LEU B 1 222 ? -34.249 28.551 28.651 1.00 35.18 218 LEU B O 1
ATOM 3883 N N . LEU B 1 223 ? -32.320 27.530 28.064 1.00 32.02 219 LEU B N 1
ATOM 3884 C CA . LEU B 1 223 ? -32.028 28.378 26.912 1.00 31.77 219 LEU B CA 1
ATOM 3885 C C . LEU B 1 223 ? -32.700 27.999 25.622 1.00 32.97 219 LEU B C 1
ATOM 3886 O O . LEU B 1 223 ? -32.694 28.795 24.687 1.00 32.02 219 LEU B O 1
ATOM 3891 N N . GLY B 1 224 ? -33.196 26.772 25.536 1.00 29.57 220 GLY B N 1
ATOM 3892 C CA . GLY B 1 224 ? -33.798 26.280 24.308 1.00 29.14 220 GLY B CA 1
ATOM 3893 C C . GLY B 1 224 ? -32.796 25.489 23.494 1.00 33.72 220 GLY B C 1
ATOM 3894 O O . GLY B 1 224 ? -31.610 25.842 23.465 1.00 32.52 220 GLY B O 1
ATOM 3895 N N . THR B 1 225 ? -33.248 24.386 22.861 1.00 30.09 221 THR B N 1
ATOM 3896 C CA . THR B 1 225 ? -32.364 23.575 22.019 1.00 29.32 221 THR B CA 1
ATOM 3897 C C . THR B 1 225 ? -31.975 24.437 20.814 1.00 32.14 221 THR B C 1
ATOM 3898 O O . THR B 1 225 ? -32.849 25.005 20.144 1.00 29.96 221 THR B O 1
ATOM 3902 N N . PRO B 1 226 ? -30.656 24.627 20.570 1.00 28.76 222 PRO B N 1
ATOM 3903 C CA . PRO B 1 226 ? -30.238 25.466 19.432 1.00 28.32 222 PRO B CA 1
ATOM 3904 C C . PRO B 1 226 ? -30.774 24.915 18.122 1.00 32.15 222 PRO B C 1
ATOM 3905 O O . PRO B 1 226 ? -30.797 23.698 17.937 1.00 30.20 222 PRO B O 1
ATOM 3909 N N . THR B 1 227 ? -31.265 25.795 17.254 1.00 32.25 223 THR B N 1
ATOM 3910 C CA . THR B 1 227 ? -31.786 25.383 15.954 1.00 34.44 223 THR B CA 1
ATOM 3911 C C . THR B 1 227 ? -30.624 25.323 14.944 1.00 41.45 223 THR B C 1
ATOM 3912 O O . THR B 1 227 ? -29.535 25.844 15.215 1.00 40.45 223 THR B O 1
ATOM 3916 N N . GLU B 1 228 ? -30.879 24.713 13.769 1.00 39.92 224 GLU B N 1
ATOM 3917 C CA . GLU B 1 228 ? -29.948 24.604 12.648 1.00 40.87 224 GLU B CA 1
ATOM 3918 C C . GLU B 1 228 ? -29.527 26.008 12.181 1.00 46.11 224 GLU B C 1
ATOM 3919 O O . GLU B 1 228 ? -28.412 26.168 11.703 1.00 47.20 224 GLU B O 1
ATOM 3925 N N . GLU B 1 229 ? -30.415 27.016 12.331 1.00 41.93 225 GLU B N 1
ATOM 3926 C CA . GLU B 1 229 ? -30.161 28.418 11.983 1.00 41.63 225 GLU B CA 1
ATOM 3927 C C . GLU B 1 229 ? -29.163 29.034 12.962 1.00 43.11 225 GLU B C 1
ATOM 3928 O O . GLU B 1 229 ? -28.229 29.713 12.536 1.00 43.08 225 GLU B O 1
ATOM 3934 N N . GLN B 1 230 ? -29.382 28.805 14.272 1.00 36.79 226 GLN B N 1
ATOM 3935 C CA . GLN B 1 230 ? -28.565 29.347 15.356 1.00 35.05 226 GLN B CA 1
ATOM 3936 C C . GLN B 1 230 ? -27.169 28.728 15.452 1.00 35.31 226 GLN B C 1
ATOM 3937 O O . GLN B 1 230 ? -26.220 29.413 15.837 1.00 35.03 226 GLN B O 1
ATOM 3943 N N . TRP B 1 231 ? -27.060 27.435 15.128 1.00 29.62 227 TRP B N 1
ATOM 3944 C CA . TRP B 1 231 ? -25.828 26.666 15.243 1.00 27.84 227 TRP B CA 1
ATOM 3945 C C . TRP B 1 231 ? -25.709 25.577 14.144 1.00 33.16 227 TRP B C 1
ATOM 3946 O O . TRP B 1 231 ? -25.812 24.378 14.441 1.00 32.51 227 TRP B O 1
ATOM 3957 N N . PRO B 1 232 ? -25.426 25.972 12.877 1.00 32.66 228 PRO B N 1
ATOM 3958 C CA . PRO B 1 232 ? -25.325 24.971 11.795 1.00 33.48 228 PRO B CA 1
ATOM 3959 C C . PRO B 1 232 ? -24.386 23.790 12.014 1.00 37.53 228 PRO B C 1
ATOM 3960 O O . PRO B 1 232 ? -24.738 22.668 11.636 1.00 38.72 228 PRO B O 1
ATOM 3964 N N . SER B 1 233 ? -23.210 24.027 12.620 1.00 32.26 229 SER B N 1
ATOM 3965 C CA . SER B 1 233 ? -22.193 22.991 12.824 1.00 31.96 229 SER B CA 1
ATOM 3966 C C . SER B 1 233 ? -22.450 22.054 14.005 1.00 35.64 229 SER B C 1
ATOM 3967 O O . SER B 1 233 ? -21.698 21.091 14.175 1.00 33.92 229 SER B O 1
ATOM 3970 N N . MET B 1 234 ? -23.494 22.334 14.827 1.00 34.47 230 MET B N 1
ATOM 3971 C CA . MET B 1 234 ? -23.851 21.542 16.019 1.00 34.00 230 MET B CA 1
ATOM 3972 C C . MET B 1 234 ? -23.950 20.039 15.752 1.00 39.05 230 MET B C 1
ATOM 3973 O O . MET B 1 234 ? -23.432 19.244 16.538 1.00 37.46 230 MET B O 1
ATOM 3978 N N . THR B 1 235 ? -24.594 19.658 14.630 1.00 38.14 231 THR B N 1
ATOM 3979 C CA . THR B 1 235 ? -24.799 18.260 14.226 1.00 38.51 231 THR B CA 1
ATOM 3980 C C . THR B 1 235 ? -23.522 17.505 13.866 1.00 42.07 231 THR B C 1
ATOM 3981 O O . THR B 1 235 ? -23.539 16.268 13.871 1.00 41.59 231 THR B O 1
ATOM 3985 N N . LYS B 1 236 ? -22.432 18.233 13.546 1.00 37.81 232 LYS B N 1
ATOM 3986 C CA . LYS B 1 236 ? -21.145 17.636 13.161 1.00 37.55 232 LYS B CA 1
ATOM 3987 C C . LYS B 1 236 ? -20.242 17.353 14.355 1.00 41.63 232 LYS B C 1
ATOM 3988 O O . LYS B 1 236 ? -19.213 16.688 14.190 1.00 42.74 232 LYS B O 1
ATOM 3994 N N . LEU B 1 237 ? -20.620 17.832 15.558 1.00 35.59 233 LEU B N 1
ATOM 3995 C CA . LEU B 1 237 ? -19.818 17.643 16.758 1.00 34.53 233 LEU B CA 1
ATOM 3996 C C . LEU B 1 237 ? -19.631 16.157 17.102 1.00 36.93 233 LEU B C 1
ATOM 3997 O O . LEU B 1 237 ? -20.527 15.366 16.808 1.00 35.89 233 LEU B O 1
ATOM 4002 N N . PRO B 1 238 ? -18.445 15.758 17.624 1.00 34.27 234 PRO B N 1
ATOM 4003 C CA . PRO B 1 238 ? -18.165 14.324 17.838 1.00 34.05 234 PRO B CA 1
ATOM 4004 C C . PRO B 1 238 ? -19.215 13.499 18.585 1.00 38.02 234 PRO B C 1
ATOM 4005 O O . PRO B 1 238 ? -19.566 12.406 18.139 1.00 36.52 234 PRO B O 1
ATOM 4009 N N . ASP B 1 239 ? -19.695 14.009 19.720 1.00 35.04 235 ASP B N 1
ATOM 4010 C CA . ASP B 1 239 ? -20.671 13.293 20.540 1.00 35.32 235 ASP B CA 1
ATOM 4011 C C . ASP B 1 239 ? -22.073 13.907 20.446 1.00 40.12 235 ASP B C 1
ATOM 4012 O O . ASP B 1 239 ? -22.839 13.852 21.413 1.00 40.12 235 ASP B O 1
ATOM 4017 N N . TYR B 1 240 ? -22.408 14.484 19.275 1.00 37.11 236 TYR B N 1
ATOM 4018 C CA . TYR B 1 240 ? -23.717 15.080 19.040 1.00 38.28 236 TYR B CA 1
ATOM 4019 C C . TYR B 1 240 ? -24.842 14.029 19.114 1.00 44.72 236 TYR B C 1
ATOM 4020 O O . TYR B 1 240 ? -24.713 12.929 18.572 1.00 43.55 236 TYR B O 1
ATOM 4029 N N . LYS B 1 241 ? -25.951 14.417 19.748 1.00 43.62 237 LYS B N 1
ATOM 4030 C CA . LYS B 1 241 ? -27.159 13.607 19.907 1.00 44.53 237 LYS B CA 1
ATOM 4031 C C . LYS B 1 241 ? -28.360 14.513 19.631 1.00 47.72 237 LYS B C 1
ATOM 4032 O O . LYS B 1 241 ? -28.355 15.661 20.100 1.00 46.12 237 LYS B O 1
ATOM 4038 N N . PRO B 1 242 ? -29.387 14.064 18.859 1.00 44.73 238 PRO B N 1
ATOM 4039 C CA . PRO B 1 242 ? -30.557 14.933 18.659 1.00 44.25 238 PRO B CA 1
ATOM 4040 C C . PRO B 1 242 ? -31.401 14.941 19.939 1.00 46.28 238 PRO B C 1
ATOM 4041 O O . PRO B 1 242 ? -31.737 13.890 20.484 1.00 46.72 238 PRO B O 1
ATOM 4045 N N . TYR B 1 243 ? -31.638 16.141 20.469 1.00 39.51 239 TYR B N 1
ATOM 4046 C CA . TYR B 1 243 ? -32.417 16.367 21.675 1.00 36.58 239 TYR B CA 1
ATOM 4047 C C . TYR B 1 243 ? -33.786 16.892 21.281 1.00 40.56 239 TYR B C 1
ATOM 4048 O O . TYR B 1 243 ? -33.912 17.442 20.185 1.00 39.70 239 TYR B O 1
ATOM 4057 N N . PRO B 1 244 ? -34.817 16.816 22.164 1.00 37.61 240 PRO B N 1
ATOM 4058 C CA . PRO B 1 244 ? -36.114 17.427 21.816 1.00 37.27 240 PRO B CA 1
ATOM 4059 C C . PRO B 1 244 ? -35.926 18.937 21.658 1.00 41.14 240 PRO B C 1
ATOM 4060 O O . PRO B 1 244 ? -35.034 19.508 22.288 1.00 40.51 240 PRO B O 1
ATOM 4064 N N . MET B 1 245 ? -36.723 19.577 20.801 1.00 37.97 241 MET B N 1
ATOM 4065 C CA . MET B 1 245 ? -36.620 21.013 20.573 1.00 37.76 241 MET B CA 1
ATOM 4066 C C . MET B 1 245 ? -37.257 21.826 21.707 1.00 41.63 241 MET B C 1
ATOM 4067 O O . MET B 1 245 ? -38.234 22.551 21.478 1.00 42.52 241 MET B O 1
ATOM 4072 N N . TYR B 1 246 ? -36.687 21.718 22.931 1.00 36.55 242 TYR B N 1
ATOM 4073 C CA . TYR B 1 246 ? -37.143 22.473 24.103 1.00 35.10 242 TYR B CA 1
ATOM 4074 C C . TYR B 1 246 ? -37.173 23.942 23.722 1.00 41.42 242 TYR B C 1
ATOM 4075 O O . TYR B 1 246 ? -36.221 24.422 23.099 1.00 41.28 242 TYR B O 1
ATOM 4084 N N . PRO B 1 247 ? -38.280 24.656 23.997 1.00 38.98 243 PRO B N 1
ATOM 4085 C CA . PRO B 1 247 ? -38.317 26.081 23.639 1.00 39.04 243 PRO B CA 1
ATOM 4086 C C . PRO B 1 247 ? -37.447 26.939 24.561 1.00 42.50 243 PRO B C 1
ATOM 4087 O O . PRO B 1 247 ? -37.161 26.557 25.701 1.00 40.90 243 PRO B O 1
ATOM 4091 N N . ALA B 1 248 ? -37.052 28.110 24.065 1.00 41.77 244 ALA B N 1
ATOM 4092 C CA . ALA B 1 248 ? -36.267 29.070 24.830 1.00 42.88 244 ALA B CA 1
ATOM 4093 C C . ALA B 1 248 ? -37.175 29.807 25.810 1.00 50.29 244 ALA B C 1
ATOM 4094 O O . ALA B 1 248 ? -38.361 30.016 25.527 1.00 50.29 244 ALA B O 1
ATOM 4096 N N . THR B 1 249 ? -36.616 30.190 26.960 1.00 48.62 245 THR B N 1
ATOM 4097 C CA . THR B 1 249 ? -37.285 30.988 27.987 1.00 48.98 245 THR B CA 1
ATOM 4098 C C . THR B 1 249 ? -36.901 32.444 27.657 1.00 53.67 245 THR B C 1
ATOM 4099 O O . THR B 1 249 ? -35.706 32.766 27.643 1.00 54.09 245 THR B O 1
ATOM 4103 N N . THR B 1 250 ? -37.896 33.300 27.335 1.00 50.35 246 THR B N 1
ATOM 4104 C CA . THR B 1 250 ? -37.679 34.716 26.958 1.00 49.75 246 THR B CA 1
ATOM 4105 C C . THR B 1 250 ? -36.884 35.503 28.013 1.00 52.34 246 THR B C 1
ATOM 4106 O O . THR B 1 250 ? -35.924 36.197 27.665 1.00 52.75 246 THR B O 1
ATOM 4110 N N . SER B 1 251 ? -37.281 35.378 29.291 1.00 46.82 247 SER B N 1
ATOM 4111 C CA . SER B 1 251 ? -36.630 36.062 30.401 1.00 45.39 247 SER B CA 1
ATOM 4112 C C . SER B 1 251 ? -35.980 35.095 31.380 1.00 46.91 247 SER B C 1
ATOM 4113 O O . SER B 1 251 ? -36.591 34.098 31.775 1.00 46.59 247 SER B O 1
ATOM 4116 N N . LEU B 1 252 ? -34.763 35.438 31.827 1.00 41.30 248 LEU B N 1
ATOM 4117 C CA . LEU B 1 252 ? -34.040 34.639 32.810 1.00 40.46 248 LEU B CA 1
ATOM 4118 C C . LEU B 1 252 ? -34.401 35.074 34.241 1.00 44.67 248 LEU B C 1
ATOM 4119 O O . LEU B 1 252 ? -33.791 34.587 35.193 1.00 42.65 248 LEU B O 1
ATOM 4124 N N . VAL B 1 253 ? -35.411 35.971 34.397 1.00 42.96 249 VAL B N 1
ATOM 4125 C CA . VAL B 1 253 ? -35.882 36.480 35.697 1.00 43.40 249 VAL B CA 1
ATOM 4126 C C . VAL B 1 253 ? -36.147 35.362 36.713 1.00 44.15 249 VAL B C 1
ATOM 4127 O O . VAL B 1 253 ? -35.739 35.491 37.863 1.00 44.26 249 VAL B O 1
ATOM 4131 N N . ASN B 1 254 ? -36.736 34.242 36.261 1.00 39.26 250 ASN B N 1
ATOM 4132 C CA . ASN B 1 254 ? -37.043 33.074 37.086 1.00 39.15 250 ASN B CA 1
ATOM 4133 C C . ASN B 1 254 ? -35.796 32.426 37.696 1.00 42.30 250 ASN B C 1
ATOM 4134 O O . ASN B 1 254 ? -35.851 31.980 38.843 1.00 42.05 250 ASN B O 1
ATOM 4139 N N . VAL B 1 255 ? -34.677 32.381 36.942 1.00 37.50 251 VAL B N 1
ATOM 4140 C CA . VAL B 1 255 ? -33.445 31.766 37.437 1.00 37.09 251 VAL B CA 1
ATOM 4141 C C . VAL B 1 255 ? -32.556 32.742 38.180 1.00 38.79 251 VAL B C 1
ATOM 4142 O O . VAL B 1 255 ? -31.821 32.328 39.070 1.00 38.25 251 VAL B O 1
ATOM 4146 N N . VAL B 1 256 ? -32.620 34.036 37.830 1.00 33.30 252 VAL B N 1
ATOM 4147 C CA . VAL B 1 256 ? -31.798 35.058 38.498 1.00 32.22 252 VAL B CA 1
ATOM 4148 C C . VAL B 1 256 ? -32.685 36.208 38.985 1.00 37.68 252 VAL B C 1
ATOM 4149 O O . VAL B 1 256 ? -32.689 37.275 38.381 1.00 36.95 252 VAL B O 1
ATOM 4153 N N . PRO B 1 257 ? -33.489 35.983 40.058 1.00 37.22 253 PRO B N 1
ATOM 4154 C CA . PRO B 1 257 ? -34.436 37.027 40.509 1.00 37.72 253 PRO B CA 1
ATOM 4155 C C . PRO B 1 257 ? -33.839 38.304 41.094 1.00 42.78 253 PRO B C 1
ATOM 4156 O O . PRO B 1 257 ? -34.523 39.319 41.110 1.00 43.14 253 PRO B O 1
ATOM 4160 N N . LYS B 1 258 ? -32.595 38.250 41.596 1.00 40.02 254 LYS B N 1
ATOM 4161 C CA . LYS B 1 258 ? -31.914 39.400 42.202 1.00 40.05 254 LYS B CA 1
ATOM 4162 C C . LYS B 1 258 ? -31.060 40.179 41.194 1.00 43.12 254 LYS B C 1
ATOM 4163 O O . LYS B 1 258 ? -30.375 41.132 41.575 1.00 44.34 254 LYS B O 1
ATOM 4169 N N . LEU B 1 259 ? -31.118 39.795 39.909 1.00 37.27 255 LEU B N 1
ATOM 4170 C CA . LEU B 1 259 ? -30.368 40.460 38.847 1.00 36.35 255 LEU B CA 1
ATOM 4171 C C . LEU B 1 259 ? -31.260 41.378 38.004 1.00 39.90 255 LEU B C 1
ATOM 4172 O O . LEU B 1 259 ? -32.292 40.928 37.509 1.00 39.01 255 LEU B O 1
ATOM 4177 N N . ASN B 1 260 ? -30.844 42.654 37.826 1.00 37.81 256 ASN B N 1
ATOM 4178 C CA . ASN B 1 260 ? -31.559 43.685 37.051 1.00 38.25 256 ASN B CA 1
ATOM 4179 C C . ASN B 1 260 ? -31.586 43.367 35.545 1.00 44.07 256 ASN B C 1
ATOM 4180 O O . ASN B 1 260 ? -30.905 42.433 35.115 1.00 44.35 256 ASN B O 1
ATOM 4185 N N . ALA B 1 261 ? -32.349 44.149 34.745 1.00 39.83 257 ALA B N 1
ATOM 4186 C CA . ALA B 1 261 ? -32.478 43.950 33.298 1.00 39.27 257 ALA B CA 1
ATOM 4187 C C . ALA B 1 261 ? -31.150 43.992 32.548 1.00 41.38 257 ALA B C 1
ATOM 4188 O O . ALA B 1 261 ? -30.968 43.199 31.623 1.00 40.89 257 ALA B O 1
ATOM 4190 N N . THR B 1 262 ? -30.236 44.915 32.925 1.00 36.51 258 THR B N 1
ATOM 4191 C CA . THR B 1 262 ? -28.933 45.012 32.256 1.00 36.02 258 THR B CA 1
ATOM 4192 C C . THR B 1 262 ? -28.097 43.774 32.562 1.00 37.08 258 THR B C 1
ATOM 4193 O O . THR B 1 262 ? -27.492 43.211 31.657 1.00 37.09 258 THR B O 1
ATOM 4197 N N . GLY B 1 263 ? -28.150 43.323 33.812 1.00 32.03 259 GLY B N 1
ATOM 4198 C CA . GLY B 1 263 ? -27.428 42.145 34.270 1.00 31.33 259 GLY B CA 1
ATOM 4199 C C . GLY B 1 263 ? -27.849 40.897 33.533 1.00 32.35 259 GLY B C 1
ATOM 4200 O O . GLY B 1 263 ? -26.994 40.113 33.105 1.00 29.43 259 GLY B O 1
ATOM 4201 N N . ARG B 1 264 ? -29.184 40.716 33.385 1.00 28.18 260 ARG B N 1
ATOM 4202 C CA . ARG B 1 264 ? -29.779 39.581 32.682 1.00 27.93 260 ARG B CA 1
ATOM 4203 C C . ARG B 1 264 ? -29.414 39.588 31.196 1.00 31.18 260 ARG B C 1
ATOM 4204 O O . ARG B 1 264 ? -29.189 38.523 30.616 1.00 31.23 260 ARG B O 1
ATOM 4212 N N . ASP B 1 265 ? -29.342 40.780 30.585 1.00 27.32 261 ASP B N 1
ATOM 4213 C CA . ASP B 1 265 ? -28.953 40.904 29.176 1.00 26.77 261 ASP B CA 1
ATOM 4214 C C . ASP B 1 265 ? -27.477 40.451 28.998 1.00 28.27 261 ASP B C 1
ATOM 4215 O O . ASP B 1 265 ? -27.162 39.752 28.036 1.00 28.24 261 ASP B O 1
ATOM 4220 N N . LEU B 1 266 ? -26.603 40.830 29.929 1.00 24.40 262 LEU B N 1
ATOM 4221 C CA . LEU B 1 266 ? -25.204 40.392 29.869 1.00 23.63 262 LEU B CA 1
ATOM 4222 C C . LEU B 1 266 ? -25.123 38.871 30.082 1.00 28.95 262 LEU B C 1
ATOM 4223 O O . LEU B 1 266 ? -24.408 38.183 29.351 1.00 28.05 262 LEU B O 1
ATOM 4228 N N . LEU B 1 267 ? -25.886 38.346 31.062 1.00 25.58 263 LEU B N 1
ATOM 4229 C CA . LEU B 1 267 ? -25.923 36.914 31.334 1.00 24.13 263 LEU B CA 1
ATOM 4230 C C . LEU B 1 267 ? -26.309 36.121 30.101 1.00 25.51 263 LEU B C 1
ATOM 4231 O O . LEU B 1 267 ? -25.643 35.140 29.772 1.00 23.67 263 LEU B O 1
ATOM 4236 N N . GLN B 1 268 ? -27.346 36.582 29.379 1.00 24.97 264 GLN B N 1
ATOM 4237 C CA . GLN B 1 268 ? -27.857 35.968 28.156 1.00 25.65 264 GLN B CA 1
ATOM 4238 C C . GLN B 1 268 ? -26.782 35.963 27.041 1.00 28.88 264 GLN B C 1
ATOM 4239 O O . GLN B 1 268 ? -26.697 35.000 26.277 1.00 28.14 264 GLN B O 1
ATOM 4245 N N . ASN B 1 269 ? -25.977 37.034 26.966 1.00 24.10 265 ASN B N 1
ATOM 4246 C CA . ASN B 1 269 ? -24.914 37.171 25.975 1.00 23.38 265 ASN B CA 1
ATOM 4247 C C . ASN B 1 269 ? -23.684 36.308 26.268 1.00 25.64 265 ASN B C 1
ATOM 4248 O O . ASN B 1 269 ? -22.927 35.993 25.350 1.00 26.41 265 ASN B O 1
ATOM 4253 N N . LEU B 1 270 ? -23.480 35.941 27.537 1.00 22.79 266 LEU B N 1
ATOM 4254 C CA . LEU B 1 270 ? -22.402 35.034 27.967 1.00 21.57 266 LEU B CA 1
ATOM 4255 C C . LEU B 1 270 ? -22.852 33.596 27.724 1.00 25.43 266 LEU B C 1
ATOM 4256 O O . LEU B 1 270 ? -22.053 32.771 27.270 1.00 24.70 266 LEU B O 1
ATOM 4261 N N . LEU B 1 271 ? -24.151 33.306 27.990 1.00 21.59 267 LEU B N 1
ATOM 4262 C CA . LEU B 1 271 ? -24.719 31.961 27.853 1.00 21.39 267 LEU B CA 1
ATOM 4263 C C . LEU B 1 271 ? -25.356 31.661 26.512 1.00 28.22 267 LEU B C 1
ATOM 4264 O O . LEU B 1 271 ? -26.517 31.264 26.452 1.00 29.21 267 LEU B O 1
ATOM 4269 N N . LYS B 1 272 ? -24.595 31.838 25.424 1.00 23.57 268 LYS B N 1
ATOM 4270 C CA . LYS B 1 272 ? -25.041 31.444 24.092 1.00 22.85 268 LYS B CA 1
ATOM 4271 C C . LYS B 1 272 ? -24.507 30.027 23.895 1.00 26.54 268 LYS B C 1
ATOM 4272 O O . LYS B 1 272 ? -23.318 29.768 24.160 1.00 22.84 268 LYS B O 1
ATOM 4278 N N . CYS B 1 273 ? -25.384 29.093 23.492 1.00 23.32 269 CYS B N 1
ATOM 4279 C CA . CYS B 1 273 ? -24.954 27.708 23.264 1.00 24.20 269 CYS B CA 1
ATOM 4280 C C . CYS B 1 273 ? -23.882 27.614 22.185 1.00 26.91 269 CYS B C 1
ATOM 4281 O O . CYS B 1 273 ? -22.869 26.941 22.390 1.00 25.47 269 CYS B O 1
ATOM 4284 N N . ASN B 1 274 ? -24.093 28.330 21.061 1.00 23.41 270 ASN B N 1
ATOM 4285 C CA . ASN B 1 274 ? -23.128 28.371 19.962 1.00 22.28 270 ASN B CA 1
ATOM 4286 C C . ASN B 1 274 ? -21.884 29.135 20.436 1.00 22.85 270 ASN B C 1
ATOM 4287 O O . ASN B 1 274 ? -21.993 30.320 20.734 1.00 21.52 270 ASN B O 1
ATOM 4292 N N . PRO B 1 275 ? -20.687 28.490 20.529 1.00 21.90 271 PRO B N 1
ATOM 4293 C CA . PRO B 1 275 ? -19.508 29.215 21.064 1.00 20.85 271 PRO B CA 1
ATOM 4294 C C . PRO B 1 275 ? -19.166 30.535 20.374 1.00 25.69 271 PRO B C 1
ATOM 4295 O O . PRO B 1 275 ? -18.714 31.467 21.050 1.00 24.65 271 PRO B O 1
ATOM 4299 N N . VAL B 1 276 ? -19.389 30.628 19.046 1.00 23.60 272 VAL B N 1
ATOM 4300 C CA . VAL B 1 276 ? -19.079 31.853 18.288 1.00 25.29 272 VAL B CA 1
ATOM 4301 C C . VAL B 1 276 ? -19.937 33.048 18.678 1.00 27.10 272 VAL B C 1
ATOM 4302 O O . VAL B 1 276 ? -19.545 34.195 18.452 1.00 26.37 272 VAL B O 1
ATOM 4306 N N . GLN B 1 277 ? -21.126 32.776 19.226 1.00 22.99 273 GLN B N 1
ATOM 4307 C CA . GLN B 1 277 ? -22.058 33.833 19.612 1.00 23.23 273 GLN B CA 1
ATOM 4308 C C . GLN B 1 277 ? -21.805 34.415 21.003 1.00 27.34 273 GLN B C 1
ATOM 4309 O O . GLN B 1 277 ? -22.345 35.483 21.306 1.00 27.47 273 GLN B O 1
ATOM 4315 N N . ARG B 1 278 ? -20.968 33.757 21.849 1.00 23.06 274 ARG B N 1
ATOM 4316 C CA . ARG B 1 278 ? -20.688 34.266 23.205 1.00 21.79 274 ARG B CA 1
ATOM 4317 C C . ARG B 1 278 ? -19.898 35.540 23.150 1.00 26.70 274 ARG B C 1
ATOM 4318 O O . ARG B 1 278 ? -18.972 35.671 22.343 1.00 26.15 274 ARG B O 1
ATOM 4326 N N . ILE B 1 279 ? -20.283 36.494 23.993 1.00 23.00 275 ILE B N 1
ATOM 4327 C CA . ILE B 1 279 ? -19.621 37.797 24.096 1.00 23.84 275 ILE B CA 1
ATOM 4328 C C . ILE B 1 279 ? -18.178 37.561 24.602 1.00 27.27 275 ILE B C 1
ATOM 4329 O O . ILE B 1 279 ? -17.931 36.593 25.316 1.00 25.89 275 ILE B O 1
ATOM 4334 N N . SER B 1 280 ? -17.239 38.411 24.208 1.00 23.40 276 SER B N 1
ATOM 4335 C CA . SER B 1 280 ? -15.857 38.288 24.671 1.00 21.60 276 SER B CA 1
ATOM 4336 C C . SER B 1 280 ? -15.753 38.962 26.047 1.00 24.13 276 SER B C 1
ATOM 4337 O O . SER B 1 280 ? -16.657 39.718 26.428 1.00 24.16 276 SER B O 1
ATOM 4340 N N . ALA B 1 281 ? -14.658 38.714 26.798 1.00 21.53 277 ALA B N 1
ATOM 4341 C CA . ALA B 1 281 ? -14.455 39.374 28.099 1.00 22.01 277 ALA B CA 1
ATOM 4342 C C . ALA B 1 281 ? -14.344 40.904 27.923 1.00 26.67 277 ALA B C 1
ATOM 4343 O O . ALA B 1 281 ? -14.907 41.654 28.723 1.00 24.24 277 ALA B O 1
ATOM 4345 N N . GLU B 1 282 ? -13.615 41.358 26.875 1.00 24.81 278 GLU B N 1
ATOM 4346 C CA . GLU B 1 282 ? -13.434 42.776 26.562 1.00 24.71 278 GLU B CA 1
ATOM 4347 C C . GLU B 1 282 ? -14.802 43.443 26.304 1.00 27.51 278 GLU B C 1
ATOM 4348 O O . GLU B 1 282 ? -15.074 44.498 26.886 1.00 28.77 278 GLU B O 1
ATOM 4354 N N . GLU B 1 283 ? -15.672 42.812 25.486 1.00 23.80 279 GLU B N 1
ATOM 4355 C CA . GLU B 1 283 ? -17.007 43.354 25.190 1.00 23.91 279 GLU B CA 1
ATOM 4356 C C . GLU B 1 283 ? -17.879 43.315 26.449 1.00 29.98 279 GLU B C 1
ATOM 4357 O O . GLU B 1 283 ? -18.653 44.245 26.677 1.00 29.90 279 GLU B O 1
ATOM 4363 N N . ALA B 1 284 ? -17.771 42.234 27.262 1.00 26.06 280 ALA B N 1
ATOM 4364 C CA . ALA B 1 284 ? -18.567 42.118 28.490 1.00 25.89 280 ALA B CA 1
ATOM 4365 C C . ALA B 1 284 ? -18.297 43.263 29.441 1.00 28.83 280 ALA B C 1
ATOM 4366 O O . ALA B 1 284 ? -19.244 43.776 30.036 1.00 27.64 280 ALA B O 1
ATOM 4368 N N . LEU B 1 285 ? -17.032 43.734 29.515 1.00 25.08 281 LEU B N 1
ATOM 4369 C CA . LEU B 1 285 ? -16.642 44.847 30.384 1.00 24.71 281 LEU B CA 1
ATOM 4370 C C . LEU B 1 285 ? -17.166 46.203 29.942 1.00 30.78 281 LEU B C 1
ATOM 4371 O O . LEU B 1 285 ? -17.205 47.153 30.739 1.00 29.82 281 LEU B O 1
ATOM 4376 N N . GLN B 1 286 ? -17.612 46.265 28.691 1.00 27.68 282 GLN B N 1
ATOM 4377 C CA . GLN B 1 286 ? -18.166 47.461 28.069 1.00 28.24 282 GLN B CA 1
ATOM 4378 C C . GLN B 1 286 ? -19.683 47.456 28.104 1.00 33.53 282 GLN B C 1
ATOM 4379 O O . GLN B 1 286 ? -20.299 48.444 27.702 1.00 34.89 282 GLN B O 1
ATOM 4385 N N . HIS B 1 287 ? -20.294 46.357 28.595 1.00 28.63 283 HIS B N 1
ATOM 4386 C CA . HIS B 1 287 ? -21.752 46.209 28.650 1.00 28.11 283 HIS B CA 1
ATOM 4387 C C . HIS B 1 287 ? -22.407 47.238 29.599 1.00 33.89 283 HIS B C 1
ATOM 4388 O O . HIS B 1 287 ? -21.827 47.541 30.647 1.00 32.54 283 HIS B O 1
ATOM 4395 N N . PRO B 1 288 ? -23.609 47.778 29.257 1.00 33.18 284 PRO B N 1
ATOM 4396 C CA . PRO B 1 288 ? -24.287 48.733 30.167 1.00 33.03 284 PRO B CA 1
ATOM 4397 C C . PRO B 1 288 ? -24.379 48.300 31.634 1.00 34.65 284 PRO B C 1
ATOM 4398 O O . PRO B 1 288 ? -24.349 49.162 32.503 1.00 33.71 284 PRO B O 1
ATOM 4402 N N . TYR B 1 289 ? -24.404 46.971 31.925 1.00 30.14 285 TYR B N 1
ATOM 4403 C CA . TYR B 1 289 ? -24.398 46.455 33.304 1.00 28.66 285 TYR B CA 1
ATOM 4404 C C . TYR B 1 289 ? -23.288 47.092 34.140 1.00 31.77 285 TYR B C 1
ATOM 4405 O O . TYR B 1 289 ? -23.521 47.359 35.308 1.00 32.85 285 TYR B O 1
ATOM 4414 N N . PHE B 1 290 ? -22.116 47.397 33.546 1.00 29.03 286 PHE B N 1
ATOM 4415 C CA . PHE B 1 290 ? -21.007 48.042 34.279 1.00 28.30 286 PHE B CA 1
ATOM 4416 C C . PHE B 1 290 ? -20.901 49.568 34.072 1.00 36.78 286 PHE B C 1
ATOM 4417 O O . PHE B 1 290 ? -19.880 50.139 34.474 1.00 36.09 286 PHE B O 1
ATOM 4425 N N . SER B 1 291 ? -21.922 50.227 33.459 1.00 38.46 287 SER B N 1
ATOM 4426 C CA . SER B 1 291 ? -21.914 51.694 33.218 1.00 40.78 287 SER B CA 1
ATOM 4427 C C . SER B 1 291 ? -21.604 52.448 34.511 1.00 49.51 287 SER B C 1
ATOM 4428 O O . SER B 1 291 ? -20.618 53.185 34.587 1.00 48.94 287 SER B O 1
ATOM 4431 N N . ASP B 1 292 ? -22.430 52.185 35.534 1.00 49.97 288 ASP B N 1
ATOM 4432 C CA . ASP B 1 292 ? -22.391 52.722 36.897 1.00 52.43 288 ASP B CA 1
ATOM 4433 C C . ASP B 1 292 ? -21.066 52.437 37.615 1.00 58.37 288 ASP B C 1
ATOM 4434 O O . ASP B 1 292 ? -20.581 53.281 38.380 1.00 58.41 288 ASP B O 1
ATOM 4439 N N . PHE B 1 293 ? -20.504 51.231 37.382 1.00 55.25 289 PHE B N 1
ATOM 4440 C CA . PHE B 1 293 ? -19.267 50.746 37.994 1.00 53.18 289 PHE B CA 1
ATOM 4441 C C . PHE B 1 293 ? -18.044 51.537 37.569 1.00 86.99 289 PHE B C 1
ATOM 4442 O O . PHE B 1 293 ? -17.310 52.005 38.430 1.00 59.84 289 PHE B O 1
#

Solvent-accessible surface area: 26020 Å² total; per-residue (Å²): 76,29,156,86,25,84,96,72,98,137,65,26,122,20,34,31,24,33,20,36,49,0,56,17,149,142,97,114,95,61,3,9,0,5,48,56,101,42,7,0,55,2,0,30,11,0,1,132,87,2,117,44,157,6,2,5,124,19,83,70,34,24,172,189,36,0,0,1,9,10,41,12,71,56,22,0,90,107,41,13,90,84,46,134,33,87,9,76,82,85,58,6,14,26,5,0,48,25,0,0,81,0,0,17,34,0,28,77,93,28,0,3,0,10,5,0,44,9,80,4,0,31,3,30,199,123,30,79,0,8,0,9,14,0,0,3,1,20,6,14,13,17,32,21,120,83,98,67,42,1,64,26,100,12,53,0,0,4,16,7,1,9,16,148,85,25,68,41,10,1,1,3,0,2,0,0,2,0,0,0,10,1,7,32,28,19,184,38,25,3,40,6,121,79,62,58,26,0,4,62,90,0,0,132,22,35,8,8,10,60,114,158,91,6,90,50,14,66,166,35,98,88,62,125,109,20,79,124,41,112,74,56,146,36,10,70,127,44,0,87,131,10,87,64,62,0,53,73,0,0,93,43,0,3,66,13,12,26,129,85,17,28,47,2,135,100,0,30,149,19,83,9,12,90,119,108,177,101,21,87,91,76,100,119,66,24,92,18,43,18,29,41,20,44,53,0,58,17,133,144,96,114,100,61,3,9,0,7,62,5,175,124,195,51,65,42,61,12,0,49,29,0,30,10,0,1,131,84,3,114,47,163,2,2,5,123,16,87,65,40,50,135,77,188,68,16,7,0,2,9,12,57,11,82,58,24,0,94,109,41,15,111,93,25,154,65,88,8,72,80,90,56,4,12,27,4,0,55,26,0,0,85,0,0,16,34,0,28,76,94,26,0,3,0,27,6,0,38,8,78,2,0,32,4,27,223,131,28,75,0,12,0,8,14,0,0,34,4,26,9,15,14,10,40,98,94,1,60,28,99,12,44,0,0,4,16,6,0,14,17,159,87,25,69,42,12,1,1,3,0,2,0,0,2,0,0,0,10,0,6,25,12,22,177,45,27,4,39,5,122,80,63,52,27,0,4,60,84,0,0,135,25,33,8,10,9,58,147,157,92,7,89,63,12,81,180,34,89,98,65,122,107,23,80,120,37,112,72,59,134,48,8,74,132,41,0,78,132,10,80,69,55,0,57,69,0,0,80,50,0,5,68,12,12,26,132,80,17,26,47,2,136,103,0,26,147,20,80,5,14,95,107,101

Secondary structure (DSSP, 8-state):
-GGGEEEEEEEEE-SSSEEEEEEETTT--EEEEEE--HHHHHHHHHHTT---TTB--EEEEE---EEEEE--SEEHHHHHHHH-S---HHHHHHHHHHHHHHHHHHHHTTEE-S--SGGGEEE-TTS-EEE---TT-EETTB-------S-GGG--HHHHTT-S---THHHHHHHHHHHHHHHTTT--S---SSHHHHHHHHHHHH-PPPTTT-GGGGGSTT--PPP-PPPPS-GGGT-TTS-HHHHHHHHHH--SSGGGSPPHHHHHTSGGGTT-/--EEEEEEEEE-SSSEEEEEEETTT--EEEEEEEE--HHHHHHHHHHHHHTT---TTB--EEEEEE--EEEEEE---SEEHHHHHHTS-S---HHHHHHHHHHHHHHHHHHHHTTEE-S--SGGGEEE-TTS-EEE---TT-EETT------GGG--HHHHTT-S---THHHHHHHHHHHHHHHTTT--S---SSHHHHHHHHHHHH-PPPTTT-GGGGGSTT--PPP-PPPPS-GGGT-TTS-HHHHHHHHHH--SSGGGSPPHHHHHTSGGGS--

Nearest PDB structures (foldseek):
  4au8-assembly3_B  TM=1.004E+00  e=1.434E-55  Homo sapiens
  4au8-assembly3_A  TM=9.839E-01  e=2.925E-49  Homo sapiens
  5lqf-assembly1_A  TM=9.443E-01  e=7.516E-33  Homo sapiens
  6q49-assembly1_A  TM=8.983E-01  e=1.255E-31  Homo sapiens
  2qkr-assembly1_A  TM=9.370E-01  e=1.422E-29  Cryptosporidium parvum Iowa II

InterPro domains:
  IPR000719 Protein kinase domain [PF00069] (4-286)
  IPR000719 Protein kinase domain [PS50011] (4-286)
  IPR000719 Protein kinase domain [SM00220] (4-286)
  IPR008271 Serine/threonine-protein kinase, active site [PS00108] (122-134)
  IPR011009 Protein kinase-like domain superfamily [SSF56112] (1-290)
  IPR017441 Protein kinase, ATP binding site [PS00107] (10-33)
  IPR050108 Cyclin-dependent kinase [PTHR24056] (2-286)

Radius of gyration: 26.9 Å; Cα contacts (8 Å, |Δi|>4): 1041; chains: 2; bounding box: 79×43×70 Å

B-factor: mean 33.17, std 15.36, range [11.7, 107.55]